Protein AF-0000000083106692 (afdb_homodimer)

Sequence (700 aa):
MTLKDKIYKALENVDDPEIKKNLVELDMIGDVTIDGKNVIVNVTLTTKGCPLKNTISGDVEKELLKIDEIEKVEVVFGEMTDEQKQNLAKKLRGEQDTKEPFKNTRVIAIGSGKGGVGKSTVTSNLAVELSEMGYSVGLIDADILGHSIPQILGIKGQKPMAMSDGTIIPINANGVKVISMGNLIEKDEALIWRGPVLGGILTQFFNDVYWGELDYMLIDLPPGTGDVPLSLMQQLPKAEILIVTTPQITAADVAKRLGFMASKTNSKVIGIIENMSYFICDNCDEKHYIFGKREGEKLSKELNVPLLGEIPLSTLVREDSDKGVPSVLDERLNMKDKYNLIATKLLETEMTLKDKIYKALENVDDPEIKKNLVELDMIGDVTIDGKNVIVNVTLTTKGCPLKNTISGDVEKELLKIDEIEKVEVVFGEMTDEQKQNLAKKLRGEQDTKEPFKNTRVIAIGSGKGGVGKSTVTSNLAVELSEMGYSVGLIDADILGHSIPQILGIKGQKPMAMSDGTIIPINANGVKVISMGNLIEKDEALIWRGPVLGGILTQFFNDVYWGELDYMLIDLPPGTGDVPLSLMQQLPKAEILIVTTPQITAADVAKRLGFMASKTNSKVIGIIENMSYFICDNCDEKHYIFGKREGEKLSKELNVPLLGEIPLSTLVREDSDKGVPSVLDERLNMKDKYNLIATKLLETE

pLDDT: mean 84.83, std 11.33, range [43.25, 98.44]

Radius of gyration: 30.91 Å; Cα contacts (8 Å, |Δi|>4): 1483; chains: 2; bounding box: 48×117×66 Å

Solvent-accessible surface area (backbone atoms only — not comparable to full-atom values): 36203 Å² total; per-residue (Å²): 130,53,72,66,52,52,49,53,58,37,38,48,72,28,52,34,85,85,77,69,42,24,32,54,81,53,64,22,60,57,63,71,46,74,56,86,39,36,34,39,38,29,36,36,32,86,51,84,79,49,82,53,51,60,59,48,43,49,47,49,40,58,47,46,53,70,37,88,72,36,78,42,70,44,73,44,81,43,61,48,51,64,67,54,36,20,54,36,36,50,64,58,45,74,71,53,79,79,82,55,76,59,77,80,27,53,38,37,36,39,36,23,10,44,22,63,45,46,54,57,61,52,50,52,33,45,45,37,49,45,22,75,73,68,43,41,29,36,38,39,46,58,18,58,78,54,59,49,54,42,43,29,52,49,43,63,84,44,62,57,45,72,20,67,78,58,34,27,40,52,38,75,50,78,66,22,36,34,46,43,50,60,32,73,47,64,100,76,64,54,69,82,53,46,54,69,57,52,44,50,51,53,49,42,59,58,69,31,37,62,72,77,85,33,52,31,33,40,32,34,43,40,55,32,48,40,46,57,55,52,46,46,42,67,76,38,48,80,33,29,33,34,37,35,26,26,19,31,66,67,29,39,53,28,34,47,37,43,53,45,44,28,55,75,58,64,29,48,66,65,28,33,33,22,26,45,40,30,34,61,40,88,86,78,61,47,77,38,54,54,41,33,72,66,36,47,56,52,50,20,61,74,69,70,32,50,66,48,42,71,37,63,41,51,49,64,50,46,51,24,33,74,69,16,38,48,42,50,74,36,80,94,42,78,40,38,61,48,46,48,49,28,52,53,49,53,72,66,54,129,130,53,72,66,52,53,49,53,58,39,38,48,72,30,52,35,85,84,77,69,42,23,31,56,81,52,64,23,59,58,62,72,46,76,56,85,39,35,35,39,38,30,35,35,32,86,53,86,80,49,82,53,52,60,59,48,44,50,46,49,39,56,46,46,55,69,37,86,70,36,79,43,69,44,72,42,80,44,61,48,50,68,67,53,37,19,53,35,38,51,63,59,45,75,70,53,79,80,82,56,76,58,75,79,28,52,39,36,36,40,36,25,10,42,23,62,45,45,54,56,60,52,50,52,32,46,46,37,50,45,22,74,74,68,44,41,29,35,37,38,46,59,18,60,77,56,58,49,54,42,43,28,53,49,43,62,83,45,62,57,44,71,21,67,80,57,34,28,40,53,39,76,46,78,69,23,38,33,46,43,51,63,31,72,49,65,90,83,63,50,68,83,53,46,55,69,58,52,45,51,51,53,50,42,58,58,70,32,38,64,73,77,85,34,52,31,33,40,31,33,45,42,55,32,48,40,47,57,53,50,46,46,42,67,76,38,48,81,33,29,32,35,38,36,25,26,21,32,65,67,29,40,52,26,35,47,37,43,53,47,46,27,56,76,56,62,29,47,68,66,29,32,35,24,25,45,38,29,33,63,40,90,87,76,63,47,77,37,55,53,40,34,71,66,35,46,56,51,48,20,60,76,68,70,32,51,65,49,43,70,37,63,42,49,48,63,50,47,51,24,31,73,71,16,38,48,44,50,76,36,79,92,43,79,40,38,62,49,47,49,49,28,51,53,49,53,72,66,54,130

Foldseek 3Di:
DDLVVVLLVLQQVQADPQVRGGQVLLVQWDDWDDDFQEIEIEGADQDPPDPCVVVRQVSSQVSSVVDVRHDHYHYHYHHDDLQSLQVSLVSLCVVPPLPDQQPQAAEEEEAWQDPPQCRLLLLLLLQLLVVVVPFQEEEEELQQQDGQNCLQLVNQQAAWGAHPVRATEADDGNRYGYDYNRRVDDPDDNDPDDLVVSLVVVVCCRRRYNSDHGHYYYYYHDHADDNSLLSCCQSPVAYAYEYEAEQAPSRLVSSLVVLVSCVVSVHHHAEYEYEQQWDQDPVPRDIGRPRHHCSRVVSCVVSVHYHQFYYHDDPVSVVSSNNNHNVLPPPVDPVVVGSNSSSVVSVVGD/DDLVVVLLVLQQPQADPQLRGGQVLLVQWDDWDDDFQEIETEGADQDPPDPCVVVRQVSSQVSSCVDVRHDHYHYHYHHDDLQSLQVSLVSLCVVDPLPDQQPQAAEEEEAWQDPPQCRLLLLLLLQLLVVVVPFQEEEEELQQQDGQNCLQLVNQQAAWGAHPVRATEADDGNRYGYDYNRRVDDDPPNDPDDLVVSLVVVVCCRRRYNSDHGHYYYYYHDHADDNSLLSCCQSCVAYAYEYEAEQAPSRLVSSLVSLVSCVVSVHHHAEYEYEQQWDQDPVPRDIGRPRHHCSRVVSCVVSVHYHQFYYHDDPVSVVSSNNNHNCLPPPVDPVVVGSNSSSVVSVVGD

Nearest PDB structures (foldseek):
  8zkc-assembly1_A-2  TM=6.889E-01  e=7.589E-29  Escherichia coli
  2ph1-assembly1_A  TM=8.804E-01  e=6.137E-22  Archaeoglobus fulgidus DSM 4304
  5aun-assembly1_B  TM=9.192E-01  e=2.390E-19  Thermococcus kodakarensis KOD1
  6oby-assembly1_A  TM=8.938E-01  e=1.054E-19  Archaeoglobus fulgidus
  5aup-assembly1_I  TM=8.710E-01  e=3.816E-19  Thermococcus kodakarensis KOD1

Structure (mmCIF, N/CA/C/O backbone):
data_AF-0000000083106692-model_v1
#
loop_
_entity.id
_entity.type
_entity.pdbx_description
1 polymer 'Iron-sulfur cluster carrier protein'
#
loop_
_atom_site.group_PDB
_atom_site.id
_atom_site.type_symbol
_atom_site.label_atom_id
_atom_site.label_alt_id
_atom_site.label_comp_id
_atom_site.label_asym_id
_atom_site.label_entity_id
_atom_site.label_seq_id
_atom_site.pdbx_PDB_ins_code
_atom_site.Cartn_x
_atom_site.Cartn_y
_atom_site.Cartn_z
_atom_site.occupancy
_atom_site.B_iso_or_equiv
_atom_site.auth_seq_id
_atom_site.auth_comp_id
_atom_site.auth_asym_id
_atom_site.auth_atom_id
_atom_site.pdbx_PDB_model_num
ATOM 1 N N . MET A 1 1 ? -4.25 -62.062 -15.953 1 67.81 1 MET A N 1
ATOM 2 C CA . MET A 1 1 ? -4.68 -60.719 -15.523 1 67.81 1 MET A CA 1
ATOM 3 C C . MET A 1 1 ? -6.051 -60.375 -16.094 1 67.81 1 MET A C 1
ATOM 5 O O . MET A 1 1 ? -6.301 -60.594 -17.281 1 67.81 1 MET A O 1
ATOM 9 N N . THR A 1 2 ? -7.066 -60.094 -15.297 1 82.31 2 THR A N 1
ATOM 10 C CA . THR A 1 2 ? -8.406 -59.75 -15.742 1 82.31 2 THR A CA 1
ATOM 11 C C . THR A 1 2 ? -8.406 -58.438 -16.5 1 82.31 2 THR A C 1
ATOM 13 O O . THR A 1 2 ? -7.434 -57.688 -16.438 1 82.31 2 THR A O 1
ATOM 16 N N . LEU A 1 3 ? -9.352 -58.375 -17.422 1 87 3 LEU A N 1
ATOM 17 C CA . LEU A 1 3 ? -9.477 -57.094 -18.141 1 87 3 LEU A CA 1
ATOM 18 C C . LEU A 1 3 ? -9.469 -55.938 -17.188 1 87 3 LEU A C 1
ATOM 20 O O . LEU A 1 3 ? -8.883 -54.875 -17.484 1 87 3 LEU A O 1
ATOM 24 N N . LYS A 1 4 ? -10.07 -56.125 -16.078 1 87.38 4 LYS A N 1
ATOM 25 C CA . LYS A 1 4 ? -10.086 -55.062 -15.062 1 87.38 4 LYS A CA 1
ATOM 26 C C . LYS A 1 4 ? -8.672 -54.75 -14.578 1 87.38 4 LYS A C 1
ATOM 28 O O . LYS A 1 4 ? -8.328 -53.562 -14.406 1 87.38 4 LYS A O 1
ATOM 33 N N . ASP A 1 5 ? -7.891 -55.719 -14.367 1 87.69 5 ASP A N 1
ATOM 34 C CA . ASP A 1 5 ? -6.508 -55.531 -13.945 1 87.69 5 ASP A CA 1
ATOM 35 C C . ASP A 1 5 ? -5.711 -54.75 -15.008 1 87.69 5 ASP A C 1
ATOM 37 O O . ASP A 1 5 ? -4.906 -53.875 -14.68 1 87.69 5 ASP A O 1
ATOM 41 N N . LYS A 1 6 ? -5.934 -55.156 -16.203 1 88.69 6 LYS A N 1
ATOM 42 C CA . LYS A 1 6 ? -5.262 -54.5 -17.312 1 88.69 6 LYS A CA 1
ATOM 43 C C . LYS A 1 6 ? -5.633 -53 -17.375 1 88.69 6 LYS A C 1
ATOM 45 O O . LYS A 1 6 ? -4.781 -52.156 -17.641 1 88.69 6 LYS A O 1
ATOM 50 N N . ILE A 1 7 ? -6.895 -52.719 -17.141 1 90.44 7 ILE A N 1
ATOM 51 C CA . ILE A 1 7 ? -7.395 -51.344 -17.156 1 90.44 7 ILE A CA 1
ATOM 52 C C . ILE A 1 7 ? -6.723 -50.531 -16.062 1 90.44 7 ILE A C 1
ATOM 54 O O . ILE A 1 7 ? -6.219 -49.438 -16.312 1 90.44 7 ILE A O 1
ATOM 58 N N . TYR A 1 8 ? -6.637 -51.062 -14.891 1 89.12 8 TYR A N 1
ATOM 59 C CA . TYR A 1 8 ? -6.012 -50.344 -13.781 1 89.12 8 TYR A CA 1
ATOM 60 C C . TYR A 1 8 ? -4.531 -50.125 -14.047 1 89.12 8 TYR A C 1
ATOM 62 O O . TYR A 1 8 ? -4 -49.062 -13.742 1 89.12 8 TYR A O 1
ATOM 70 N N . LYS A 1 9 ? -3.91 -51.062 -14.547 1 88.75 9 LYS A N 1
ATOM 71 C CA . LYS A 1 9 ? -2.502 -50.938 -14.906 1 88.75 9 LYS A CA 1
ATOM 72 C C . LYS A 1 9 ? -2.311 -49.844 -15.953 1 88.75 9 LYS A C 1
ATOM 74 O O . LYS A 1 9 ? -1.378 -49.031 -15.852 1 88.75 9 LYS A O 1
ATOM 79 N N . ALA A 1 10 ? -3.156 -49.812 -16.922 1 91.12 10 ALA A N 1
ATOM 80 C CA . ALA A 1 10 ? -3.092 -48.781 -17.953 1 91.12 10 ALA A CA 1
ATOM 81 C C . ALA A 1 10 ? -3.305 -47.406 -17.359 1 91.12 10 ALA A C 1
ATOM 83 O O . ALA A 1 10 ? -2.643 -46.438 -17.75 1 91.12 10 ALA A O 1
ATOM 84 N N . LEU A 1 11 ? -4.172 -47.312 -16.422 1 91 11 LEU A N 1
ATOM 85 C CA . LEU A 1 11 ? -4.531 -46.031 -15.828 1 91 11 LEU A CA 1
ATOM 86 C C . LEU A 1 11 ? -3.416 -45.531 -14.93 1 91 11 LEU A C 1
ATOM 88 O O . LEU A 1 11 ? -3.383 -44.344 -14.586 1 91 11 LEU A O 1
ATOM 92 N N . GLU A 1 12 ? -2.516 -46.344 -14.586 1 88.25 12 GLU A N 1
ATOM 93 C CA . GLU A 1 12 ? -1.312 -45.906 -13.883 1 88.25 12 GLU A CA 1
ATOM 94 C C . GLU A 1 12 ? -0.449 -45.031 -14.773 1 88.25 12 GLU A C 1
ATOM 96 O O . GLU A 1 12 ? 0.409 -44.281 -14.273 1 88.25 12 GLU A O 1
ATOM 101 N N . ASN A 1 13 ? -0.747 -45.125 -15.961 1 89.19 13 ASN A N 1
ATOM 102 C CA . ASN A 1 13 ? 0.012 -44.312 -16.906 1 89.19 13 ASN A CA 1
ATOM 103 C C . ASN A 1 13 ? -0.65 -42.938 -17.156 1 89.19 13 ASN A C 1
ATOM 105 O O . ASN A 1 13 ? -0.203 -42.188 -18 1 89.19 13 ASN A O 1
ATOM 109 N N . VAL A 1 14 ? -1.722 -42.719 -16.547 1 89.56 14 VAL A N 1
ATOM 110 C CA . VAL A 1 14 ? -2.416 -41.438 -16.672 1 89.56 14 VAL A CA 1
ATOM 111 C C . VAL A 1 14 ? -2.201 -40.594 -15.422 1 89.56 14 VAL A C 1
ATOM 113 O O . VAL A 1 14 ? -2.643 -41 -14.328 1 89.56 14 VAL A O 1
ATOM 116 N N . ASP A 1 15 ? -1.545 -39.531 -15.57 1 84.88 15 ASP A N 1
ATOM 117 C CA . ASP A 1 15 ? -1.237 -38.656 -14.445 1 84.88 15 ASP A CA 1
ATOM 118 C C . ASP A 1 15 ? -2.256 -37.531 -14.336 1 84.88 15 ASP A C 1
ATOM 120 O O . ASP A 1 15 ? -2.799 -37.062 -15.352 1 84.88 15 ASP A O 1
ATOM 124 N N . ASP A 1 16 ? -2.543 -37.188 -13.055 1 78.31 16 ASP A N 1
ATOM 125 C CA . ASP A 1 16 ? -3.229 -35.938 -12.852 1 78.31 16 ASP A CA 1
ATOM 126 C C . ASP A 1 16 ? -2.336 -34.75 -13.242 1 78.31 16 ASP A C 1
ATOM 128 O O . ASP A 1 16 ? -1.201 -34.656 -12.773 1 78.31 16 ASP A O 1
ATOM 132 N N . PRO A 1 17 ? -2.906 -34.062 -14.133 1 71.62 17 PRO A N 1
ATOM 133 C CA . PRO A 1 17 ? -2.047 -32.969 -14.641 1 71.62 17 PRO A CA 1
ATOM 134 C C . PRO A 1 17 ? -1.642 -31.984 -13.547 1 71.62 17 PRO A C 1
ATOM 136 O O . PRO A 1 17 ? -0.595 -31.344 -13.656 1 71.62 17 PRO A O 1
ATOM 139 N N . GLU A 1 18 ? -2.434 -31.938 -12.594 1 63.88 18 GLU A N 1
ATOM 140 C CA . GLU A 1 18 ? -2.166 -30.969 -11.539 1 63.88 18 GLU A CA 1
ATOM 141 C C . GLU A 1 18 ? -1.269 -31.562 -10.453 1 63.88 18 GLU A C 1
ATOM 143 O O . GLU A 1 18 ? -0.33 -30.906 -9.992 1 63.88 18 GLU A O 1
ATOM 148 N N . ILE A 1 19 ? -1.501 -32.812 -10.047 1 65.06 19 ILE A N 1
ATOM 149 C CA . ILE A 1 19 ? -0.837 -33.469 -8.914 1 65.06 19 ILE A CA 1
ATOM 150 C C . ILE A 1 19 ? 0.381 -34.25 -9.414 1 65.06 19 ILE A C 1
ATOM 152 O O . ILE A 1 19 ? 1.316 -34.5 -8.648 1 65.06 19 ILE A O 1
ATOM 156 N N . LYS A 1 20 ? 0.468 -34.469 -10.688 1 66.31 20 LYS A N 1
ATOM 157 C CA . LYS A 1 20 ? 1.557 -35.156 -11.359 1 66.31 20 LYS A CA 1
ATOM 158 C C . LYS A 1 20 ? 1.78 -36.531 -10.75 1 66.31 20 LYS A C 1
ATOM 160 O O . LYS A 1 20 ? 2.924 -36.969 -10.57 1 66.31 20 LYS A O 1
ATOM 165 N N . LYS A 1 21 ? 0.83 -37.156 -10.266 1 74.75 21 LYS A N 1
ATOM 166 C CA . LYS A 1 21 ? 0.791 -38.562 -9.859 1 74.75 21 LYS A CA 1
ATOM 167 C C . LYS A 1 21 ? -0.303 -39.312 -10.609 1 74.75 21 LYS A C 1
ATOM 169 O O . LYS A 1 21 ? -1.271 -38.719 -11.078 1 74.75 21 LYS A O 1
ATOM 174 N N . ASN A 1 22 ? -0.027 -40.531 -10.836 1 83.94 22 ASN A N 1
ATOM 175 C CA . ASN A 1 22 ? -0.991 -41.281 -11.648 1 83.94 22 ASN A CA 1
ATOM 176 C C . ASN A 1 22 ? -2.332 -41.406 -10.938 1 83.94 22 ASN A C 1
ATOM 178 O O . ASN A 1 22 ? -2.389 -41.406 -9.703 1 83.94 22 ASN A O 1
ATOM 182 N N . LEU A 1 23 ? -3.363 -41.5 -11.688 1 85.25 23 LEU A N 1
ATOM 183 C CA . LEU A 1 23 ? -4.742 -41.469 -11.211 1 85.25 23 LEU A CA 1
ATOM 184 C C . LEU A 1 23 ? -5 -42.594 -10.227 1 85.25 23 LEU A C 1
ATOM 186 O O . LEU A 1 23 ? -5.801 -42.469 -9.297 1 85.25 23 LEU A O 1
ATOM 190 N N . VAL A 1 24 ? -4.285 -43.75 -10.422 1 84.38 24 VAL A N 1
ATOM 191 C CA . VAL A 1 24 ? -4.473 -44.906 -9.57 1 84.38 24 VAL A CA 1
ATOM 192 C C . VAL A 1 24 ? -3.842 -44.688 -8.203 1 84.38 24 VAL A C 1
ATOM 194 O O . VAL A 1 24 ? -4.469 -44.906 -7.168 1 84.38 24 VAL A O 1
ATOM 197 N N . GLU A 1 25 ? -2.666 -44.062 -8.242 1 79.31 25 GLU A N 1
ATOM 198 C CA . GLU A 1 25 ? -1.969 -43.719 -7.012 1 79.31 25 GLU A CA 1
ATOM 199 C C . GLU A 1 25 ? -2.754 -42.688 -6.203 1 79.31 25 GLU A C 1
ATOM 201 O O . GLU A 1 25 ? -2.746 -42.719 -4.973 1 79.31 25 GLU A O 1
ATOM 206 N N . LEU A 1 26 ? -3.387 -41.844 -6.879 1 75.88 26 LEU A N 1
ATOM 207 C CA . LEU A 1 26 ? -4.125 -40.75 -6.258 1 75.88 26 LEU A CA 1
ATOM 208 C C . LEU A 1 26 ? -5.516 -41.219 -5.832 1 75.88 26 LEU A C 1
ATOM 210 O O . LEU A 1 26 ? -6.309 -40.406 -5.332 1 75.88 26 LEU A O 1
ATOM 214 N N . ASP A 1 27 ? -5.836 -42.406 -6.082 1 78 27 ASP A N 1
ATOM 215 C CA . ASP A 1 27 ? -7.137 -43 -5.766 1 78 27 ASP A CA 1
ATOM 216 C C . ASP A 1 27 ? -8.266 -42.219 -6.438 1 78 27 ASP A C 1
ATOM 218 O O . ASP A 1 27 ? -9.328 -42.031 -5.84 1 78 27 ASP A O 1
ATOM 222 N N . MET A 1 28 ? -8.023 -41.781 -7.641 1 83.81 28 MET A N 1
ATOM 223 C CA . MET A 1 28 ? -9.008 -41 -8.367 1 83.81 28 MET A CA 1
ATOM 224 C C . MET A 1 28 ? -9.859 -41.875 -9.273 1 83.81 28 MET A C 1
ATOM 226 O O . MET A 1 28 ? -10.781 -41.406 -9.938 1 83.81 28 MET A O 1
ATOM 230 N N . ILE A 1 29 ? -9.57 -43.188 -9.352 1 86.62 29 ILE A N 1
ATOM 231 C CA . ILE A 1 29 ? -10.336 -44.125 -10.18 1 86.62 29 ILE A CA 1
ATOM 232 C C . ILE A 1 29 ? -11.43 -44.781 -9.352 1 86.62 29 ILE A C 1
ATOM 234 O O . ILE A 1 29 ? -11.148 -45.469 -8.375 1 86.62 29 ILE A O 1
ATOM 238 N N . GLY A 1 30 ? -12.609 -44.375 -9.625 1 80.88 30 GLY A N 1
ATOM 239 C CA . GLY A 1 30 ? -13.742 -45.031 -8.992 1 80.88 30 GLY A CA 1
ATOM 240 C C . GLY A 1 30 ? -14.094 -46.344 -9.609 1 80.88 30 GLY A C 1
ATOM 241 O O . GLY A 1 30 ? -13.211 -47.188 -9.883 1 80.88 30 GLY A O 1
ATOM 242 N N . ASP A 1 31 ? -15.461 -46.5 -9.859 1 81.5 31 ASP A N 1
ATOM 243 C CA . ASP A 1 31 ? -15.953 -47.75 -10.422 1 81.5 31 ASP A CA 1
ATOM 244 C C . ASP A 1 31 ? -15.594 -47.844 -11.906 1 81.5 31 ASP A C 1
ATOM 246 O O . ASP A 1 31 ? -15.672 -46.875 -12.641 1 81.5 31 ASP A O 1
ATOM 250 N N . VAL A 1 32 ? -15.086 -49 -12.258 1 88.44 32 VAL A N 1
ATOM 251 C CA . VAL A 1 32 ? -14.852 -49.344 -13.656 1 88.44 32 VAL A CA 1
ATOM 252 C C . VAL A 1 32 ? -15.844 -50.406 -14.102 1 88.44 32 VAL A C 1
ATOM 254 O O . VAL A 1 32 ? -15.883 -51.5 -13.531 1 88.44 32 VAL A O 1
ATOM 257 N N . THR A 1 33 ? -16.734 -49.969 -15.008 1 86.75 33 THR A N 1
ATOM 258 C CA . THR A 1 33 ? -17.719 -50.906 -15.539 1 86.75 33 THR A CA 1
ATOM 259 C C . THR A 1 33 ? -17.344 -51.375 -16.953 1 86.75 33 THR A C 1
ATOM 261 O O . THR A 1 33 ? -17 -50.531 -17.797 1 86.75 33 THR A O 1
ATOM 264 N N . ILE A 1 34 ? -17.344 -52.656 -17.125 1 87.88 34 ILE A N 1
ATOM 265 C CA . ILE A 1 34 ? -17 -53.25 -18.406 1 87.88 34 ILE A CA 1
ATOM 266 C C . ILE A 1 34 ? -18.234 -53.906 -19.031 1 87.88 34 ILE A C 1
ATOM 268 O O . ILE A 1 34 ? -18.828 -54.781 -18.438 1 87.88 34 ILE A O 1
ATOM 272 N N . ASP A 1 35 ? -18.656 -53.375 -20.016 1 87.44 35 ASP A N 1
ATOM 273 C CA . ASP A 1 35 ? -19.766 -53.969 -20.797 1 87.44 35 ASP A CA 1
ATOM 274 C C . ASP A 1 35 ? -19.297 -54.344 -22.188 1 87.44 35 ASP A C 1
ATOM 276 O O . ASP A 1 35 ? -19.375 -53.562 -23.125 1 87.44 35 ASP A O 1
ATOM 280 N N . GLY A 1 36 ? -18.938 -55.656 -22.344 1 87.06 36 GLY A N 1
ATOM 281 C CA . GLY A 1 36 ? -18.359 -56.094 -23.609 1 87.06 36 GLY A CA 1
ATOM 282 C C . GLY A 1 36 ? -17.062 -55.375 -23.938 1 87.06 36 GLY A C 1
ATOM 283 O O . GLY A 1 36 ? -16.078 -55.5 -23.203 1 87.06 36 GLY A O 1
ATOM 284 N N . LYS A 1 37 ? -17.094 -54.625 -25.062 1 89.38 37 LYS A N 1
ATOM 285 C CA . LYS A 1 37 ? -15.906 -53.875 -25.484 1 89.38 37 LYS A CA 1
ATOM 286 C C . LYS A 1 37 ? -15.992 -52.406 -25.078 1 89.38 37 LYS A C 1
ATOM 288 O O . LYS A 1 37 ? -15.117 -51.625 -25.422 1 89.38 37 LYS A O 1
ATOM 293 N N . ASN A 1 38 ? -17.062 -52.125 -24.391 1 90.38 38 ASN A N 1
ATOM 294 C CA . ASN A 1 38 ? -17.266 -50.781 -23.859 1 90.38 38 ASN A CA 1
ATOM 295 C C . ASN A 1 38 ? -16.875 -50.688 -22.391 1 90.38 38 ASN A C 1
ATOM 297 O O . ASN A 1 38 ? -17.297 -51.531 -21.578 1 90.38 38 ASN A O 1
ATOM 301 N N . VAL A 1 39 ? -16.016 -49.719 -22.047 1 91.38 39 VAL A N 1
ATOM 302 C CA . VAL A 1 39 ? -15.57 -49.531 -20.672 1 91.38 39 VAL A CA 1
ATOM 303 C C . VAL A 1 39 ? -15.992 -48.156 -20.172 1 91.38 39 VAL A C 1
ATOM 305 O O . VAL A 1 39 ? -15.82 -47.156 -20.875 1 91.38 39 VAL A O 1
ATOM 308 N N . ILE A 1 40 ? -16.641 -48.125 -19.062 1 90.69 40 ILE A N 1
ATOM 309 C CA . ILE A 1 40 ? -16.969 -46.875 -18.375 1 90.69 40 ILE A CA 1
ATOM 310 C C . ILE A 1 40 ? -16.078 -46.719 -17.141 1 90.69 40 ILE A C 1
ATOM 312 O O . ILE A 1 40 ? -16.047 -47.594 -16.281 1 90.69 40 ILE A O 1
ATOM 316 N N . VAL A 1 41 ? -15.273 -45.656 -17.141 1 91.06 41 VAL A N 1
ATOM 317 C CA . VAL A 1 41 ? -14.406 -45.375 -16.016 1 91.06 41 VAL A CA 1
ATOM 318 C C . VAL A 1 41 ? -14.938 -44.156 -15.258 1 91.06 41 VAL A C 1
ATOM 320 O O . VAL A 1 41 ? -15.141 -43.094 -15.844 1 91.06 41 VAL A O 1
ATOM 323 N N . ASN A 1 42 ? -15.195 -44.312 -13.969 1 88.25 42 ASN A N 1
ATOM 324 C CA . ASN A 1 42 ? -15.539 -43.219 -13.102 1 88.25 42 ASN A CA 1
ATOM 325 C C . ASN A 1 42 ? -14.289 -42.562 -12.5 1 88.25 42 ASN A C 1
ATOM 327 O O . ASN A 1 42 ? -13.508 -43.25 -11.828 1 88.25 42 ASN A O 1
ATOM 331 N N . VAL A 1 43 ? -14.039 -41.375 -12.883 1 86.62 43 VAL A N 1
ATOM 332 C CA . VAL A 1 43 ? -12.914 -40.594 -12.352 1 86.62 43 VAL A CA 1
ATOM 333 C C . VAL A 1 43 ? -13.422 -39.562 -11.375 1 86.62 43 VAL A C 1
ATOM 335 O O . VAL A 1 43 ? -14.297 -38.75 -11.711 1 86.62 43 VAL A O 1
ATOM 338 N N . THR A 1 44 ? -12.867 -39.594 -10.148 1 81.69 44 THR A N 1
ATOM 339 C CA . THR A 1 44 ? -13.25 -38.625 -9.133 1 81.69 44 THR A CA 1
ATOM 340 C C . THR A 1 44 ? -12.195 -37.531 -9.008 1 81.69 44 THR A C 1
ATOM 342 O O . THR A 1 44 ? -11.016 -37.812 -8.828 1 81.69 44 THR A O 1
ATOM 345 N N . LEU A 1 45 ? -12.672 -36.344 -9.227 1 75.5 45 LEU A N 1
ATOM 346 C CA . LEU A 1 45 ? -11.766 -35.188 -9.164 1 75.5 45 LEU A CA 1
ATOM 347 C C . LEU A 1 45 ? -11.938 -34.438 -7.859 1 75.5 45 LEU A C 1
ATOM 349 O O . LEU A 1 45 ? -12.945 -34.594 -7.164 1 75.5 45 LEU A O 1
ATOM 353 N N . THR A 1 46 ? -10.852 -33.719 -7.531 1 62.91 46 THR A N 1
ATOM 354 C CA . THR A 1 46 ? -10.867 -32.969 -6.285 1 62.91 46 THR A CA 1
ATOM 355 C C . THR A 1 46 ? -11.844 -31.781 -6.375 1 62.91 46 THR A C 1
ATOM 357 O O . THR A 1 46 ? -12.398 -31.359 -5.363 1 62.91 46 THR A O 1
ATOM 360 N N . THR A 1 47 ? -11.945 -31.125 -7.531 1 56.47 47 THR A N 1
ATOM 361 C CA . THR A 1 47 ? -12.836 -29.984 -7.695 1 56.47 47 THR A CA 1
ATOM 362 C C . THR A 1 47 ? -13.789 -30.203 -8.867 1 56.47 47 THR A C 1
ATOM 364 O O . THR A 1 47 ? -13.422 -30.844 -9.859 1 56.47 47 THR A O 1
ATOM 367 N N . LYS A 1 48 ? -15.086 -29.969 -8.688 1 53.75 48 LYS A N 1
ATOM 368 C CA . LYS A 1 48 ? -16.109 -30.172 -9.703 1 53.75 48 LYS A CA 1
ATOM 369 C C . LYS A 1 48 ? -15.766 -29.438 -10.992 1 53.75 48 LYS A C 1
ATOM 371 O O . LYS A 1 48 ? -16.031 -29.938 -12.094 1 53.75 48 LYS A O 1
ATOM 376 N N . GLY A 1 49 ? -15.266 -28.344 -10.898 1 53.69 49 GLY A N 1
ATOM 377 C CA . GLY A 1 49 ? -15.062 -27.484 -12.062 1 53.69 49 GLY A CA 1
ATOM 378 C C . GLY A 1 49 ? -13.641 -27.531 -12.586 1 53.69 49 GLY A C 1
ATOM 379 O O . GLY A 1 49 ? -13.18 -26.562 -13.203 1 53.69 49 GLY A O 1
ATOM 380 N N . CYS A 1 50 ? -13.102 -28.562 -12.523 1 56.81 50 CYS A N 1
ATOM 381 C CA . CYS A 1 50 ? -11.703 -28.656 -12.938 1 56.81 50 CYS A CA 1
ATOM 382 C C . CYS A 1 50 ? -11.586 -28.625 -14.461 1 56.81 50 CYS A C 1
ATOM 384 O O . CYS A 1 50 ? -12.195 -29.438 -15.156 1 56.81 50 CYS A O 1
ATOM 386 N N . PRO A 1 51 ? -10.992 -27.609 -15.031 1 59.09 51 PRO A N 1
ATOM 387 C CA . PRO A 1 51 ? -10.805 -27.5 -16.484 1 59.09 51 PRO A CA 1
ATOM 388 C C . PRO A 1 51 ? -9.992 -28.656 -17.062 1 59.09 51 PRO A C 1
ATOM 390 O O . PRO A 1 51 ? -10.023 -28.875 -18.266 1 59.09 51 PRO A O 1
ATOM 393 N N . LEU A 1 52 ? -9.492 -29.422 -16.234 1 65.75 52 LEU A N 1
ATOM 394 C CA . LEU A 1 52 ? -8.586 -30.453 -16.719 1 65.75 52 LEU A CA 1
ATOM 395 C C . LEU A 1 52 ? -9.336 -31.75 -17 1 65.75 52 LEU A C 1
ATOM 397 O O . LEU A 1 52 ? -8.727 -32.781 -17.312 1 65.75 52 LEU A O 1
ATOM 401 N N . LYS A 1 53 ? -10.633 -31.703 -16.953 1 77.12 53 LYS A N 1
ATOM 402 C CA . LYS A 1 53 ? -11.469 -32.875 -17.188 1 77.12 53 LYS A CA 1
ATOM 403 C C . LYS A 1 53 ? -11.234 -33.469 -18.578 1 77.12 53 LYS A C 1
ATOM 405 O O . LYS A 1 53 ? -11.102 -34.656 -18.734 1 77.12 53 LYS A O 1
ATOM 410 N N . ASN A 1 54 ? -11.102 -32.5 -19.438 1 78.62 54 ASN A N 1
ATOM 411 C CA . ASN A 1 54 ? -10.945 -32.938 -20.812 1 78.62 54 ASN A CA 1
ATOM 412 C C . ASN A 1 54 ? -9.594 -33.594 -21.031 1 78.62 54 ASN A C 1
ATOM 414 O O . ASN A 1 54 ? -9.508 -34.625 -21.734 1 78.62 54 ASN A O 1
ATOM 418 N N . THR A 1 55 ? -8.617 -33 -20.438 1 80.75 55 THR A N 1
ATOM 419 C CA . THR A 1 55 ? -7.285 -33.594 -20.562 1 80.75 55 THR A CA 1
ATOM 420 C C . THR A 1 55 ? -7.246 -35 -19.938 1 80.75 55 THR A C 1
ATOM 422 O O . THR A 1 55 ? -6.715 -35.938 -20.547 1 80.75 55 THR A O 1
ATOM 425 N N . ILE A 1 56 ? -7.844 -35.062 -18.828 1 86.31 56 ILE A N 1
ATOM 426 C CA . ILE A 1 56 ? -7.848 -36.344 -18.125 1 86.31 56 ILE A CA 1
ATOM 427 C C . ILE A 1 56 ? -8.648 -37.375 -18.922 1 86.31 56 ILE A C 1
ATOM 429 O O . ILE A 1 56 ? -8.219 -38.531 -19.094 1 86.31 56 ILE A O 1
ATOM 433 N N . SER A 1 57 ? -9.797 -36.969 -19.453 1 87.81 57 SER A N 1
ATOM 434 C CA . SER A 1 57 ? -10.633 -37.844 -20.266 1 87.81 57 SER A CA 1
ATOM 435 C C . SER A 1 57 ? -9.883 -38.375 -21.484 1 87.81 57 SER A C 1
ATOM 437 O O . SER A 1 57 ? -9.914 -39.562 -21.797 1 87.81 57 SER A O 1
ATOM 439 N N . GLY A 1 58 ? -9.258 -37.438 -22.109 1 88.38 58 GLY A N 1
ATOM 440 C CA . GLY A 1 58 ? -8.484 -37.812 -23.281 1 88.38 58 GLY A CA 1
ATOM 441 C C . GLY A 1 58 ? -7.371 -38.812 -22.969 1 88.38 58 GLY A C 1
ATOM 442 O O . GLY A 1 58 ? -7.191 -39.781 -23.703 1 88.38 58 GLY A O 1
ATOM 443 N N . ASP A 1 59 ? -6.648 -38.5 -21.938 1 90.38 59 ASP A N 1
ATOM 444 C CA . ASP A 1 59 ? -5.531 -39.344 -21.562 1 90.38 59 ASP A CA 1
ATOM 445 C C . ASP A 1 59 ? -6.023 -40.75 -21.156 1 90.38 59 ASP A C 1
ATOM 447 O O . ASP A 1 59 ? -5.406 -41.75 -21.516 1 90.38 59 ASP A O 1
ATOM 451 N N . VAL A 1 60 ? -7.133 -40.812 -20.484 1 92 60 VAL A N 1
ATOM 452 C CA . VAL A 1 60 ? -7.715 -42.062 -20.047 1 92 60 VAL A CA 1
ATOM 453 C C . VAL A 1 60 ? -8.148 -42.875 -21.266 1 92 60 VAL A C 1
ATOM 455 O O . VAL A 1 60 ? -7.832 -44.062 -21.375 1 92 60 VAL A O 1
ATOM 458 N N . GLU A 1 61 ? -8.781 -42.25 -22.141 1 91.75 61 GLU A N 1
ATOM 459 C CA . GLU A 1 61 ? -9.25 -42.906 -23.344 1 91.75 61 GLU A CA 1
ATOM 460 C C . GLU A 1 61 ? -8.086 -43.438 -24.156 1 91.75 61 GLU A C 1
ATOM 462 O O . GLU A 1 61 ? -8.117 -44.594 -24.609 1 91.75 61 GLU A O 1
ATOM 467 N N . LYS A 1 62 ? -7.145 -42.594 -24.328 1 92.5 62 LYS A N 1
ATOM 468 C CA . LYS A 1 62 ? -5.977 -42.969 -25.125 1 92.5 62 LYS A CA 1
ATOM 469 C C . LYS A 1 62 ? -5.293 -44.188 -24.547 1 92.5 62 LYS A C 1
ATOM 471 O O . LYS A 1 62 ? -4.934 -45.125 -25.281 1 92.5 62 LYS A O 1
ATOM 476 N N . GLU A 1 63 ? -5.082 -44.188 -23.281 1 93.38 63 GLU A N 1
ATOM 477 C CA . GLU A 1 63 ? -4.379 -45.281 -22.625 1 93.38 63 GLU A CA 1
ATOM 478 C C . GLU A 1 63 ? -5.215 -46.562 -22.641 1 93.38 63 GLU A C 1
ATOM 480 O O . GLU A 1 63 ? -4.684 -47.656 -22.812 1 93.38 63 GLU A O 1
ATOM 485 N N . LEU A 1 64 ? -6.496 -46.438 -22.562 1 92.5 64 LEU A N 1
ATOM 486 C CA . LEU A 1 64 ? -7.352 -47.625 -22.469 1 92.5 64 LEU A CA 1
ATOM 487 C C . LEU A 1 64 ? -7.605 -48.219 -23.859 1 92.5 64 LEU A C 1
ATOM 489 O O . LEU A 1 64 ? -7.773 -49.406 -24 1 92.5 64 LEU A O 1
ATOM 493 N N . LEU A 1 65 ? -7.551 -47.344 -24.812 1 91.88 65 LEU A N 1
ATOM 494 C CA . LEU A 1 65 ? -7.793 -47.844 -26.172 1 91.88 65 LEU A CA 1
ATOM 495 C C . LEU A 1 65 ? -6.594 -48.625 -26.688 1 91.88 65 LEU A C 1
ATOM 497 O O . LEU A 1 65 ? -6.684 -49.281 -27.734 1 91.88 65 LEU A O 1
ATOM 501 N N . LYS A 1 66 ? -5.531 -48.562 -26 1 90.44 66 LYS A N 1
ATOM 502 C CA . LYS A 1 66 ? -4.375 -49.375 -26.344 1 90.44 66 LYS A CA 1
ATOM 503 C C . LYS A 1 66 ? -4.621 -50.844 -26 1 90.44 66 LYS A C 1
ATOM 505 O O . LYS A 1 66 ? -3.908 -51.719 -26.484 1 90.44 66 LYS A O 1
ATOM 510 N N . ILE A 1 67 ? -5.551 -51.125 -25.219 1 90.81 67 ILE A N 1
ATOM 511 C CA . ILE A 1 67 ? -5.91 -52.469 -24.844 1 90.81 67 ILE A CA 1
ATOM 512 C C . ILE A 1 67 ? -6.82 -53.094 -25.922 1 90.81 67 ILE A C 1
ATOM 514 O O . ILE A 1 67 ? -7.906 -52.562 -26.188 1 90.81 67 ILE A O 1
ATOM 518 N N . ASP A 1 68 ? -6.422 -54.125 -26.5 1 89.56 68 ASP A N 1
ATOM 519 C CA . ASP A 1 68 ? -7.07 -54.719 -27.672 1 89.56 68 ASP A CA 1
ATOM 520 C C . ASP A 1 68 ? -8.531 -55.062 -27.375 1 89.56 68 ASP A C 1
ATOM 522 O O . ASP A 1 68 ? -9.383 -55 -28.266 1 89.56 68 ASP A O 1
ATOM 526 N N . GLU A 1 69 ? -8.836 -55.312 -26.109 1 90.62 69 GLU A N 1
ATOM 527 C CA . GLU A 1 69 ? -10.156 -55.812 -25.719 1 90.62 69 GLU A CA 1
ATOM 528 C C . GLU A 1 69 ? -11.141 -54.656 -25.578 1 90.62 69 GLU A C 1
ATOM 530 O O . GLU A 1 69 ? -12.336 -54.875 -25.375 1 90.62 69 GLU A O 1
ATOM 535 N N . ILE A 1 70 ? -10.617 -53.375 -25.719 1 91.62 70 ILE A N 1
ATOM 536 C CA . ILE A 1 70 ? -11.453 -52.219 -25.453 1 91.62 70 ILE A CA 1
ATOM 537 C C . ILE A 1 70 ? -11.664 -51.438 -26.75 1 91.62 70 ILE A C 1
ATOM 539 O O . ILE A 1 70 ? -10.703 -51.125 -27.469 1 91.62 70 ILE A O 1
ATOM 543 N N . GLU A 1 71 ? -12.922 -51.156 -27.125 1 91.19 71 GLU A N 1
ATOM 544 C CA . GLU A 1 71 ? -13.242 -50.406 -28.344 1 91.19 71 GLU A CA 1
ATOM 545 C C . GLU A 1 71 ? -13.789 -49.031 -28.016 1 91.19 71 GLU A C 1
ATOM 547 O O . GLU A 1 71 ? -13.594 -48.094 -28.797 1 91.19 71 GLU A O 1
ATOM 552 N N . LYS A 1 72 ? -14.508 -48.906 -26.969 1 91.75 72 LYS A N 1
ATOM 553 C CA . LYS A 1 72 ? -15.094 -47.625 -26.562 1 91.75 72 LYS A CA 1
ATOM 554 C C . LYS A 1 72 ? -14.844 -47.344 -25.078 1 91.75 72 LYS A C 1
ATOM 556 O O . LYS A 1 72 ? -14.938 -48.25 -24.25 1 91.75 72 LYS A O 1
ATOM 561 N N . VAL A 1 73 ? -14.414 -46.156 -24.781 1 92.75 73 VAL A N 1
ATOM 562 C CA . VAL A 1 73 ? -14.164 -45.75 -23.422 1 92.75 73 VAL A CA 1
ATOM 563 C C . VAL A 1 73 ? -15.023 -44.531 -23.094 1 92.75 73 VAL A C 1
ATOM 565 O O . VAL A 1 73 ? -15.102 -43.562 -23.875 1 92.75 73 VAL A O 1
ATOM 568 N N . GLU A 1 74 ? -15.789 -44.562 -22.062 1 89.62 74 GLU A N 1
ATOM 569 C CA . GLU A 1 74 ? -16.516 -43.406 -21.516 1 89.62 74 GLU A CA 1
ATOM 570 C C . GLU A 1 74 ? -16 -43.031 -20.125 1 89.62 74 GLU A C 1
ATOM 572 O O . GLU A 1 74 ? -15.875 -43.906 -19.25 1 89.62 74 GLU A O 1
ATOM 577 N N . VAL A 1 75 ? -15.578 -41.812 -20.031 1 90.44 75 VAL A N 1
ATOM 578 C CA . VAL A 1 75 ? -15.094 -41.344 -18.75 1 90.44 75 VAL A CA 1
ATOM 579 C C . VAL A 1 75 ? -16.172 -40.5 -18.078 1 90.44 75 VAL A C 1
ATOM 581 O O . VAL A 1 75 ? -16.672 -39.531 -18.672 1 90.44 75 VAL A O 1
ATOM 584 N N . VAL A 1 76 ? -16.625 -40.906 -16.891 1 85.38 76 VAL A N 1
ATOM 585 C CA . VAL A 1 76 ? -17.578 -40.156 -16.094 1 85.38 76 VAL A CA 1
ATOM 586 C C . VAL A 1 76 ? -16.859 -39.5 -14.914 1 85.38 76 VAL A C 1
ATOM 588 O O . VAL A 1 76 ? -16.094 -40.125 -14.195 1 85.38 76 VAL A O 1
ATOM 591 N N . PHE A 1 77 ? -17.078 -38.219 -14.875 1 84.06 77 PHE A N 1
ATOM 592 C CA . PHE A 1 77 ? -16.375 -37.469 -13.82 1 84.06 77 PHE A CA 1
ATOM 593 C C . PHE A 1 77 ? -17.281 -37.312 -12.609 1 84.06 77 PHE A C 1
ATOM 595 O O . PHE A 1 77 ? -18.484 -37.062 -12.75 1 84.06 77 PHE A O 1
ATOM 602 N N . GLY A 1 78 ? -16.703 -37.625 -11.453 1 77.56 78 GLY A N 1
ATOM 603 C CA . GLY A 1 78 ? -17.328 -37.344 -10.18 1 77.56 78 GLY A CA 1
ATOM 604 C C . GLY A 1 78 ? -16.469 -36.5 -9.258 1 77.56 78 GLY A C 1
ATOM 605 O O . GLY A 1 78 ? -15.367 -36.094 -9.625 1 77.56 78 GLY A O 1
ATOM 606 N N . GLU A 1 79 ? -17.047 -36.094 -8.141 1 74.44 79 GLU A N 1
ATOM 607 C CA . GLU A 1 79 ? -16.328 -35.375 -7.121 1 74.44 79 GLU A CA 1
ATOM 608 C C . GLU A 1 79 ? -15.891 -36.281 -5.977 1 74.44 79 GLU A C 1
ATOM 610 O O . GLU A 1 79 ? -16.641 -37.156 -5.562 1 74.44 79 GLU A O 1
ATOM 615 N N . MET A 1 80 ? -14.602 -36.125 -5.645 1 71 80 MET A N 1
ATOM 616 C CA . MET A 1 80 ? -14.117 -36.875 -4.496 1 71 80 MET A CA 1
ATOM 617 C C . MET A 1 80 ? -14.922 -36.531 -3.244 1 71 80 MET A C 1
ATOM 619 O O . MET A 1 80 ? -15.297 -35.375 -3.037 1 71 80 MET A O 1
ATOM 623 N N . THR A 1 81 ? -15.305 -37.75 -2.605 1 67 81 THR A N 1
ATOM 624 C CA . THR A 1 81 ? -15.898 -37.562 -1.29 1 67 81 THR A CA 1
ATOM 625 C C . THR A 1 81 ? -14.875 -36.969 -0.314 1 67 81 THR A C 1
ATOM 627 O O . THR A 1 81 ? -13.68 -36.969 -0.598 1 67 81 THR A O 1
ATOM 630 N N . ASP A 1 82 ? -15.273 -36.438 0.758 1 61.28 82 ASP A N 1
ATOM 631 C CA . ASP A 1 82 ? -14.391 -35.906 1.782 1 61.28 82 ASP A CA 1
ATOM 632 C C . ASP A 1 82 ? -13.406 -36.969 2.281 1 61.28 82 ASP A C 1
ATOM 634 O O . ASP A 1 82 ? -12.234 -36.656 2.518 1 61.28 82 ASP A O 1
ATOM 638 N N . GLU A 1 83 ? -13.953 -38.156 2.322 1 62.66 83 GLU A N 1
ATOM 639 C CA . GLU A 1 83 ? -13.117 -39.281 2.791 1 62.66 83 GLU A CA 1
ATOM 640 C C . GLU A 1 83 ? -12 -39.562 1.798 1 62.66 83 GLU A C 1
ATOM 642 O O . GLU A 1 83 ? -10.859 -39.812 2.195 1 62.66 83 GLU A O 1
ATOM 647 N N . GLN A 1 84 ? -12.258 -39.562 0.556 1 66.25 84 GLN A N 1
ATOM 648 C CA . GLN A 1 84 ? -11.273 -39.844 -0.483 1 66.25 84 GLN A CA 1
ATOM 649 C C . GLN A 1 84 ? -10.211 -38.719 -0.523 1 66.25 84 GLN A C 1
ATOM 651 O O . GLN A 1 84 ? -9.023 -39 -0.712 1 66.25 84 GLN A O 1
ATOM 656 N N . LYS A 1 85 ? -10.641 -37.562 -0.312 1 64.19 85 LYS A N 1
ATOM 657 C CA . LYS A 1 85 ? -9.719 -36.438 -0.302 1 64.19 85 LYS A CA 1
ATOM 658 C C . LYS A 1 85 ? -8.734 -36.562 0.862 1 64.19 85 LYS A C 1
ATOM 660 O O . LYS A 1 85 ? -7.543 -36.281 0.702 1 64.19 85 LYS A O 1
ATOM 665 N N . GLN A 1 86 ? -9.234 -37 1.917 1 58.66 86 GLN A N 1
ATOM 666 C CA . GLN A 1 86 ? -8.398 -37.188 3.098 1 58.66 86 GLN A CA 1
ATOM 667 C C . GLN A 1 86 ? -7.363 -38.281 2.865 1 58.66 86 GLN A C 1
ATOM 669 O O . GLN A 1 86 ? -6.199 -38.156 3.248 1 58.66 86 GLN A O 1
ATOM 674 N N . ASN A 1 87 ? -7.832 -39.375 2.338 1 62.59 87 ASN A N 1
ATOM 675 C CA . ASN A 1 87 ? -6.914 -40.5 2.057 1 62.59 87 ASN A CA 1
ATOM 676 C C . ASN A 1 87 ? -5.828 -40.062 1.068 1 62.59 87 ASN A C 1
ATOM 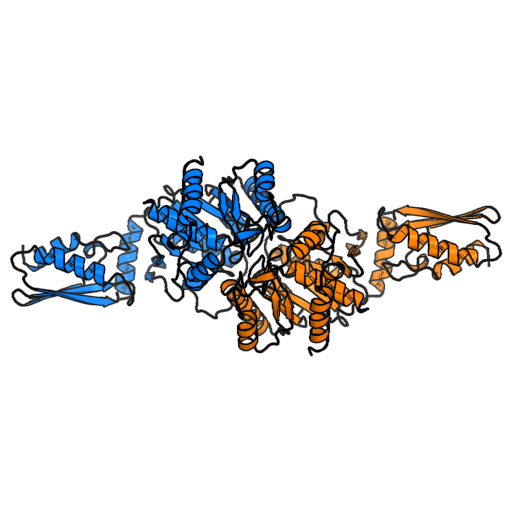678 O O . ASN A 1 87 ? -4.668 -40.469 1.22 1 62.59 87 ASN A O 1
ATOM 682 N N . LEU A 1 88 ? -6.207 -39.312 0.144 1 62.72 88 LEU A N 1
ATOM 683 C CA . LEU A 1 88 ? -5.242 -38.781 -0.819 1 62.72 88 LEU A CA 1
ATOM 684 C C . LEU A 1 88 ? -4.223 -37.875 -0.133 1 62.72 88 LEU A C 1
ATOM 686 O O . LEU A 1 88 ? -3.021 -37.969 -0.399 1 62.72 88 LEU A O 1
ATOM 690 N N . ALA A 1 89 ? -4.68 -37.125 0.688 1 59.16 89 ALA A N 1
ATOM 691 C CA . ALA A 1 89 ? -3.805 -36.188 1.426 1 59.16 89 ALA A CA 1
ATOM 692 C C . ALA A 1 89 ? -2.789 -36.969 2.26 1 59.16 89 ALA A C 1
ATOM 694 O O . ALA A 1 89 ? -1.604 -36.625 2.279 1 59.16 89 ALA A O 1
ATOM 695 N N . LYS A 1 90 ? -3.225 -37.906 2.939 1 58.38 90 LYS A N 1
ATOM 696 C CA . LYS A 1 90 ? -2.357 -38.781 3.75 1 58.38 90 LYS A CA 1
ATOM 697 C C . LYS A 1 90 ? -1.299 -39.438 2.889 1 58.38 90 LYS A C 1
ATOM 699 O O . LYS A 1 90 ? -0.137 -39.562 3.287 1 58.38 90 LYS A O 1
ATOM 704 N N . LYS A 1 91 ? -1.715 -39.969 1.863 1 59.91 91 LYS A N 1
ATOM 705 C CA . LYS A 1 91 ? -0.786 -40.625 0.951 1 59.91 91 LYS A CA 1
ATOM 706 C C . LYS A 1 91 ? 0.266 -39.656 0.435 1 59.91 91 LYS A C 1
ATOM 708 O O . LYS A 1 91 ? 1.439 -40 0.301 1 59.91 91 LYS A O 1
ATOM 713 N N . LEU A 1 92 ? -0.248 -38.469 0.21 1 57.72 92 LEU A N 1
ATOM 714 C CA . LEU A 1 92 ? 0.652 -37.469 -0.335 1 57.72 92 LEU A CA 1
ATOM 715 C C . LEU A 1 92 ? 1.596 -36.938 0.742 1 57.72 92 LEU A C 1
ATOM 717 O O . LEU A 1 92 ? 2.773 -36.688 0.473 1 57.72 92 LEU A O 1
ATOM 721 N N . ARG A 1 93 ? 1.208 -36.656 1.88 1 54.94 93 ARG A N 1
ATOM 722 C CA . ARG A 1 93 ? 1.997 -36.188 3.01 1 54.94 93 ARG A CA 1
ATOM 723 C C . ARG A 1 93 ? 2.996 -37.25 3.465 1 54.94 93 ARG A C 1
ATOM 725 O O . ARG A 1 93 ? 4.094 -36.906 3.92 1 54.94 93 ARG A O 1
ATOM 732 N N . GLY A 1 94 ? 2.605 -38.5 3.789 1 51.19 94 GLY A N 1
ATOM 733 C CA . GLY A 1 94 ? 3.508 -39.531 4.273 1 51.19 94 GLY A CA 1
ATOM 734 C C . GLY A 1 94 ? 4.863 -39.5 3.592 1 51.19 94 GLY A C 1
ATOM 735 O O . GLY A 1 94 ? 5.859 -39.938 4.164 1 51.19 94 GLY A O 1
ATOM 736 N N . GLU A 1 95 ? 4.949 -39.156 2.469 1 48.5 95 GLU A N 1
ATOM 737 C CA . GLU A 1 95 ? 6.258 -39.094 1.821 1 48.5 95 GLU A CA 1
ATOM 738 C C . GLU A 1 95 ? 6.977 -37.781 2.133 1 48.5 95 GLU A C 1
ATOM 740 O O . GLU A 1 95 ? 8.172 -37.656 1.88 1 48.5 95 GLU A O 1
ATOM 745 N N . GLN A 1 96 ? 6.41 -36.75 2.455 1 46.84 96 GLN A N 1
ATOM 746 C CA . GLN A 1 96 ? 7.082 -35.469 2.648 1 46.84 96 GLN A CA 1
ATOM 747 C C . GLN A 1 96 ? 7.539 -35.312 4.094 1 46.84 96 GLN A C 1
ATOM 749 O O . GLN A 1 96 ? 6.73 -35.406 5.02 1 46.84 96 GLN A O 1
ATOM 754 N N . ASP A 1 97 ? 8.648 -35.781 4.523 1 44.03 97 ASP A N 1
ATOM 755 C CA . ASP A 1 97 ? 9.305 -35.438 5.777 1 44.03 97 ASP A CA 1
ATOM 756 C C . ASP A 1 97 ? 9.133 -33.969 6.098 1 44.03 97 ASP A C 1
ATOM 758 O O . ASP A 1 97 ? 9.555 -33.094 5.324 1 44.03 97 ASP A O 1
ATOM 762 N N . THR A 1 98 ? 8.172 -33.469 6.828 1 49.03 98 THR A N 1
ATOM 763 C CA . THR A 1 98 ? 7.574 -32.188 7.195 1 49.03 98 THR A CA 1
ATOM 764 C C . THR A 1 98 ? 8.633 -31.25 7.746 1 49.03 98 THR A C 1
ATOM 766 O O . THR A 1 98 ? 8.312 -30.141 8.18 1 49.03 98 THR A O 1
ATOM 769 N N . LYS A 1 99 ? 9.93 -31.641 7.949 1 54.97 99 LYS A N 1
ATOM 770 C CA . LYS A 1 99 ? 10.75 -30.875 8.898 1 54.97 99 LYS A CA 1
ATOM 771 C C . LYS A 1 99 ? 11.148 -29.531 8.32 1 54.97 99 LYS A C 1
ATOM 773 O O . LYS A 1 99 ? 11.227 -28.531 9.055 1 54.97 99 LYS A O 1
ATOM 778 N N . GLU A 1 100 ? 11.547 -29.391 7.059 1 64.12 100 GLU A N 1
ATOM 779 C CA . GLU A 1 100 ? 11.977 -28.078 6.562 1 64.12 100 GLU A CA 1
ATOM 780 C C . GLU A 1 100 ? 11.219 -27.703 5.293 1 64.12 100 GLU A C 1
ATOM 782 O O . GLU A 1 100 ? 11.531 -28.188 4.207 1 64.12 100 GLU A O 1
ATOM 787 N N . PRO A 1 101 ? 10.18 -26.781 5.637 1 72.56 101 PRO A N 1
ATOM 788 C CA . PRO A 1 101 ? 9.469 -26.359 4.422 1 72.56 101 PRO A CA 1
ATOM 789 C C . PRO A 1 101 ? 10.406 -25.812 3.348 1 72.56 101 PRO A C 1
ATOM 791 O O . PRO A 1 101 ? 11.383 -25.141 3.668 1 72.56 101 PRO A O 1
ATOM 794 N N . PHE A 1 102 ? 10.414 -26.312 2.16 1 83 102 PHE A N 1
ATOM 795 C CA . PHE A 1 102 ? 11.047 -25.797 0.956 1 83 102 PHE A CA 1
ATOM 796 C C . PHE A 1 102 ? 12.539 -26.109 0.951 1 83 102 PHE A C 1
ATOM 798 O O . PHE A 1 102 ? 13.352 -25.281 0.55 1 83 102 PHE A O 1
ATOM 805 N N . LYS A 1 103 ? 13.031 -27.188 1.529 1 78.94 103 LYS A N 1
ATOM 806 C CA . LYS A 1 103 ? 14.438 -27.562 1.652 1 78.94 103 LYS A CA 1
ATOM 807 C C . LYS A 1 103 ? 15.156 -27.469 0.306 1 78.94 103 LYS A C 1
ATOM 809 O O . LYS A 1 103 ? 16.266 -26.938 0.222 1 78.94 103 LYS A O 1
ATOM 814 N N . ASN A 1 104 ? 14.633 -27.938 -0.808 1 84.62 104 ASN A N 1
ATOM 815 C CA . ASN A 1 104 ? 15.266 -27.891 -2.121 1 84.62 104 ASN A CA 1
ATOM 816 C C . ASN A 1 104 ? 14.602 -26.875 -3.035 1 84.62 104 ASN A C 1
ATOM 818 O O . ASN A 1 104 ? 14.664 -26.984 -4.262 1 84.62 104 ASN A O 1
ATOM 822 N N . THR A 1 105 ? 14.016 -25.859 -2.451 1 92.94 105 THR A N 1
ATOM 823 C CA . THR A 1 105 ? 13.289 -24.828 -3.174 1 92.94 105 THR A CA 1
ATOM 824 C C . THR A 1 105 ? 13.914 -23.453 -2.922 1 92.94 105 THR A C 1
ATOM 826 O O . THR A 1 105 ? 14.242 -23.125 -1.784 1 92.94 105 THR A O 1
ATOM 829 N N . ARG A 1 106 ? 14.273 -22.766 -3.979 1 95.19 106 ARG A N 1
ATOM 830 C CA . ARG A 1 106 ? 14.695 -21.375 -3.789 1 95.19 106 ARG A CA 1
ATOM 831 C C . ARG A 1 106 ? 13.508 -20.484 -3.441 1 95.19 106 ARG A C 1
ATOM 833 O O . ARG A 1 106 ? 12.602 -20.312 -4.258 1 95.19 106 ARG A O 1
ATOM 840 N N . VAL A 1 107 ? 13.523 -19.969 -2.221 1 95.62 107 VAL A N 1
ATOM 841 C CA . VAL A 1 107 ? 12.414 -19.156 -1.731 1 95.62 107 VAL A CA 1
ATOM 842 C C . VAL A 1 107 ? 12.75 -17.672 -1.89 1 95.62 107 VAL A C 1
ATOM 844 O O . VAL A 1 107 ? 13.766 -17.203 -1.384 1 95.62 107 VAL A O 1
ATOM 847 N N . ILE A 1 108 ? 11.883 -16.953 -2.617 1 97.12 108 ILE A N 1
ATOM 848 C CA . ILE A 1 108 ? 12.07 -15.516 -2.855 1 97.12 108 ILE A CA 1
ATOM 849 C C . ILE A 1 108 ? 10.844 -14.75 -2.369 1 97.12 108 ILE A C 1
ATOM 851 O O . ILE A 1 108 ? 9.75 -14.906 -2.916 1 97.12 108 ILE A O 1
ATOM 855 N N . ALA A 1 109 ? 11.047 -13.953 -1.369 1 96.81 109 ALA A N 1
ATOM 856 C CA . ALA A 1 109 ? 10 -13.047 -0.895 1 96.81 109 ALA A CA 1
ATOM 857 C C . ALA A 1 109 ? 10.055 -11.719 -1.642 1 96.81 109 ALA A C 1
ATOM 859 O O . ALA A 1 109 ? 11.102 -11.07 -1.706 1 96.81 109 ALA A O 1
ATOM 860 N N . ILE A 1 110 ? 8.922 -11.391 -2.225 1 97.31 110 ILE A N 1
ATOM 861 C CA . ILE A 1 110 ? 8.844 -10.141 -2.977 1 97.31 110 ILE A CA 1
ATOM 862 C C . ILE A 1 110 ? 8.203 -9.062 -2.109 1 97.31 110 ILE A C 1
ATOM 864 O O . ILE A 1 110 ? 7.035 -9.164 -1.73 1 97.31 110 ILE A O 1
ATOM 868 N N . GLY A 1 111 ? 9.031 -8.055 -1.824 1 94.31 111 GLY A N 1
ATOM 869 C CA . GLY A 1 111 ? 8.578 -6.988 -0.948 1 94.31 111 GLY A CA 1
ATOM 870 C C . GLY A 1 111 ? 8.539 -5.633 -1.631 1 94.31 111 GLY A C 1
ATOM 871 O O . GLY A 1 111 ? 9.125 -5.457 -2.703 1 94.31 111 GLY A O 1
ATOM 872 N N . SER A 1 112 ? 7.766 -4.738 -1.01 1 90.31 112 SER A N 1
ATOM 873 C CA . SER A 1 112 ? 7.703 -3.35 -1.451 1 90.31 112 SER A CA 1
ATOM 874 C C . SER A 1 112 ? 7.562 -2.398 -0.267 1 90.31 112 SER A C 1
ATOM 876 O O . SER A 1 112 ? 7.16 -2.812 0.823 1 90.31 112 SER A O 1
ATOM 878 N N . GLY A 1 113 ? 8.031 -1.227 -0.495 1 77.62 113 GLY A N 1
ATOM 879 C CA . GLY A 1 113 ? 7.879 -0.221 0.545 1 77.62 113 GLY A CA 1
ATOM 880 C C . GLY A 1 113 ? 6.441 0.205 0.761 1 77.62 113 GLY A C 1
ATOM 881 O O . GLY A 1 113 ? 5.949 0.197 1.891 1 77.62 113 GLY A O 1
ATOM 882 N N . LYS A 1 114 ? 5.836 0.673 -0.276 1 73.81 114 LYS A N 1
ATOM 883 C CA . LYS A 1 114 ? 4.457 1.161 -0.235 1 73.81 114 LYS A CA 1
ATOM 884 C C . LYS A 1 114 ? 3.529 0.255 -1.037 1 73.81 114 LYS A C 1
ATOM 886 O O . LYS A 1 114 ? 3.986 -0.528 -1.873 1 73.81 114 LYS A O 1
ATOM 891 N N . GLY A 1 115 ? 2.312 0.336 -0.617 1 71.94 115 GLY A N 1
ATOM 892 C CA . GLY A 1 115 ? 1.311 -0.318 -1.443 1 71.94 115 GLY A CA 1
ATOM 893 C C . GLY A 1 115 ? 1.114 0.356 -2.789 1 71.94 115 GLY A C 1
ATOM 894 O O . GLY A 1 115 ? 1.507 1.51 -2.975 1 71.94 115 GLY A O 1
ATOM 895 N N . GLY A 1 116 ? 0.657 -0.396 -3.791 1 77 116 GLY A N 1
ATOM 896 C CA . GLY A 1 116 ? 0.263 0.182 -5.066 1 77 116 GLY A CA 1
ATOM 897 C C . GLY A 1 116 ? 1.413 0.304 -6.047 1 77 116 GLY A C 1
ATOM 898 O O . GLY A 1 116 ? 1.235 0.797 -7.164 1 77 116 GLY A O 1
ATOM 899 N N . VAL A 1 117 ? 2.52 -0.222 -5.695 1 84.06 117 VAL A N 1
ATOM 900 C CA . VAL A 1 117 ? 3.674 -0.117 -6.578 1 84.06 117 VAL A CA 1
ATOM 901 C C . VAL A 1 117 ? 3.621 -1.22 -7.633 1 84.06 117 VAL A C 1
ATOM 903 O O . VAL A 1 117 ? 4.473 -1.279 -8.523 1 84.06 117 VAL A O 1
ATOM 906 N N . GLY A 1 118 ? 2.725 -2.096 -7.551 1 89.19 118 GLY A N 1
ATOM 907 C CA . GLY A 1 118 ? 2.568 -3.168 -8.523 1 89.19 118 GLY A CA 1
ATOM 908 C C . GLY A 1 118 ? 3.293 -4.441 -8.125 1 89.19 118 GLY A C 1
ATOM 909 O O . GLY A 1 118 ? 3.668 -5.242 -8.984 1 89.19 118 GLY A O 1
ATOM 910 N N . LYS A 1 119 ? 3.494 -4.582 -6.879 1 93.12 119 LYS A N 1
ATOM 911 C CA . LYS A 1 119 ? 4.227 -5.734 -6.359 1 93.12 119 LYS A CA 1
ATOM 912 C C . LYS A 1 119 ? 3.549 -7.043 -6.766 1 93.12 119 LYS A C 1
ATOM 914 O O . LYS A 1 119 ? 4.203 -7.957 -7.27 1 93.12 119 LYS A O 1
ATOM 919 N N . SER A 1 120 ? 2.254 -7.172 -6.555 1 94.94 120 SER A N 1
ATOM 920 C CA . SER A 1 120 ? 1.54 -8.406 -6.852 1 94.94 120 SER A CA 1
ATOM 921 C C . SER A 1 120 ? 1.517 -8.688 -8.352 1 94.94 120 SER A C 1
ATOM 923 O O . SER A 1 120 ? 1.604 -9.844 -8.773 1 94.94 120 SER A O 1
ATOM 925 N N . THR A 1 121 ? 1.354 -7.652 -9.109 1 94.06 121 THR A N 1
ATOM 926 C CA . THR A 1 121 ? 1.39 -7.805 -10.562 1 94.06 121 THR A CA 1
ATOM 927 C C . THR A 1 121 ? 2.746 -8.336 -11.016 1 94.06 121 THR A C 1
ATOM 929 O O . THR A 1 121 ? 2.816 -9.273 -11.812 1 94.06 121 THR A O 1
ATOM 932 N N . VAL A 1 122 ? 3.781 -7.723 -10.461 1 96.69 122 VAL A N 1
ATOM 933 C CA . VAL A 1 122 ? 5.137 -8.141 -10.812 1 96.69 122 VAL A CA 1
ATOM 934 C C . VAL A 1 122 ? 5.367 -9.578 -10.344 1 96.69 122 VAL A C 1
ATOM 936 O O . VAL A 1 122 ? 5.91 -10.398 -11.086 1 96.69 122 VAL A O 1
ATOM 939 N N . THR A 1 123 ? 4.949 -9.891 -9.141 1 98 123 THR A N 1
ATOM 940 C CA . THR A 1 123 ? 5.121 -11.227 -8.57 1 98 123 THR A CA 1
ATOM 941 C C . THR A 1 123 ? 4.43 -12.273 -9.43 1 98 123 THR A C 1
ATOM 943 O O . THR A 1 123 ? 5.02 -13.312 -9.75 1 98 123 THR A O 1
ATOM 946 N N . SER A 1 124 ? 3.186 -12.008 -9.82 1 97.69 124 SER A N 1
ATOM 947 C CA . SER A 1 124 ? 2.391 -12.961 -10.594 1 97.69 124 SER A CA 1
ATOM 948 C C . SER A 1 124 ? 3.004 -13.195 -11.969 1 97.69 124 SER A C 1
ATOM 950 O O . SER A 1 124 ? 3.127 -14.344 -12.406 1 97.69 124 SER A O 1
ATOM 952 N N . ASN A 1 125 ? 3.365 -12.141 -12.609 1 97.75 125 ASN A N 1
ATOM 953 C CA . ASN A 1 125 ? 3.932 -12.273 -13.945 1 97.75 125 ASN A CA 1
ATOM 954 C C . ASN A 1 125 ? 5.293 -12.961 -13.914 1 97.75 125 ASN A C 1
ATOM 956 O O . ASN A 1 125 ? 5.621 -13.75 -14.805 1 97.75 125 ASN A O 1
ATOM 960 N N . LEU A 1 126 ? 6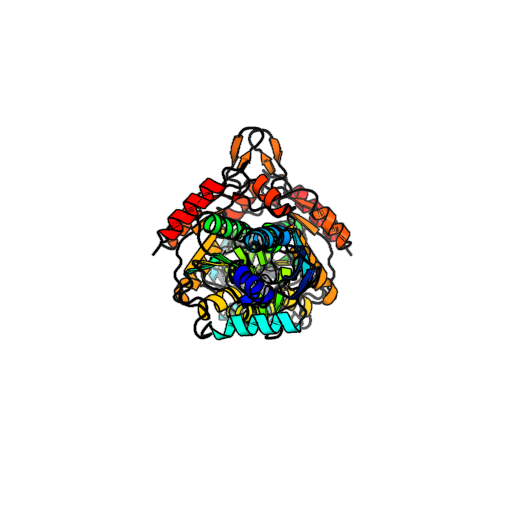.074 -12.656 -12.883 1 97.94 126 LEU A N 1
ATOM 961 C CA . LEU A 1 126 ? 7.363 -13.32 -12.719 1 97.94 126 LEU A CA 1
ATOM 962 C C . LEU A 1 126 ? 7.18 -14.82 -12.492 1 97.94 126 LEU A C 1
ATOM 964 O O . LEU A 1 126 ? 7.898 -15.633 -13.07 1 97.94 126 LEU A O 1
ATOM 968 N N . ALA A 1 127 ? 6.242 -15.203 -11.664 1 98.44 127 ALA A N 1
ATOM 969 C CA . ALA A 1 127 ? 5.941 -16.609 -11.398 1 98.44 127 ALA A CA 1
ATOM 970 C C . ALA A 1 127 ? 5.559 -17.344 -12.68 1 98.44 127 ALA A C 1
ATOM 972 O O . ALA A 1 127 ? 6.066 -18.422 -12.969 1 98.44 127 ALA A O 1
ATOM 973 N N . VAL A 1 128 ? 4.668 -16.75 -13.453 1 97.44 128 VAL A N 1
ATOM 974 C CA . VAL A 1 128 ? 4.195 -17.359 -14.695 1 97.44 128 VAL A CA 1
ATOM 975 C C . VAL A 1 128 ? 5.344 -17.453 -15.695 1 97.44 128 VAL A C 1
ATOM 977 O O . VAL A 1 128 ? 5.484 -18.453 -16.391 1 97.44 128 VAL A O 1
ATOM 980 N N . GLU A 1 129 ? 6.172 -16.406 -15.742 1 96.69 129 GLU A N 1
ATOM 981 C CA . GLU A 1 129 ? 7.32 -16.438 -16.641 1 96.69 129 GLU A CA 1
ATOM 982 C C . GLU A 1 129 ? 8.281 -17.578 -16.281 1 96.69 129 GLU A C 1
ATOM 984 O O . GLU A 1 129 ? 8.758 -18.297 -17.156 1 96.69 129 GLU A O 1
ATOM 989 N N . LEU A 1 130 ? 8.586 -17.734 -15.008 1 96.31 130 LEU A N 1
ATOM 990 C CA . LEU A 1 130 ? 9.445 -18.828 -14.555 1 96.31 130 LEU A CA 1
ATOM 991 C C . LEU A 1 130 ? 8.852 -20.188 -14.93 1 96.31 130 LEU A C 1
ATOM 993 O O . LEU A 1 130 ? 9.57 -21.078 -15.359 1 96.31 130 LEU A O 1
ATOM 997 N N . SER A 1 131 ? 7.547 -20.281 -14.742 1 95.44 131 SER A N 1
ATOM 998 C CA . SER A 1 131 ? 6.863 -21.516 -15.141 1 95.44 131 SER A CA 1
ATOM 999 C C . SER A 1 131 ? 6.996 -21.766 -16.641 1 95.44 131 SER A C 1
ATOM 1001 O O . SER A 1 131 ? 7.258 -22.891 -17.078 1 95.44 131 SER A O 1
ATOM 1003 N N . GLU A 1 132 ? 6.805 -20.719 -17.453 1 93 132 GLU A N 1
ATOM 1004 C CA . GLU A 1 132 ? 6.934 -20.812 -18.906 1 93 132 GLU A CA 1
ATOM 1005 C C . GLU A 1 132 ? 8.344 -21.234 -19.297 1 93 132 GLU A C 1
ATOM 1007 O O . GLU A 1 132 ? 8.531 -21.891 -20.328 1 93 132 GLU A O 1
ATOM 1012 N N . MET A 1 133 ? 9.281 -20.906 -18.453 1 93.38 133 MET A N 1
ATOM 1013 C CA . MET A 1 133 ? 10.672 -21.266 -18.703 1 93.38 133 MET A CA 1
ATOM 1014 C C . MET A 1 133 ? 10.938 -22.719 -18.328 1 93.38 133 MET A C 1
ATOM 1016 O O . MET A 1 133 ? 12.023 -23.25 -18.594 1 93.38 133 MET A O 1
ATOM 1020 N N . GLY A 1 134 ? 9.969 -23.391 -17.641 1 92.06 134 GLY A N 1
ATOM 1021 C CA . GLY A 1 134 ? 10.062 -24.812 -17.375 1 92.06 134 GLY A CA 1
ATOM 1022 C C . GLY A 1 134 ? 10.289 -25.141 -15.922 1 92.06 134 GLY A C 1
ATOM 1023 O O . GLY A 1 134 ? 10.422 -26.312 -15.547 1 92.06 134 GLY A O 1
ATOM 1024 N N . TYR A 1 135 ? 10.266 -24.172 -15.07 1 93.5 135 TYR A N 1
ATOM 1025 C CA . TYR A 1 135 ? 10.508 -24.406 -13.656 1 93.5 135 TYR A CA 1
ATOM 1026 C C . TYR A 1 135 ? 9.203 -24.734 -12.93 1 93.5 135 TYR A C 1
ATOM 1028 O O . TYR A 1 135 ? 8.141 -24.25 -13.312 1 93.5 135 TYR A O 1
ATOM 1036 N N . SER A 1 136 ? 9.328 -25.609 -11.93 1 92.81 136 SER A N 1
ATOM 1037 C CA . SER A 1 136 ? 8.211 -25.797 -11.008 1 92.81 136 SER A CA 1
ATOM 1038 C C . SER A 1 136 ? 8.125 -24.656 -10 1 92.81 136 SER A C 1
ATOM 1040 O O . SER A 1 136 ? 9.078 -24.406 -9.25 1 92.81 136 SER A O 1
ATOM 1042 N N . VAL A 1 137 ? 6.938 -23.953 -10.031 1 96.31 137 VAL A N 1
ATOM 1043 C CA . VAL A 1 137 ? 6.871 -22.688 -9.289 1 96.31 137 VAL A CA 1
ATOM 1044 C C . VAL A 1 137 ? 5.66 -22.703 -8.359 1 96.31 137 VAL A C 1
ATOM 1046 O O . VAL A 1 137 ? 4.574 -23.156 -8.742 1 96.31 137 VAL A O 1
ATOM 1049 N N . GLY A 1 138 ? 5.891 -22.328 -7.09 1 97.62 138 GLY A N 1
ATOM 1050 C CA . GLY A 1 138 ? 4.828 -22 -6.148 1 97.62 138 GLY A CA 1
ATOM 1051 C C . GLY A 1 138 ? 4.703 -20.516 -5.887 1 97.62 138 GLY A C 1
ATOM 1052 O O . GLY A 1 138 ? 5.68 -19.781 -6.008 1 97.62 138 GLY A O 1
ATOM 1053 N N . LEU A 1 139 ? 3.486 -20.062 -5.559 1 98.38 139 LEU A N 1
ATOM 1054 C CA . LEU A 1 139 ? 3.217 -18.672 -5.25 1 98.38 139 LEU A CA 1
ATOM 1055 C C . LEU A 1 139 ? 2.301 -18.547 -4.035 1 98.38 139 LEU A C 1
ATOM 1057 O O . LEU A 1 139 ? 1.192 -19.078 -4.031 1 98.38 139 LEU A O 1
ATOM 1061 N N . ILE A 1 140 ? 2.807 -17.875 -3.023 1 97.5 140 ILE A N 1
ATOM 1062 C CA . ILE A 1 140 ? 2.02 -17.594 -1.829 1 97.5 140 ILE A CA 1
ATOM 1063 C C . ILE A 1 140 ? 1.633 -16.109 -1.806 1 97.5 140 ILE A C 1
ATOM 1065 O O . ILE A 1 140 ? 2.498 -15.234 -1.881 1 97.5 140 ILE A O 1
ATOM 1069 N N . ASP A 1 141 ? 0.365 -15.875 -1.745 1 96.5 141 ASP A N 1
ATOM 1070 C CA . ASP A 1 141 ? -0.14 -14.531 -1.484 1 96.5 141 ASP A CA 1
ATOM 1071 C C . ASP A 1 141 ? -0.122 -14.219 0.009 1 96.5 141 ASP A C 1
ATOM 1073 O O . ASP A 1 141 ? -1.082 -14.516 0.724 1 96.5 141 ASP A O 1
ATOM 1077 N N . ALA A 1 142 ? 0.928 -13.547 0.452 1 94.38 142 ALA A N 1
ATOM 1078 C CA . ALA A 1 142 ? 1.081 -13.25 1.874 1 94.38 142 ALA A CA 1
ATOM 1079 C C . ALA A 1 142 ? 0.453 -11.906 2.227 1 94.38 142 ALA A C 1
ATOM 1081 O O . ALA A 1 142 ? 0.435 -11.508 3.395 1 94.38 142 ALA A O 1
ATOM 1082 N N . ASP A 1 143 ? 0.013 -11.18 1.288 1 90.31 143 ASP A N 1
ATOM 1083 C CA . ASP A 1 143 ? -0.811 -10.008 1.547 1 90.31 143 ASP A CA 1
ATOM 1084 C C . ASP A 1 143 ? -2.258 -10.398 1.835 1 90.31 143 ASP A C 1
ATOM 1086 O O . ASP A 1 143 ? -3.154 -10.125 1.036 1 90.31 143 ASP A O 1
ATOM 1090 N N . ILE A 1 144 ? -2.453 -10.883 2.928 1 86.94 144 ILE A N 1
ATOM 1091 C CA . ILE A 1 144 ? -3.682 -11.555 3.338 1 86.94 144 ILE A CA 1
ATOM 1092 C C . ILE A 1 144 ? -4.844 -10.562 3.312 1 86.94 144 ILE A C 1
ATOM 1094 O O . ILE A 1 144 ? -5.922 -10.875 2.803 1 86.94 144 ILE A O 1
ATOM 1098 N N . LEU A 1 145 ? -4.648 -9.367 3.777 1 78.75 145 LEU A N 1
ATOM 1099 C CA . LEU A 1 145 ? -5.723 -8.383 3.916 1 78.75 145 LEU A CA 1
ATOM 1100 C C . LEU A 1 145 ? -5.914 -7.602 2.623 1 78.75 145 LEU A C 1
ATOM 1102 O O . LEU A 1 145 ? -6.969 -7 2.406 1 78.75 145 LEU A O 1
ATOM 1106 N N . GLY A 1 146 ? -4.914 -7.613 1.807 1 82.75 146 GLY A N 1
ATOM 1107 C CA . GLY A 1 146 ? -4.953 -6.891 0.544 1 82.75 146 GLY A CA 1
ATOM 1108 C C . GLY A 1 146 ? -4.672 -7.773 -0.656 1 82.75 146 GLY A C 1
ATOM 1109 O O . GLY A 1 146 ? -3.965 -7.367 -1.581 1 82.75 146 GLY A O 1
ATOM 1110 N N . HIS A 1 147 ? -5.223 -8.984 -0.654 1 87.5 147 HIS A N 1
ATOM 1111 C CA . HIS A 1 147 ? -4.895 -9.961 -1.681 1 87.5 147 HIS A CA 1
ATOM 1112 C C . HIS A 1 147 ? -5.367 -9.508 -3.055 1 87.5 147 HIS A C 1
ATOM 1114 O O . HIS A 1 147 ? -6.461 -8.953 -3.184 1 87.5 147 HIS A O 1
ATOM 1120 N N . SER A 1 148 ? -4.5 -9.633 -4.062 1 88.62 148 SER A N 1
ATOM 1121 C CA . SER A 1 148 ? -4.84 -9.258 -5.434 1 88.62 148 SER A CA 1
ATOM 1122 C C . SER A 1 148 ? -4.461 -10.352 -6.418 1 88.62 148 SER A C 1
ATOM 1124 O O . SER A 1 148 ? -4.852 -10.305 -7.586 1 88.62 148 SER A O 1
ATOM 1126 N N . ILE A 1 149 ? -3.795 -11.336 -5.918 1 94.5 149 ILE A N 1
ATOM 1127 C CA . ILE A 1 149 ? -3.227 -12.359 -6.785 1 94.5 149 ILE A CA 1
ATOM 1128 C C . ILE A 1 149 ? -4.348 -13.133 -7.48 1 94.5 149 ILE A C 1
ATOM 1130 O O . ILE A 1 149 ? -4.285 -13.383 -8.688 1 94.5 149 ILE A O 1
ATOM 1134 N N . PRO A 1 150 ? -5.453 -13.5 -6.766 1 93 150 PRO A N 1
ATOM 1135 C CA . PRO A 1 150 ? -6.512 -14.258 -7.434 1 93 150 PRO A CA 1
ATOM 1136 C C . PRO A 1 150 ? -7.094 -13.523 -8.641 1 93 150 PRO A C 1
ATOM 1138 O O . PRO A 1 150 ? -7.379 -14.141 -9.664 1 93 150 PRO A O 1
ATOM 1141 N N . GLN A 1 151 ? -7.195 -12.234 -8.523 1 89.94 151 GLN A N 1
ATOM 1142 C CA . GLN A 1 151 ? -7.684 -11.43 -9.633 1 89.94 151 GLN A CA 1
ATOM 1143 C C . GLN A 1 151 ? -6.68 -11.398 -10.781 1 89.94 151 GLN A C 1
ATOM 1145 O O . GLN A 1 151 ? -7.055 -11.562 -11.945 1 89.94 151 GLN A O 1
ATOM 1150 N N . ILE A 1 152 ? -5.477 -11.219 -10.461 1 93.06 152 ILE A N 1
ATOM 1151 C CA . ILE A 1 152 ? -4.426 -11.031 -11.453 1 93.06 152 ILE A CA 1
ATOM 1152 C C . ILE A 1 152 ? -4.227 -12.32 -12.242 1 93.06 152 ILE A C 1
ATOM 1154 O O . ILE A 1 152 ? -3.965 -12.289 -13.445 1 93.06 152 ILE A O 1
ATOM 1158 N N . LEU A 1 153 ? -4.402 -13.438 -11.57 1 96 153 LEU A N 1
ATOM 1159 C CA . LEU A 1 153 ? -4.145 -14.719 -12.211 1 96 153 LEU A CA 1
ATOM 1160 C C . LEU A 1 153 ? -5.438 -15.352 -12.719 1 96 153 LEU A C 1
ATOM 1162 O O . LEU A 1 153 ? -5.422 -16.453 -13.273 1 96 153 LEU A O 1
ATOM 1166 N N . GLY A 1 154 ? -6.516 -14.727 -12.516 1 93.06 154 GLY A N 1
ATOM 1167 C CA . GLY A 1 154 ? -7.785 -15.188 -13.055 1 93.06 154 GLY A CA 1
ATOM 1168 C C . GLY A 1 154 ? -8.352 -16.375 -12.297 1 93.06 154 GLY A C 1
ATOM 1169 O O . GLY A 1 154 ? -8.984 -17.25 -12.898 1 93.06 154 GLY A O 1
ATOM 1170 N N . ILE A 1 155 ? -8.133 -16.453 -11.023 1 91.88 155 ILE A N 1
ATOM 1171 C CA . ILE A 1 155 ? -8.617 -17.609 -10.266 1 91.88 155 ILE A CA 1
ATOM 1172 C C . ILE A 1 155 ? -9.547 -17.125 -9.148 1 91.88 155 ILE A C 1
ATOM 1174 O O . ILE A 1 155 ? -9.703 -17.812 -8.133 1 91.88 155 ILE A O 1
ATOM 1178 N N . LYS A 1 156 ? -10.023 -15.93 -9.336 1 87.94 156 LYS A N 1
ATOM 1179 C CA . LYS A 1 156 ? -11.016 -15.438 -8.383 1 87.94 156 LYS A CA 1
ATOM 1180 C C . LYS A 1 156 ? -12.203 -16.391 -8.281 1 87.94 156 LYS A C 1
ATOM 1182 O O . LYS A 1 156 ? -12.703 -16.875 -9.297 1 87.94 156 LYS A O 1
ATOM 1187 N N . GLY A 1 157 ? -12.602 -16.656 -7.062 1 84 157 GLY A N 1
ATOM 1188 C CA . GLY A 1 157 ? -13.766 -17.5 -6.848 1 84 157 GLY A CA 1
ATOM 1189 C C . GLY A 1 157 ? -13.43 -18.984 -6.805 1 84 157 GLY A C 1
ATOM 1190 O O . GLY A 1 157 ? -14.25 -19.797 -6.359 1 84 157 GLY A O 1
ATOM 1191 N N . GLN A 1 158 ? -12.242 -19.312 -7.293 1 84.31 158 GLN A N 1
ATOM 1192 C CA . GLN A 1 158 ? -11.812 -20.703 -7.199 1 84.31 158 GLN A CA 1
ATOM 1193 C C . GLN A 1 158 ? -11.383 -21.062 -5.781 1 84.31 158 GLN A C 1
ATOM 1195 O O . GLN A 1 158 ? -10.711 -20.266 -5.117 1 84.31 158 GLN A O 1
ATOM 1200 N N . LYS A 1 159 ? -11.82 -22.141 -5.27 1 82 159 LYS A N 1
ATOM 1201 C CA . LYS A 1 159 ? -11.461 -22.578 -3.918 1 82 159 LYS A CA 1
ATOM 1202 C C . LYS A 1 159 ? -10.445 -23.703 -3.947 1 82 159 LYS A C 1
ATOM 1204 O O . LYS A 1 159 ? -10.562 -24.641 -4.746 1 82 159 LYS A O 1
ATOM 1209 N N . PRO A 1 160 ? -9.438 -23.484 -3.09 1 81.62 160 PRO A N 1
ATOM 1210 C CA . PRO A 1 160 ? -8.523 -24.609 -2.951 1 81.62 160 PRO A CA 1
ATOM 1211 C C . PRO A 1 160 ? -9.195 -25.844 -2.332 1 81.62 160 PRO A C 1
ATOM 1213 O O . PRO A 1 160 ? -10.219 -25.703 -1.653 1 81.62 160 PRO A O 1
ATOM 1216 N N . MET A 1 161 ? -8.586 -26.906 -2.633 1 70.19 161 MET A N 1
ATOM 1217 C CA . MET A 1 161 ? -9.125 -28.141 -2.072 1 70.19 161 MET A CA 1
ATOM 1218 C C . MET A 1 161 ? -8.484 -28.453 -0.726 1 70.19 161 MET A C 1
ATOM 1220 O O . MET A 1 161 ? -7.262 -28.406 -0.591 1 70.19 161 MET A O 1
ATOM 1224 N N . ALA A 1 162 ? -9.414 -28.438 0.245 1 70.31 162 ALA A N 1
ATOM 1225 C CA . ALA A 1 162 ? -8.938 -28.844 1.565 1 70.31 162 ALA A CA 1
ATOM 1226 C C . ALA A 1 162 ? -9.188 -30.328 1.802 1 70.31 162 ALA A C 1
ATOM 1228 O O . ALA A 1 162 ? -10.297 -30.828 1.601 1 70.31 162 ALA A O 1
ATOM 1229 N N . MET A 1 163 ? -8.078 -30.938 2.217 1 61.28 163 MET A N 1
ATOM 1230 C CA . MET A 1 163 ? -8.172 -32.375 2.496 1 61.28 163 MET A CA 1
ATOM 1231 C C . MET A 1 163 ? -8.57 -32.625 3.947 1 61.28 163 MET A C 1
ATOM 1233 O O . MET A 1 163 ? -8.516 -31.703 4.773 1 61.28 163 MET A O 1
ATOM 1237 N N . SER A 1 164 ? -9.031 -33.719 4.246 1 57.97 164 SER A N 1
ATOM 1238 C CA . SER A 1 164 ? -9.555 -34.062 5.566 1 57.97 164 SER A CA 1
ATOM 1239 C C . SER A 1 164 ? -8.469 -33.938 6.633 1 57.97 164 SER A C 1
ATOM 1241 O O . SER A 1 164 ? -8.766 -33.656 7.801 1 57.97 164 SER A O 1
ATOM 1243 N N . ASP A 1 165 ? -7.262 -34.188 6.234 1 62 165 ASP A N 1
ATOM 1244 C CA . ASP A 1 165 ? -6.188 -34.125 7.223 1 62 165 ASP A CA 1
ATOM 1245 C C . ASP A 1 165 ? -5.707 -32.688 7.438 1 62 165 ASP A C 1
ATOM 1247 O O . ASP A 1 165 ? -4.781 -32.438 8.211 1 62 165 ASP A O 1
ATOM 1251 N N . GLY A 1 166 ? -6.273 -31.891 6.691 1 72.12 166 GLY A N 1
ATOM 1252 C CA . GLY A 1 166 ? -5.902 -30.484 6.859 1 72.12 166 GLY A CA 1
ATOM 1253 C C . GLY A 1 166 ? -5.012 -29.969 5.746 1 72.12 166 GLY A C 1
ATOM 1254 O O . GLY A 1 166 ? -4.742 -28.766 5.668 1 72.12 166 GLY A O 1
ATOM 1255 N N . THR A 1 167 ? -4.637 -31.062 4.91 1 80.25 167 THR A N 1
ATOM 1256 C CA . THR A 1 167 ? -3.781 -30.656 3.801 1 80.25 167 THR A CA 1
ATOM 1257 C C . THR A 1 167 ? -4.574 -29.859 2.762 1 80.25 167 THR A C 1
ATOM 1259 O O . THR A 1 167 ? -5.707 -30.219 2.436 1 80.25 167 THR A O 1
ATOM 1262 N N . ILE A 1 168 ? -3.965 -28.766 2.27 1 85.25 168 ILE A N 1
ATOM 1263 C CA . ILE A 1 168 ? -4.598 -27.922 1.263 1 85.25 168 ILE A CA 1
ATOM 1264 C C . ILE A 1 168 ? -3.908 -28.109 -0.085 1 85.25 168 ILE A C 1
ATOM 1266 O O . ILE A 1 168 ? -2.682 -28.047 -0.176 1 85.25 168 ILE A O 1
ATOM 1270 N N . ILE A 1 169 ? -4.676 -28.469 -1.1 1 82.5 169 ILE A N 1
ATOM 1271 C CA . ILE A 1 169 ? -4.141 -28.547 -2.455 1 82.5 169 ILE A CA 1
ATOM 1272 C C . ILE A 1 169 ? -4.219 -27.172 -3.117 1 82.5 169 ILE A C 1
ATOM 1274 O O . ILE A 1 169 ? -5.309 -26.609 -3.285 1 82.5 169 ILE A O 1
ATOM 1278 N N . PRO A 1 170 ? -3.115 -26.625 -3.533 1 90.38 170 PRO A N 1
ATOM 1279 C CA . PRO A 1 170 ? -3.137 -25.281 -4.105 1 90.38 170 PRO A CA 1
ATOM 1280 C C . PRO A 1 170 ? -3.807 -25.234 -5.477 1 90.38 170 PRO A C 1
ATOM 1282 O O . PRO A 1 170 ? -4.051 -26.281 -6.086 1 90.38 170 PRO A O 1
ATOM 1285 N N . ILE A 1 171 ? -4.18 -24.062 -5.887 1 90.25 171 ILE A N 1
ATOM 1286 C CA . ILE A 1 171 ? -4.812 -23.844 -7.184 1 90.25 171 ILE A CA 1
ATOM 1287 C C . ILE A 1 171 ? -3.746 -23.719 -8.266 1 90.25 171 ILE A C 1
ATOM 1289 O O . ILE A 1 171 ? -2.723 -23.047 -8.062 1 90.25 171 ILE A O 1
ATOM 1293 N N . ASN A 1 172 ? -3.963 -24.391 -9.352 1 88.88 172 ASN A N 1
ATOM 1294 C CA . ASN A 1 172 ? -3.062 -24.219 -10.484 1 88.88 172 ASN A CA 1
ATOM 1295 C C . ASN A 1 172 ? -3.496 -23.062 -11.383 1 88.88 172 ASN A C 1
ATOM 1297 O O . ASN A 1 172 ? -4.602 -23.078 -11.93 1 88.88 172 ASN A O 1
ATOM 1301 N N . ALA A 1 173 ? -2.691 -22.094 -11.484 1 93.06 173 ALA A N 1
ATOM 1302 C CA . ALA A 1 173 ? -2.932 -20.953 -12.367 1 93.06 173 ALA A CA 1
ATOM 1303 C C . ALA A 1 173 ? -1.78 -20.766 -13.352 1 93.06 173 ALA A C 1
ATOM 1305 O O . ALA A 1 173 ? -0.736 -20.219 -13 1 93.06 173 ALA A O 1
ATOM 1306 N N . ASN A 1 174 ? -1.989 -21.188 -14.602 1 91.62 174 ASN A N 1
ATOM 1307 C CA . ASN A 1 174 ? -0.984 -21.031 -15.648 1 91.62 174 ASN A CA 1
ATOM 1308 C C . ASN A 1 174 ? 0.32 -21.734 -15.281 1 91.62 174 ASN A C 1
ATOM 1310 O O . ASN A 1 174 ? 1.401 -21.172 -15.43 1 91.62 174 ASN A O 1
ATOM 1314 N N . GLY A 1 175 ? 0.198 -22.859 -14.656 1 90 175 GLY A N 1
ATOM 1315 C CA . GLY A 1 175 ? 1.367 -23.672 -14.352 1 90 175 GLY A CA 1
ATOM 1316 C C . GLY A 1 175 ? 1.988 -23.359 -13.008 1 90 175 GLY A C 1
ATOM 1317 O O . GLY A 1 175 ? 2.977 -23.969 -12.609 1 90 175 GLY A O 1
ATOM 1318 N N . VAL A 1 176 ? 1.42 -22.422 -12.289 1 95.94 176 VAL A N 1
ATOM 1319 C CA . VAL A 1 176 ? 1.922 -22.016 -10.977 1 95.94 176 VAL A CA 1
ATOM 1320 C C . VAL A 1 176 ? 0.986 -22.516 -9.883 1 95.94 176 VAL A C 1
ATOM 1322 O O . VAL A 1 176 ? -0.235 -22.375 -9.992 1 95.94 176 VAL A O 1
ATOM 1325 N N . LYS A 1 177 ? 1.542 -23.172 -8.867 1 94.44 177 LYS A N 1
ATOM 1326 C CA . LYS A 1 177 ? 0.749 -23.547 -7.699 1 94.44 177 LYS A CA 1
ATOM 1327 C C . LYS A 1 177 ? 0.53 -22.344 -6.785 1 94.44 177 LYS A C 1
ATOM 1329 O O . LYS A 1 177 ? 1.489 -21.766 -6.273 1 94.44 177 LYS A O 1
ATOM 1334 N N . VAL A 1 178 ? -0.785 -22.016 -6.562 1 96.81 178 VAL A N 1
ATOM 1335 C CA . VAL A 1 178 ? -1.065 -20.75 -5.914 1 96.81 178 VAL A CA 1
ATOM 1336 C C . VAL A 1 178 ? -1.955 -20.969 -4.691 1 96.81 178 VAL A C 1
ATOM 1338 O O . VAL A 1 178 ? -2.895 -21.766 -4.738 1 96.81 178 VAL A O 1
ATOM 1341 N N . ILE A 1 179 ? -1.591 -20.281 -3.623 1 96.06 179 ILE A N 1
ATOM 1342 C CA . ILE A 1 179 ? -2.484 -20.219 -2.471 1 96.06 179 ILE A CA 1
ATOM 1343 C C . ILE A 1 179 ? -2.684 -18.75 -2.061 1 96.06 179 ILE A C 1
ATOM 1345 O O . ILE A 1 179 ? -1.743 -17.953 -2.104 1 96.06 179 ILE A O 1
ATOM 1349 N N . SER A 1 180 ? -3.846 -18.359 -1.838 1 94.19 180 SER A N 1
ATOM 1350 C CA . SER A 1 180 ? -4.219 -17.031 -1.4 1 94.19 180 SER A CA 1
ATOM 1351 C C . SER A 1 180 ? -5.445 -17.062 -0.497 1 94.19 180 SER A C 1
ATOM 1353 O O . SER A 1 180 ? -6.367 -17.844 -0.721 1 94.19 180 SER A O 1
ATOM 1355 N N . MET A 1 181 ? -5.434 -16.203 0.503 1 87.56 181 MET A N 1
ATOM 1356 C CA . MET A 1 181 ? -6.621 -16.078 1.344 1 87.56 181 MET A CA 1
ATOM 1357 C C . MET A 1 181 ? -7.832 -15.656 0.515 1 87.56 181 MET A C 1
ATOM 1359 O O . MET A 1 181 ? -8.969 -16 0.852 1 87.56 181 MET A O 1
ATOM 1363 N N . GLY A 1 182 ? -7.527 -14.977 -0.504 1 86.5 182 GLY A N 1
ATOM 1364 C CA . GLY A 1 182 ? -8.609 -14.555 -1.38 1 86.5 182 GLY A CA 1
ATOM 1365 C C . GLY A 1 182 ? -9.398 -15.719 -1.954 1 86.5 182 GLY A C 1
ATOM 1366 O O . GLY A 1 182 ? -10.555 -15.547 -2.357 1 86.5 182 GLY A O 1
ATOM 1367 N N . ASN A 1 183 ? -8.789 -16.844 -1.977 1 88.44 183 ASN A N 1
ATOM 1368 C CA . ASN A 1 183 ? -9.461 -18.031 -2.486 1 88.44 183 ASN A CA 1
ATOM 1369 C C . ASN A 1 183 ? -10.086 -18.844 -1.359 1 88.44 183 ASN A C 1
ATOM 1371 O O . ASN A 1 183 ? -10.852 -19.781 -1.613 1 88.44 183 ASN A O 1
ATOM 1375 N N . LEU A 1 184 ? -9.719 -18.5 -0.19 1 84.75 184 LEU A N 1
ATOM 1376 C CA . LEU A 1 184 ? -10.172 -19.281 0.951 1 84.75 184 LEU A CA 1
ATOM 1377 C C . LEU A 1 184 ? -11.375 -18.625 1.621 1 84.75 184 LEU A C 1
ATOM 1379 O O . LEU A 1 184 ? -12.148 -19.297 2.309 1 84.75 184 LEU A O 1
ATOM 1383 N N . ILE A 1 185 ? -11.422 -17.312 1.376 1 79.19 185 ILE A N 1
ATOM 1384 C CA . ILE A 1 185 ? -12.5 -16.609 2.047 1 79.19 185 ILE A CA 1
ATOM 1385 C C . ILE A 1 185 ? -13.586 -16.25 1.036 1 79.19 185 ILE A C 1
ATOM 1387 O O . ILE A 1 185 ? -13.344 -16.234 -0.173 1 79.19 185 ILE A O 1
ATOM 1391 N N . GLU A 1 186 ? -14.695 -15.938 1.655 1 69.75 186 GLU A N 1
ATOM 1392 C CA . GLU A 1 186 ? -15.797 -15.469 0.82 1 69.75 186 GLU A CA 1
ATOM 1393 C C . GLU A 1 186 ? -15.672 -13.977 0.528 1 69.75 186 GLU A C 1
ATOM 1395 O O . GLU A 1 186 ? -15.125 -13.227 1.334 1 69.75 186 GLU A O 1
ATOM 1400 N N . LYS A 1 187 ? -16 -13.461 -0.788 1 60.12 187 LYS A N 1
ATOM 1401 C CA . LYS A 1 187 ? -15.805 -12.172 -1.449 1 60.12 187 LYS A CA 1
ATOM 1402 C C . LYS A 1 187 ? -16.125 -11.016 -0.507 1 60.12 187 LYS A C 1
ATOM 1404 O O . LYS A 1 187 ? -15.469 -9.977 -0.545 1 60.12 187 LYS A O 1
ATOM 1409 N N . ASP A 1 188 ? -16.734 -11.195 0.634 1 58.03 188 ASP A N 1
ATOM 1410 C CA . ASP A 1 188 ? -17.219 -10.023 1.356 1 58.03 188 ASP A CA 1
ATOM 1411 C C . ASP A 1 188 ? -16.906 -10.141 2.85 1 58.03 188 ASP A C 1
ATOM 1413 O O . ASP A 1 188 ? -17.438 -9.359 3.652 1 58.03 188 ASP A O 1
ATOM 1417 N N . GLU A 1 189 ? -16.078 -10.977 3.055 1 61.31 189 GLU A N 1
ATOM 1418 C CA . GLU A 1 189 ? -15.805 -11.062 4.488 1 61.31 189 GLU A CA 1
ATOM 1419 C C . GLU A 1 189 ? -14.688 -10.109 4.895 1 61.31 189 GLU A C 1
ATOM 1421 O O . GLU A 1 189 ? -13.609 -10.117 4.301 1 61.31 189 GLU A O 1
ATOM 1426 N N . ALA A 1 190 ? -15.117 -9.047 5.562 1 59.91 190 ALA A N 1
ATOM 1427 C CA . ALA A 1 190 ? -14.109 -8.156 6.125 1 59.91 190 ALA A CA 1
ATOM 1428 C C . ALA A 1 190 ? -13.25 -8.883 7.16 1 59.91 190 ALA A C 1
ATOM 1430 O O . ALA A 1 190 ? -13.758 -9.359 8.172 1 59.91 190 ALA A O 1
ATOM 1431 N N . LEU A 1 191 ? -12.047 -9.164 6.762 1 64.06 191 LEU A N 1
ATOM 1432 C CA . LEU A 1 191 ? -11.156 -9.836 7.703 1 64.06 191 LEU A CA 1
ATOM 1433 C C . LEU A 1 191 ? -10.555 -8.844 8.695 1 64.06 191 LEU A C 1
ATOM 1435 O O . LEU A 1 191 ? -9.945 -7.852 8.289 1 64.06 191 LEU A O 1
ATOM 1439 N N . ILE A 1 192 ? -11.117 -8.867 9.867 1 69.44 192 ILE A N 1
ATOM 1440 C CA . ILE A 1 192 ? -10.5 -8.062 10.922 1 69.44 192 ILE A CA 1
ATOM 1441 C C . ILE A 1 192 ? -9.531 -8.922 11.719 1 69.44 192 ILE A C 1
ATOM 1443 O O . ILE A 1 192 ? -9.922 -9.57 12.695 1 69.44 192 ILE A O 1
ATOM 1447 N N . TRP A 1 193 ? -8.273 -9.117 11.117 1 74.44 193 TRP A N 1
ATOM 1448 C CA . TRP A 1 193 ? -7.266 -9.961 11.75 1 74.44 193 TRP A CA 1
ATOM 1449 C C . TRP A 1 193 ? -6.047 -9.141 12.164 1 74.44 193 TRP A C 1
ATOM 1451 O O . TRP A 1 193 ? -5.621 -8.242 11.43 1 74.44 193 TRP A O 1
ATOM 1461 N N . ARG A 1 194 ? -5.625 -9.477 13.32 1 76.19 194 ARG A N 1
ATOM 1462 C CA . ARG A 1 194 ? -4.441 -8.797 13.844 1 76.19 194 ARG A CA 1
ATOM 1463 C C . ARG A 1 194 ? -3.166 -9.508 13.406 1 76.19 194 ARG A C 1
ATOM 1465 O O . ARG A 1 194 ? -3.215 -10.633 12.898 1 76.19 194 ARG A O 1
ATOM 1472 N N . GLY A 1 195 ? -2.053 -8.891 13.602 1 75 195 GLY A N 1
ATOM 1473 C CA . GLY A 1 195 ? -0.744 -9.312 13.133 1 75 195 GLY A CA 1
ATOM 1474 C C . GLY A 1 195 ? -0.421 -10.75 13.461 1 75 195 GLY A C 1
ATOM 1475 O O . GLY A 1 195 ? -0.086 -11.539 12.578 1 75 195 GLY A O 1
ATOM 1476 N N . PRO A 1 196 ? -0.599 -11.188 14.625 1 73.81 196 PRO A N 1
ATOM 1477 C CA . PRO A 1 196 ? -0.258 -12.562 14.992 1 73.81 196 PRO A CA 1
ATOM 1478 C C . PRO A 1 196 ? -1.11 -13.594 14.258 1 73.81 196 PRO A C 1
ATOM 1480 O O . PRO A 1 196 ? -0.608 -14.656 13.875 1 73.81 196 PRO A O 1
ATOM 1483 N N . VAL A 1 197 ? -2.326 -13.281 14.07 1 79.31 197 VAL A N 1
ATOM 1484 C CA . VAL A 1 197 ? -3.215 -14.164 13.328 1 79.31 197 VAL A CA 1
ATOM 1485 C C . VAL A 1 197 ? -2.717 -14.312 11.891 1 79.31 197 VAL A C 1
ATOM 1487 O O . VAL A 1 197 ? -2.688 -15.414 11.344 1 79.31 197 VAL A O 1
ATOM 1490 N N . LEU A 1 198 ? -2.246 -13.219 11.367 1 83.31 198 LEU A N 1
ATOM 1491 C CA . LEU A 1 198 ? -1.731 -13.227 10 1 83.31 198 LEU A CA 1
ATOM 1492 C C . LEU A 1 198 ? -0.483 -14.102 9.898 1 83.31 198 LEU A C 1
ATOM 1494 O O . LEU A 1 198 ? -0.3 -14.812 8.906 1 83.31 198 LEU A O 1
ATOM 1498 N N . GLY A 1 199 ? 0.328 -14.023 10.922 1 80.56 199 GLY A N 1
ATOM 1499 C CA . GLY A 1 199 ? 1.5 -14.891 10.969 1 80.56 199 GLY A CA 1
ATOM 1500 C C . GLY A 1 199 ? 1.153 -16.359 11.008 1 80.56 199 GLY A C 1
ATOM 1501 O O . GLY A 1 199 ? 1.822 -17.188 10.367 1 80.56 199 GLY A O 1
ATOM 1502 N N . GLY A 1 200 ? 0.11 -16.641 11.742 1 82.19 200 GLY A N 1
ATOM 1503 C CA . GLY A 1 200 ? -0.362 -18.016 11.805 1 82.19 200 GLY A CA 1
ATOM 1504 C C . GLY A 1 200 ? -0.847 -18.547 10.477 1 82.19 200 GLY A C 1
ATOM 1505 O O . GLY A 1 200 ? -0.571 -19.688 10.117 1 82.19 200 GLY A O 1
ATOM 1506 N N . ILE A 1 201 ? -1.509 -17.719 9.789 1 87.44 201 ILE A N 1
ATOM 1507 C CA . ILE A 1 201 ? -2.008 -18.109 8.469 1 87.44 201 ILE A CA 1
ATOM 1508 C C . ILE A 1 201 ? -0.835 -18.391 7.535 1 87.44 201 ILE A C 1
ATOM 1510 O O . ILE A 1 201 ? -0.861 -19.359 6.777 1 87.44 201 ILE A O 1
ATOM 1514 N N . LEU A 1 202 ? 0.133 -17.562 7.582 1 89.5 202 LEU A N 1
ATOM 1515 C CA . LEU A 1 202 ? 1.328 -17.766 6.77 1 89.5 202 LEU A CA 1
ATOM 1516 C C . LEU A 1 202 ? 1.983 -19.109 7.09 1 89.5 202 LEU A C 1
ATOM 1518 O O . LEU A 1 202 ? 2.412 -19.828 6.184 1 89.5 202 LEU A O 1
ATOM 1522 N N . THR A 1 203 ? 2.045 -19.422 8.352 1 86.75 203 THR A N 1
ATOM 1523 C CA . THR A 1 203 ? 2.609 -20.703 8.789 1 86.75 203 THR A CA 1
ATOM 1524 C C . THR A 1 203 ? 1.812 -21.875 8.219 1 86.75 203 THR A C 1
ATOM 1526 O O . THR A 1 203 ? 2.389 -22.875 7.801 1 86.75 203 THR A O 1
ATOM 1529 N N . GLN A 1 204 ? 0.57 -21.688 8.219 1 86.88 204 GLN A N 1
ATOM 1530 C CA . GLN A 1 204 ? -0.289 -22.703 7.637 1 86.88 204 GLN A CA 1
ATOM 1531 C C . GLN A 1 204 ? 0.001 -22.891 6.148 1 86.88 204 GLN A C 1
ATOM 1533 O O . GLN A 1 204 ? -0.009 -24.016 5.641 1 86.88 204 GLN A O 1
ATOM 1538 N N . PHE A 1 205 ? 0.187 -21.844 5.453 1 92.06 205 PHE A N 1
ATOM 1539 C CA . PHE A 1 205 ? 0.487 -21.906 4.031 1 92.06 205 PHE A CA 1
ATOM 1540 C C . PHE A 1 205 ? 1.796 -22.656 3.789 1 92.06 205 PHE A C 1
ATOM 1542 O O . PHE A 1 205 ? 1.949 -23.344 2.777 1 92.06 205 PHE A O 1
ATOM 1549 N N . PHE A 1 206 ? 2.73 -22.516 4.723 1 89.44 206 PHE A N 1
ATOM 1550 C CA . PHE A 1 206 ? 4.027 -23.156 4.598 1 89.44 206 PHE A CA 1
ATOM 1551 C C . PHE A 1 206 ? 3.91 -24.656 4.863 1 89.44 206 PHE A C 1
ATOM 1553 O O . PHE A 1 206 ? 4.523 -25.469 4.164 1 89.44 206 PHE A O 1
ATOM 1560 N N . ASN A 1 207 ? 3.066 -24.953 5.824 1 85.62 207 ASN A N 1
ATOM 1561 C CA . ASN A 1 207 ? 3.121 -26.297 6.367 1 85.62 207 ASN A CA 1
ATOM 1562 C C . ASN A 1 207 ? 1.975 -27.172 5.848 1 85.62 207 ASN A C 1
ATOM 1564 O O . ASN A 1 207 ? 2.115 -28.375 5.719 1 85.62 207 ASN A O 1
ATOM 1568 N N . ASP A 1 208 ? 0.879 -26.562 5.574 1 87.06 208 ASP A N 1
ATOM 1569 C CA . ASP A 1 208 ? -0.317 -27.359 5.336 1 87.06 208 ASP A CA 1
ATOM 1570 C C . ASP A 1 208 ? -0.648 -27.422 3.846 1 87.06 208 ASP A C 1
ATOM 1572 O O . ASP A 1 208 ? -1.52 -28.188 3.43 1 87.06 208 ASP A O 1
ATOM 1576 N N . VAL A 1 209 ? 0.003 -26.734 3.016 1 89.81 209 VAL A N 1
ATOM 1577 C CA . VAL A 1 209 ? -0.237 -26.766 1.576 1 89.81 209 VAL A CA 1
ATOM 1578 C C . VAL A 1 209 ? 0.672 -27.797 0.922 1 89.81 209 VAL A C 1
ATOM 1580 O O . VAL A 1 209 ? 1.853 -27.906 1.265 1 89.81 209 VAL A O 1
ATOM 1583 N N . TYR A 1 210 ? 0.119 -28.578 0.028 1 85.12 210 TYR A N 1
ATOM 1584 C CA . TYR A 1 210 ? 0.899 -29.562 -0.71 1 85.12 210 TYR A CA 1
ATOM 1585 C C . TYR A 1 210 ? 1.584 -28.922 -1.914 1 85.12 210 TYR A C 1
ATOM 1587 O O . TYR A 1 210 ? 1.055 -28.953 -3.027 1 85.12 210 TYR A O 1
ATOM 1595 N N . TRP A 1 211 ? 2.725 -28.5 -1.743 1 88.88 211 TRP A N 1
ATOM 1596 C CA . TRP A 1 211 ? 3.457 -27.797 -2.797 1 88.88 211 TRP A CA 1
ATOM 1597 C C . TRP A 1 211 ? 4.176 -28.797 -3.703 1 88.88 211 TRP A C 1
ATOM 1599 O O . TRP A 1 211 ? 4.477 -28.484 -4.859 1 88.88 211 TRP A O 1
ATOM 1609 N N . GLY A 1 212 ? 4.48 -30.047 -3.201 1 81.75 212 GLY A N 1
ATOM 1610 C CA . GLY A 1 212 ? 5.348 -30.953 -3.936 1 81.75 212 GLY A CA 1
ATOM 1611 C C . GLY A 1 212 ? 6.762 -30.422 -4.098 1 81.75 212 GLY A C 1
ATOM 1612 O O . GLY A 1 212 ? 7.254 -29.672 -3.246 1 81.75 212 GLY A O 1
ATOM 1613 N N . GLU A 1 213 ? 7.473 -30.953 -5.145 1 82.75 213 GLU A N 1
ATOM 1614 C CA . GLU A 1 213 ? 8.82 -30.469 -5.426 1 82.75 213 GLU A CA 1
ATOM 1615 C C . GLU A 1 213 ? 8.781 -29.188 -6.262 1 82.75 213 GLU A C 1
ATOM 1617 O O . GLU A 1 213 ? 8.172 -29.156 -7.332 1 82.75 213 GLU A O 1
ATOM 1622 N N . LEU A 1 214 ? 9.344 -28.172 -5.684 1 92.12 214 LEU A N 1
ATOM 1623 C CA . LEU A 1 214 ? 9.391 -26.891 -6.375 1 92.12 214 LEU A CA 1
ATOM 1624 C C . LEU A 1 214 ? 10.828 -26.453 -6.617 1 92.12 214 LEU A C 1
ATOM 1626 O O . LEU A 1 214 ? 11.703 -26.672 -5.777 1 92.12 214 LEU A O 1
ATOM 1630 N N . ASP A 1 215 ? 10.992 -25.844 -7.789 1 93.88 215 ASP A N 1
ATOM 1631 C CA . ASP A 1 215 ? 12.25 -25.125 -8.008 1 93.88 215 ASP A CA 1
ATOM 1632 C C . ASP A 1 215 ? 12.234 -23.766 -7.316 1 93.88 215 ASP A C 1
ATOM 1634 O O . ASP A 1 215 ? 13.219 -23.375 -6.695 1 93.88 215 ASP A O 1
ATOM 1638 N N . TYR A 1 216 ? 11.133 -23.078 -7.402 1 96.06 216 TYR A N 1
ATOM 1639 C CA . TYR A 1 216 ? 11.008 -21.734 -6.863 1 96.06 216 TYR A CA 1
ATOM 1640 C C . TYR A 1 216 ? 9.711 -21.594 -6.066 1 96.06 216 TYR A C 1
ATOM 1642 O O . TYR A 1 216 ? 8.672 -22.109 -6.465 1 96.06 216 TYR A O 1
ATOM 1650 N N . MET A 1 217 ? 9.781 -20.891 -4.945 1 97.44 217 MET A N 1
ATOM 1651 C CA . MET A 1 217 ? 8.641 -20.391 -4.191 1 97.44 217 MET A CA 1
ATOM 1652 C C . MET A 1 217 ? 8.672 -18.859 -4.105 1 97.44 217 MET A C 1
ATOM 1654 O O . MET A 1 217 ? 9.602 -18.297 -3.537 1 97.44 217 MET A O 1
ATOM 1658 N N . LEU A 1 218 ? 7.711 -18.219 -4.781 1 98.25 218 LEU A N 1
ATOM 1659 C CA . LEU A 1 218 ? 7.578 -16.781 -4.652 1 98.25 218 LEU A CA 1
ATOM 1660 C C . LEU A 1 218 ? 6.543 -16.422 -3.592 1 98.25 218 LEU A C 1
ATOM 1662 O O . LEU A 1 218 ? 5.469 -17.031 -3.535 1 98.25 218 LEU A O 1
ATOM 1666 N N . ILE A 1 219 ? 6.883 -15.492 -2.715 1 97.75 219 ILE A N 1
ATOM 1667 C CA . ILE A 1 219 ? 5.98 -15.047 -1.659 1 97.75 219 ILE A CA 1
ATOM 1668 C C . ILE A 1 219 ? 5.695 -13.555 -1.825 1 97.75 219 ILE A C 1
ATOM 1670 O O . ILE A 1 219 ? 6.598 -12.727 -1.704 1 97.75 219 ILE A O 1
ATOM 1674 N N . ASP A 1 220 ? 4.457 -13.188 -2.084 1 97.31 220 ASP A N 1
ATOM 1675 C CA . ASP A 1 220 ? 4.02 -11.805 -2.252 1 97.31 220 ASP A CA 1
ATOM 1676 C C . ASP A 1 220 ? 3.734 -11.148 -0.9 1 97.31 220 ASP A C 1
ATOM 1678 O O . ASP A 1 220 ? 2.623 -11.25 -0.376 1 97.31 220 ASP A O 1
ATOM 1682 N N . LEU A 1 221 ? 4.617 -10.359 -0.461 1 94.44 221 LEU A N 1
ATOM 1683 C CA . LEU A 1 221 ? 4.5 -9.766 0.867 1 94.44 221 LEU A CA 1
ATOM 1684 C C . LEU A 1 221 ? 3.531 -8.586 0.854 1 94.44 221 LEU A C 1
ATOM 1686 O O . LEU A 1 221 ? 3.34 -7.949 -0.182 1 94.44 221 LEU A O 1
ATOM 1690 N N . PRO A 1 222 ? 2.91 -8.32 1.989 1 89.81 222 PRO A N 1
ATOM 1691 C CA . PRO A 1 222 ? 2.182 -7.059 2.078 1 89.81 222 PRO A CA 1
ATOM 1692 C C . PRO A 1 222 ? 3.104 -5.84 2.025 1 89.81 222 PRO A C 1
ATOM 1694 O O . PRO A 1 222 ? 4.312 -5.973 2.219 1 89.81 222 PRO A O 1
ATOM 1697 N N . PRO A 1 223 ? 2.545 -4.707 1.697 1 86 223 PRO A N 1
ATOM 1698 C CA . PRO A 1 223 ? 3.389 -3.512 1.671 1 86 223 PRO A CA 1
ATOM 1699 C C . PRO A 1 223 ? 3.957 -3.16 3.045 1 86 223 PRO A C 1
ATOM 1701 O O . PRO A 1 223 ? 3.311 -3.41 4.066 1 86 223 PRO A O 1
ATOM 1704 N N . GLY A 1 224 ? 5.172 -2.617 3.047 1 79.75 224 GLY A N 1
ATOM 1705 C CA . GLY A 1 224 ? 5.754 -2.076 4.266 1 79.75 224 GLY A CA 1
ATOM 1706 C C . GLY A 1 224 ? 6.574 -3.092 5.035 1 79.75 224 GLY A C 1
ATOM 1707 O O . GLY A 1 224 ? 7 -4.105 4.48 1 79.75 224 GLY A O 1
ATOM 1708 N N . THR A 1 225 ? 6.926 -2.748 6.254 1 79.81 225 THR A N 1
ATOM 1709 C CA . THR A 1 225 ? 7.793 -3.541 7.117 1 79.81 225 THR A CA 1
ATOM 1710 C C . THR A 1 225 ? 7.051 -3.979 8.375 1 79.81 225 THR A C 1
ATOM 1712 O O . THR A 1 225 ? 7.617 -3.969 9.469 1 79.81 225 THR A O 1
ATOM 1715 N N . GLY A 1 226 ? 5.895 -4.406 8.203 1 78.12 226 GLY A N 1
ATOM 1716 C CA . GLY A 1 226 ? 5.059 -4.789 9.328 1 78.12 226 GLY A CA 1
ATOM 1717 C C . GLY A 1 226 ? 5.309 -6.207 9.805 1 78.12 226 GLY A C 1
ATOM 1718 O O . GLY A 1 226 ? 6.398 -6.75 9.609 1 78.12 226 GLY A O 1
ATOM 1719 N N . ASP A 1 227 ? 4.348 -6.785 10.383 1 75.75 227 ASP A N 1
ATOM 1720 C CA . ASP A 1 227 ? 4.457 -8.062 11.086 1 75.75 227 ASP A CA 1
ATOM 1721 C C . ASP A 1 227 ? 4.703 -9.211 10.109 1 75.75 227 ASP A C 1
ATOM 1723 O O . ASP A 1 227 ? 5.496 -10.109 10.383 1 75.75 227 ASP A O 1
ATOM 1727 N N . VAL A 1 228 ? 4.055 -9.109 8.992 1 84.94 228 VAL A N 1
ATOM 1728 C CA . VAL A 1 228 ? 4.082 -10.25 8.086 1 84.94 228 VAL A CA 1
ATOM 1729 C C . VAL A 1 228 ? 5.469 -10.383 7.461 1 84.94 228 VAL A C 1
ATOM 1731 O O . VAL A 1 228 ? 6.078 -11.453 7.516 1 84.94 228 VAL A O 1
ATOM 1734 N N . PRO A 1 229 ? 6.023 -9.281 6.934 1 87.56 229 PRO A N 1
ATOM 1735 C CA . PRO A 1 229 ? 7.391 -9.414 6.43 1 87.56 229 PRO A CA 1
ATOM 1736 C C . PRO A 1 229 ? 8.383 -9.836 7.512 1 87.56 229 PRO A C 1
ATOM 1738 O O . PRO A 1 229 ? 9.258 -10.672 7.262 1 87.56 229 PRO A O 1
ATOM 1741 N N . LEU A 1 230 ? 8.227 -9.344 8.648 1 82.25 230 LEU A N 1
ATOM 1742 C CA . LEU A 1 230 ? 9.117 -9.703 9.75 1 82.25 230 LEU A CA 1
ATOM 1743 C C . LEU A 1 230 ? 8.977 -11.18 10.102 1 82.25 230 LEU A C 1
ATOM 1745 O O . LEU A 1 230 ? 9.984 -11.867 10.289 1 82.25 230 LEU A O 1
ATOM 1749 N N . SER A 1 231 ? 7.773 -11.625 10.234 1 82.69 231 SER A N 1
ATOM 1750 C CA . SER A 1 231 ? 7.52 -13.023 10.555 1 82.69 231 SER A CA 1
ATOM 1751 C C . SER A 1 231 ? 8.102 -13.945 9.484 1 82.69 231 SER A C 1
ATOM 1753 O O . SER A 1 231 ? 8.672 -14.992 9.805 1 82.69 231 SER A O 1
ATOM 1755 N N . LEU A 1 232 ? 7.941 -13.562 8.266 1 88.5 232 LEU A N 1
ATOM 1756 C CA . LEU A 1 232 ? 8.477 -14.359 7.168 1 88.5 232 LEU A CA 1
ATOM 1757 C C . LEU A 1 232 ? 9.984 -14.508 7.281 1 88.5 232 LEU A C 1
ATOM 1759 O O . LEU A 1 232 ? 10.523 -15.609 7.148 1 88.5 232 LEU A O 1
ATOM 1763 N N . MET A 1 233 ? 10.664 -13.398 7.543 1 85 233 MET A N 1
ATOM 1764 C CA . MET A 1 233 ? 12.117 -13.398 7.609 1 85 233 MET A CA 1
ATOM 1765 C C . MET A 1 233 ? 12.609 -14.227 8.789 1 85 233 MET A C 1
ATOM 1767 O O . MET A 1 233 ? 13.664 -14.859 8.711 1 85 233 MET A O 1
ATOM 1771 N N . GLN A 1 234 ? 11.789 -14.258 9.766 1 81.19 234 GLN A N 1
ATOM 1772 C CA . GLN A 1 234 ? 12.141 -15.047 10.945 1 81.19 234 GLN A CA 1
ATOM 1773 C C . GLN A 1 234 ? 11.852 -16.531 10.727 1 81.19 234 GLN A C 1
ATOM 1775 O O . GLN A 1 234 ? 12.617 -17.391 11.156 1 81.19 234 GLN A O 1
ATOM 1780 N N . GLN A 1 235 ? 10.789 -16.859 10.078 1 83.06 235 GLN A N 1
ATOM 1781 C CA . GLN A 1 235 ? 10.352 -18.234 9.883 1 83.06 235 GLN A CA 1
ATOM 1782 C C . GLN A 1 235 ? 11.133 -18.906 8.758 1 83.06 235 GLN A C 1
ATOM 1784 O O . GLN A 1 235 ? 11.328 -20.125 8.766 1 83.06 235 GLN A O 1
ATOM 1789 N N . LEU A 1 236 ? 11.508 -18.109 7.801 1 88.62 236 LEU A N 1
ATOM 1790 C CA . LEU A 1 236 ? 12.273 -18.609 6.664 1 88.62 236 LEU A CA 1
ATOM 1791 C C . LEU A 1 236 ? 13.57 -17.812 6.492 1 88.62 236 LEU A C 1
ATOM 1793 O O . LEU A 1 236 ? 13.695 -17.016 5.555 1 88.62 236 LEU A O 1
ATOM 1797 N N . PRO A 1 237 ? 14.539 -18.109 7.234 1 82.19 237 PRO A N 1
ATOM 1798 C CA . PRO A 1 237 ? 15.758 -17.297 7.242 1 82.19 237 PRO A CA 1
ATOM 1799 C C . PRO A 1 237 ? 16.547 -17.406 5.934 1 82.19 237 PRO A C 1
ATOM 1801 O O . PRO A 1 237 ? 17.344 -16.516 5.609 1 82.19 237 PRO A O 1
ATOM 1804 N N . LYS A 1 238 ? 16.312 -18.484 5.203 1 86.75 238 LYS A N 1
ATOM 1805 C CA . LYS A 1 238 ? 17.047 -18.656 3.963 1 86.75 238 LYS A CA 1
ATOM 1806 C C . LYS A 1 238 ? 16.328 -18 2.789 1 86.75 238 LYS A C 1
ATOM 1808 O O . LYS A 1 238 ? 16.859 -17.969 1.675 1 86.75 238 LYS A O 1
ATOM 1813 N N . ALA A 1 239 ? 15.164 -17.469 3.051 1 92.06 239 ALA A N 1
ATOM 1814 C CA . ALA A 1 239 ? 14.43 -16.797 1.986 1 92.06 239 ALA A CA 1
ATOM 1815 C C . ALA A 1 239 ? 15.172 -15.539 1.525 1 92.06 239 ALA A C 1
ATOM 1817 O O . ALA A 1 239 ? 15.727 -14.805 2.344 1 92.06 239 ALA A O 1
ATOM 1818 N N . GLU A 1 240 ? 15.219 -15.422 0.242 1 95.62 240 GLU A N 1
ATOM 1819 C CA . GLU A 1 240 ? 15.805 -14.227 -0.359 1 95.62 240 GLU A CA 1
ATOM 1820 C C . GLU A 1 240 ? 14.75 -13.148 -0.583 1 95.62 240 GLU A C 1
ATOM 1822 O O . GLU A 1 240 ? 13.562 -13.453 -0.729 1 95.62 240 GLU A O 1
ATOM 1827 N N . ILE A 1 241 ? 15.227 -11.859 -0.576 1 95.62 241 ILE A N 1
ATOM 1828 C CA . ILE A 1 241 ? 14.289 -10.75 -0.71 1 95.62 241 ILE A CA 1
ATOM 1829 C C . ILE A 1 241 ? 14.492 -10.062 -2.057 1 95.62 241 ILE A C 1
ATOM 1831 O O . ILE A 1 241 ? 15.625 -9.742 -2.43 1 95.62 241 ILE A O 1
ATOM 1835 N N . LEU A 1 242 ? 13.445 -9.938 -2.812 1 97.06 242 LEU A N 1
ATOM 1836 C CA . LEU A 1 242 ? 13.383 -9.133 -4.023 1 97.06 242 LEU A CA 1
ATOM 1837 C C . LEU A 1 242 ? 12.492 -7.91 -3.818 1 97.06 242 LEU A C 1
ATOM 1839 O O . LEU A 1 242 ? 11.344 -8.039 -3.391 1 97.06 242 LEU A O 1
ATOM 1843 N N . ILE A 1 243 ? 13.031 -6.715 -4.113 1 95.94 243 ILE A N 1
ATOM 1844 C CA . ILE A 1 243 ? 12.297 -5.492 -3.816 1 95.94 243 ILE A CA 1
ATOM 1845 C C . ILE A 1 243 ? 11.695 -4.926 -5.102 1 95.94 243 ILE A C 1
ATOM 1847 O O . ILE A 1 243 ? 12.391 -4.797 -6.113 1 95.94 243 ILE A O 1
ATOM 1851 N N . VAL A 1 244 ? 10.406 -4.66 -5.047 1 95.62 244 VAL A N 1
ATOM 1852 C CA . VAL A 1 244 ? 9.727 -3.945 -6.121 1 95.62 244 VAL A CA 1
ATOM 1853 C C . VAL A 1 244 ? 9.469 -2.502 -5.695 1 95.62 244 VAL A C 1
ATOM 1855 O O . VAL A 1 244 ? 8.977 -2.252 -4.594 1 95.62 244 VAL A O 1
ATOM 1858 N N . THR A 1 245 ? 9.82 -1.552 -6.512 1 93.12 245 THR A N 1
ATOM 1859 C CA . THR A 1 245 ? 9.602 -0.138 -6.23 1 93.12 245 THR A CA 1
ATOM 1860 C C . THR A 1 245 ? 9.188 0.609 -7.492 1 93.12 245 THR A C 1
ATOM 1862 O O . THR A 1 245 ? 9 0 -8.547 1 93.12 245 THR A O 1
ATOM 1865 N N . THR A 1 246 ? 8.797 1.849 -7.324 1 90.75 246 THR A N 1
ATOM 1866 C CA . THR A 1 246 ? 8.562 2.785 -8.422 1 90.75 246 THR A CA 1
ATOM 1867 C C . THR A 1 246 ? 9.555 3.945 -8.359 1 90.75 246 THR A C 1
ATOM 1869 O O . THR A 1 246 ? 10.273 4.102 -7.371 1 90.75 246 THR A O 1
ATOM 1872 N N . PRO A 1 247 ? 9.633 4.746 -9.422 1 88.81 247 PRO A N 1
ATOM 1873 C CA . PRO A 1 247 ? 10.602 5.848 -9.414 1 88.81 247 PRO A CA 1
ATOM 1874 C C . PRO A 1 247 ? 10.195 6.977 -8.469 1 88.81 247 PRO A C 1
ATOM 1876 O O . PRO A 1 247 ? 10.883 7.996 -8.383 1 88.81 247 PRO A O 1
ATOM 1879 N N . GLN A 1 248 ? 9.195 6.777 -7.723 1 80.94 248 GLN A N 1
ATOM 1880 C CA . GLN A 1 248 ? 8.789 7.781 -6.746 1 80.94 248 GLN A CA 1
ATOM 1881 C C . GLN A 1 248 ? 9.664 7.727 -5.5 1 80.94 248 GLN A C 1
ATOM 1883 O O . GLN A 1 248 ? 9.938 6.645 -4.977 1 80.94 248 GLN A O 1
ATOM 1888 N N . ILE A 1 249 ? 10.008 8.875 -4.988 1 75.44 249 ILE A N 1
ATOM 1889 C CA . ILE A 1 249 ? 10.93 8.984 -3.863 1 75.44 249 ILE A CA 1
ATOM 1890 C C . ILE A 1 249 ? 10.32 8.305 -2.637 1 75.44 249 ILE A C 1
ATOM 1892 O O . ILE A 1 249 ? 11 7.543 -1.94 1 75.44 249 ILE A O 1
ATOM 1896 N N . THR A 1 250 ? 9.094 8.5 -2.395 1 75.56 250 THR A N 1
ATOM 1897 C CA . THR A 1 250 ? 8.445 7.949 -1.208 1 75.56 250 THR A CA 1
ATOM 1898 C C . THR A 1 250 ? 8.422 6.422 -1.27 1 75.56 250 THR A C 1
ATOM 1900 O O . THR A 1 250 ? 8.609 5.754 -0.252 1 75.56 250 THR A O 1
ATOM 1903 N N . ALA A 1 251 ? 8.195 5.887 -2.439 1 78.5 251 ALA A N 1
ATOM 1904 C CA . ALA A 1 251 ? 8.211 4.438 -2.611 1 78.5 251 ALA A CA 1
ATOM 1905 C C . ALA A 1 251 ? 9.609 3.871 -2.383 1 78.5 251 ALA A C 1
ATOM 1907 O O . ALA A 1 251 ? 9.773 2.842 -1.721 1 78.5 251 ALA A O 1
ATOM 1908 N N . ALA A 1 252 ? 10.586 4.582 -2.844 1 79.75 252 ALA A N 1
ATOM 1909 C CA . ALA A 1 252 ? 11.977 4.148 -2.693 1 79.75 252 ALA A CA 1
ATOM 1910 C C . ALA A 1 252 ? 12.422 4.227 -1.236 1 79.75 252 ALA A C 1
ATOM 1912 O O . ALA A 1 252 ? 13.18 3.373 -0.767 1 79.75 252 ALA A O 1
ATOM 1913 N N . ASP A 1 253 ? 11.898 5.152 -0.57 1 78.88 253 ASP A N 1
ATOM 1914 C CA . ASP A 1 253 ? 12.266 5.332 0.831 1 78.88 253 ASP A CA 1
ATOM 1915 C C . ASP A 1 253 ? 11.789 4.152 1.679 1 78.88 253 ASP A C 1
ATOM 1917 O O . ASP A 1 253 ? 12.539 3.637 2.512 1 78.88 253 ASP A O 1
ATOM 1921 N N . VAL A 1 254 ? 10.656 3.754 1.424 1 76 254 VAL A N 1
ATOM 1922 C CA . VAL A 1 254 ? 10.117 2.648 2.213 1 76 254 VAL A CA 1
ATOM 1923 C C . VAL A 1 254 ? 10.781 1.34 1.785 1 76 254 VAL A C 1
ATOM 1925 O O . VAL A 1 254 ? 11.031 0.465 2.615 1 76 254 VAL A O 1
ATOM 1928 N N . ALA A 1 255 ? 11.086 1.249 0.523 1 81.94 255 ALA A N 1
ATOM 1929 C CA . ALA A 1 255 ? 11.82 0.084 0.033 1 81.94 255 ALA A CA 1
ATOM 1930 C C . ALA A 1 255 ? 13.188 -0.024 0.701 1 81.94 255 ALA A C 1
ATOM 1932 O O . ALA A 1 255 ? 13.641 -1.125 1.02 1 81.94 255 ALA A O 1
ATOM 1933 N N . LYS A 1 256 ? 13.688 1.11 0.965 1 84.38 256 LYS A N 1
ATOM 1934 C CA . LYS A 1 256 ? 14.969 1.155 1.674 1 84.38 256 LYS A CA 1
ATOM 1935 C C . LYS A 1 256 ? 14.828 0.601 3.09 1 84.38 256 LYS A C 1
ATOM 1937 O O . LYS A 1 256 ? 15.711 -0.116 3.568 1 84.38 256 LYS A O 1
ATOM 1942 N N . ARG A 1 257 ? 13.812 0.876 3.668 1 82.81 257 ARG A N 1
ATOM 1943 C CA . ARG A 1 257 ? 13.562 0.375 5.016 1 82.81 257 ARG A CA 1
ATOM 1944 C C . ARG A 1 257 ? 13.414 -1.143 5.016 1 82.81 257 ARG A C 1
ATOM 1946 O O . ARG A 1 257 ? 13.82 -1.811 5.969 1 82.81 257 ARG A O 1
ATOM 1953 N N . LEU A 1 258 ? 12.828 -1.63 4.012 1 85.31 258 LEU A N 1
ATOM 1954 C CA . LEU A 1 258 ? 12.742 -3.078 3.863 1 85.31 258 LEU A CA 1
ATOM 1955 C C . LEU A 1 258 ? 14.125 -3.693 3.709 1 85.31 258 LEU A C 1
ATOM 1957 O O . LEU A 1 258 ? 14.398 -4.77 4.25 1 85.31 258 LEU A O 1
ATOM 1961 N N . GLY A 1 259 ? 14.969 -3.021 2.965 1 85.31 259 GLY A N 1
ATOM 1962 C CA . GLY A 1 259 ? 16.344 -3.465 2.854 1 85.31 259 GLY A CA 1
ATOM 1963 C C . GLY A 1 259 ? 17.078 -3.502 4.188 1 85.31 259 GLY A C 1
ATOM 1964 O O . GLY A 1 259 ? 17.797 -4.457 4.48 1 85.31 259 GLY A O 1
ATOM 1965 N N . PHE A 1 260 ? 16.797 -2.561 4.996 1 83.56 260 PHE A N 1
ATOM 1966 C CA . PHE A 1 260 ? 17.406 -2.49 6.316 1 83.56 260 PHE A CA 1
ATOM 1967 C C . PHE A 1 260 ? 16.859 -3.59 7.223 1 83.56 260 PHE A C 1
ATOM 1969 O O . PHE A 1 260 ? 17.609 -4.188 7.996 1 83.56 260 PHE A O 1
ATOM 1976 N N . MET A 1 261 ? 15.625 -3.771 7.098 1 83.75 261 MET A N 1
ATOM 1977 C CA . MET A 1 261 ? 15.023 -4.855 7.867 1 83.75 261 MET A CA 1
ATOM 1978 C C . MET A 1 261 ? 15.641 -6.199 7.492 1 83.75 261 MET A C 1
ATOM 1980 O O . MET A 1 261 ? 15.914 -7.027 8.359 1 83.75 261 MET A O 1
ATOM 1984 N N . ALA A 1 262 ? 15.82 -6.383 6.238 1 87.31 262 ALA A N 1
ATOM 1985 C CA . ALA A 1 262 ? 16.438 -7.617 5.758 1 87.31 262 ALA A CA 1
ATOM 1986 C C . ALA A 1 262 ? 17.844 -7.789 6.34 1 87.31 262 ALA A C 1
ATOM 1988 O O . ALA A 1 262 ? 18.219 -8.891 6.746 1 87.31 262 ALA A O 1
ATOM 1989 N N . SER A 1 263 ? 18.516 -6.707 6.395 1 84.81 263 SER A N 1
ATOM 1990 C CA . SER A 1 263 ? 19.859 -6.738 6.953 1 84.81 263 SER A CA 1
ATOM 1991 C C . SER A 1 263 ? 19.844 -7.113 8.43 1 84.81 263 SER A C 1
ATOM 1993 O O . SER A 1 263 ? 20.656 -7.914 8.891 1 84.81 263 SER A O 1
ATOM 1995 N N . LYS A 1 264 ? 18.938 -6.668 9.125 1 82.62 264 LYS A N 1
ATOM 1996 C CA . LYS A 1 264 ? 18.844 -6.906 10.562 1 82.62 264 LYS A CA 1
ATOM 1997 C C . LYS A 1 264 ? 18.422 -8.344 10.844 1 82.62 264 LYS A C 1
ATOM 1999 O O . LYS A 1 264 ? 18.75 -8.898 11.898 1 82.62 264 LYS A O 1
ATOM 2004 N N . THR A 1 265 ? 17.719 -8.922 9.961 1 82.12 265 THR A N 1
ATOM 2005 C CA . THR A 1 265 ? 17.234 -10.289 10.141 1 82.12 265 THR A CA 1
ATOM 2006 C C . THR A 1 265 ? 18.125 -11.281 9.406 1 82.12 265 THR A C 1
ATOM 2008 O O . THR A 1 265 ? 17.797 -12.461 9.312 1 82.12 265 THR A O 1
ATOM 2011 N N . ASN A 1 266 ? 19.156 -10.812 8.797 1 85.31 266 ASN A N 1
ATOM 2012 C CA . ASN A 1 266 ? 20.125 -11.617 8.062 1 85.31 266 ASN A CA 1
ATOM 2013 C C . ASN A 1 266 ? 19.5 -12.266 6.836 1 85.31 266 ASN A C 1
ATOM 2015 O O . ASN A 1 266 ? 19.797 -13.422 6.516 1 85.31 266 ASN A O 1
ATOM 2019 N N . SER A 1 267 ? 18.594 -11.562 6.316 1 88.88 267 SER A N 1
ATOM 2020 C CA . SER A 1 267 ? 18.031 -11.977 5.035 1 88.88 267 SER A CA 1
ATOM 2021 C C . SER A 1 267 ? 18.75 -11.297 3.873 1 88.88 267 SER A C 1
ATOM 2023 O O . SER A 1 267 ? 19.172 -10.141 3.982 1 88.88 267 SER A O 1
ATOM 2025 N N . LYS A 1 268 ? 18.891 -11.977 2.826 1 92.94 268 LYS A N 1
ATOM 2026 C CA . LYS A 1 268 ? 19.641 -11.461 1.689 1 92.94 268 LYS A CA 1
ATOM 2027 C C . LYS A 1 268 ? 18.719 -10.789 0.676 1 92.94 268 LYS A C 1
ATOM 2029 O O . LYS A 1 268 ? 17.781 -11.414 0.163 1 92.94 268 LYS A O 1
ATOM 2034 N N . VAL A 1 269 ? 18.969 -9.5 0.429 1 94.75 269 VAL A N 1
ATOM 2035 C CA . VAL A 1 269 ? 18.312 -8.828 -0.683 1 94.75 269 VAL A CA 1
ATOM 2036 C C . VAL A 1 269 ? 19.031 -9.148 -1.987 1 94.75 269 VAL A C 1
ATOM 2038 O O . VAL A 1 269 ? 20.234 -8.953 -2.098 1 94.75 269 VAL A O 1
ATOM 2041 N N . ILE A 1 270 ? 18.281 -9.641 -2.98 1 96.25 270 ILE A N 1
ATOM 2042 C CA . ILE A 1 270 ? 18.984 -10.188 -4.145 1 96.25 270 ILE A CA 1
ATOM 2043 C C . ILE A 1 270 ? 18.844 -9.227 -5.324 1 96.25 270 ILE A C 1
ATOM 2045 O O . ILE A 1 270 ? 19.516 -9.383 -6.34 1 96.25 270 ILE A O 1
ATOM 2049 N N . GLY A 1 271 ? 17.922 -8.273 -5.238 1 96.31 271 GLY A N 1
ATOM 2050 C CA . GLY A 1 271 ? 17.781 -7.332 -6.344 1 96.31 271 GLY A CA 1
ATOM 2051 C C . GLY A 1 271 ? 16.578 -6.426 -6.191 1 96.31 271 GLY A C 1
ATOM 2052 O O . GLY A 1 271 ? 15.828 -6.531 -5.219 1 96.31 271 GLY A O 1
ATOM 2053 N N . ILE A 1 272 ? 16.469 -5.477 -7.203 1 96.19 272 ILE A N 1
ATOM 2054 C CA . ILE A 1 272 ? 15.383 -4.496 -7.25 1 96.19 272 ILE A CA 1
ATOM 2055 C C . ILE A 1 272 ? 14.734 -4.516 -8.633 1 96.19 272 ILE A C 1
ATOM 2057 O O . ILE A 1 272 ? 15.414 -4.645 -9.648 1 96.19 272 ILE A O 1
ATOM 2061 N N . ILE A 1 273 ? 13.469 -4.504 -8.656 1 96.75 273 ILE A N 1
ATOM 2062 C CA . ILE A 1 273 ? 12.711 -4.277 -9.883 1 96.75 273 ILE A CA 1
ATOM 2063 C C . ILE A 1 273 ? 12.008 -2.922 -9.812 1 96.75 273 ILE A C 1
ATOM 2065 O O . ILE A 1 273 ? 11.305 -2.629 -8.844 1 96.75 273 ILE A O 1
ATOM 2069 N N . GLU A 1 274 ? 12.227 -2.043 -10.773 1 95.94 274 GLU A N 1
ATOM 2070 C CA . GLU A 1 274 ? 11.508 -0.773 -10.859 1 95.94 274 GLU A CA 1
ATOM 2071 C C . GLU A 1 274 ? 10.281 -0.886 -11.758 1 95.94 274 GLU A C 1
ATOM 2073 O O . GLU A 1 274 ? 10.414 -0.987 -12.977 1 95.94 274 GLU A O 1
ATOM 2078 N N . ASN A 1 275 ? 9.164 -0.883 -11.109 1 93.88 275 ASN A N 1
ATOM 2079 C CA . ASN A 1 275 ? 7.895 -0.935 -11.82 1 93.88 275 ASN A CA 1
ATOM 2080 C C . ASN A 1 275 ? 7.363 0.464 -12.125 1 93.88 275 ASN A C 1
ATOM 2082 O O . ASN A 1 275 ? 7.816 1.445 -11.531 1 93.88 275 ASN A O 1
ATOM 2086 N N . MET A 1 276 ? 6.52 0.577 -13.164 1 92.5 276 MET A N 1
ATOM 2087 C CA . MET A 1 276 ? 5.906 1.837 -13.57 1 92.5 276 MET A CA 1
ATOM 2088 C C . MET A 1 276 ? 6.965 2.9 -13.836 1 92.5 276 MET A C 1
ATOM 2090 O O . MET A 1 276 ? 6.812 4.051 -13.43 1 92.5 276 MET A O 1
ATOM 2094 N N . SER A 1 277 ? 7.988 2.516 -14.57 1 92.5 277 SER A N 1
ATOM 2095 C CA . SER A 1 277 ? 9.172 3.346 -14.781 1 92.5 277 SER A CA 1
ATOM 2096 C C . SER A 1 277 ? 8.875 4.496 -15.734 1 92.5 277 SER A C 1
ATOM 2098 O O . SER A 1 277 ? 9.43 5.586 -15.594 1 92.5 277 SER A O 1
ATOM 2100 N N . TYR A 1 278 ? 8.07 4.238 -16.688 1 91.94 278 TYR A N 1
ATOM 2101 C CA . TYR A 1 278 ? 7.66 5.238 -17.672 1 91.94 278 TYR A CA 1
ATOM 2102 C C . TYR A 1 278 ? 6.355 4.832 -18.344 1 91.94 278 TYR A C 1
ATOM 2104 O O . TYR A 1 278 ? 5.918 3.686 -18.219 1 91.94 278 TYR A O 1
ATOM 2112 N N . PHE A 1 279 ? 5.684 5.844 -18.922 1 91.12 279 PHE A N 1
ATOM 2113 C CA . PHE A 1 279 ? 4.465 5.656 -19.688 1 91.12 279 PHE A CA 1
ATOM 2114 C C . PHE A 1 279 ? 4.645 6.18 -21.109 1 91.12 279 PHE A C 1
ATOM 2116 O O . PHE A 1 279 ? 5.168 7.277 -21.312 1 91.12 279 PHE A O 1
ATOM 2123 N N . ILE A 1 280 ? 4.316 5.363 -22.062 1 90.69 280 ILE A N 1
ATOM 2124 C CA . ILE A 1 280 ? 4.348 5.797 -23.453 1 90.69 280 ILE A CA 1
ATOM 2125 C C . ILE A 1 280 ? 2.932 6.141 -23.922 1 90.69 280 ILE A C 1
ATOM 2127 O O . ILE A 1 280 ? 2.045 5.285 -23.906 1 90.69 280 ILE A O 1
ATOM 2131 N N . CYS A 1 281 ? 2.701 7.355 -24.328 1 91.31 281 CYS A N 1
ATOM 2132 C CA . CYS A 1 281 ? 1.4 7.805 -24.812 1 91.31 281 CYS A CA 1
ATOM 2133 C C . CYS A 1 281 ? 0.964 7.012 -26.047 1 91.31 281 CYS A C 1
ATOM 2135 O O . CYS A 1 281 ? 1.704 6.918 -27.016 1 91.31 281 CYS A O 1
ATOM 2137 N N . ASP A 1 282 ? -0.201 6.559 -25.953 1 86.19 282 ASP A N 1
ATOM 2138 C CA . ASP A 1 282 ? -0.701 5.707 -27.031 1 86.19 282 ASP A CA 1
ATOM 2139 C C . ASP A 1 282 ? -1.063 6.535 -28.266 1 86.19 282 ASP A C 1
ATOM 2141 O O . ASP A 1 282 ? -1.217 5.992 -29.359 1 86.19 282 ASP A O 1
ATOM 2145 N N . ASN A 1 283 ? -1.175 7.812 -28.078 1 89.38 283 ASN A N 1
ATOM 2146 C CA . ASN A 1 283 ? -1.574 8.695 -29.172 1 89.38 283 ASN A CA 1
ATOM 2147 C C . ASN A 1 283 ? -0.363 9.273 -29.891 1 89.38 283 ASN A C 1
ATOM 2149 O O . ASN A 1 283 ? -0.357 9.375 -31.125 1 89.38 283 ASN A O 1
ATOM 2153 N N . CYS A 1 284 ? 0.74 9.633 -29.203 1 93.94 284 CYS A N 1
ATOM 2154 C CA . CYS A 1 284 ? 1.852 10.32 -29.844 1 93.94 284 CYS A CA 1
ATOM 2155 C C . CYS A 1 284 ? 3.166 9.594 -29.594 1 93.94 284 CYS A C 1
ATOM 2157 O O . CYS A 1 284 ? 4.227 10.047 -30.031 1 93.94 284 CYS A O 1
ATOM 2159 N N . ASP A 1 285 ? 3.232 8.586 -28.797 1 90.62 285 ASP A N 1
ATOM 2160 C CA . ASP A 1 285 ? 4.367 7.715 -28.5 1 90.62 285 ASP A CA 1
ATOM 2161 C C . ASP A 1 285 ? 5.391 8.414 -27.609 1 90.62 285 ASP A C 1
ATOM 2163 O O . ASP A 1 285 ? 6.512 7.93 -27.453 1 90.62 285 ASP A O 1
ATOM 2167 N N . GLU A 1 286 ? 4.977 9.516 -27.141 1 92.75 286 GLU A N 1
ATOM 2168 C CA . GLU A 1 286 ? 5.875 10.211 -26.234 1 92.75 286 GLU A CA 1
ATOM 2169 C C . GLU A 1 286 ? 6.035 9.445 -24.922 1 92.75 286 GLU A C 1
ATOM 2171 O O . GLU A 1 286 ? 5.062 8.914 -24.391 1 92.75 286 GLU A O 1
ATOM 2176 N N . LYS A 1 287 ? 7.312 9.422 -24.547 1 92.19 287 LYS A N 1
ATOM 2177 C CA . LYS A 1 287 ? 7.637 8.781 -23.281 1 92.19 287 LYS A CA 1
ATOM 2178 C C . LYS A 1 287 ? 7.504 9.766 -22.109 1 92.19 287 LYS A C 1
ATOM 2180 O O . LYS A 1 287 ? 8.07 10.859 -22.156 1 92.19 287 LYS A O 1
ATOM 2185 N N . HIS A 1 288 ? 6.703 9.383 -21.109 1 91.31 288 HIS A N 1
ATOM 2186 C CA . HIS A 1 288 ? 6.484 10.211 -19.922 1 91.31 288 HIS A CA 1
ATOM 2187 C C . HIS A 1 288 ? 6.984 9.516 -18.672 1 91.31 288 HIS A C 1
ATOM 2189 O O . HIS A 1 288 ? 6.648 8.352 -18.422 1 91.31 288 HIS A O 1
ATOM 2195 N N . TYR A 1 289 ? 7.77 10.234 -17.859 1 90.38 289 TYR A N 1
ATOM 2196 C CA . TYR A 1 289 ? 8.234 9.734 -16.578 1 90.38 289 TYR A CA 1
ATOM 2197 C C . TYR A 1 289 ? 7.344 10.234 -15.445 1 90.38 289 TYR A C 1
ATOM 2199 O O . TYR A 1 289 ? 7.773 11.055 -14.625 1 90.38 289 TYR A O 1
ATOM 2207 N N . ILE A 1 290 ? 6.191 9.641 -15.398 1 86.94 290 ILE A N 1
ATOM 2208 C CA . ILE A 1 290 ? 5.102 10.117 -14.555 1 86.94 290 ILE A CA 1
ATOM 2209 C C . ILE A 1 290 ? 5.512 10.039 -13.086 1 86.94 290 ILE A C 1
ATOM 2211 O O . ILE A 1 290 ? 5.211 10.938 -12.297 1 86.94 290 ILE A O 1
ATOM 2215 N N . PHE A 1 291 ? 6.184 8.953 -12.656 1 87.5 291 PHE A N 1
ATOM 2216 C CA . PHE A 1 291 ? 6.504 8.727 -11.25 1 87.5 291 PHE A CA 1
ATOM 2217 C C . PHE A 1 291 ? 7.965 9.062 -10.969 1 87.5 291 PHE A C 1
ATOM 2219 O O . PHE A 1 291 ? 8.484 8.734 -9.906 1 87.5 291 PHE A O 1
ATOM 2226 N N . GLY A 1 292 ? 8.633 9.688 -11.891 1 85.88 292 GLY A N 1
ATOM 2227 C CA . GLY A 1 292 ? 10.016 10.07 -11.688 1 85.88 292 GLY A CA 1
ATOM 2228 C C . GLY A 1 292 ? 10.992 9.203 -12.453 1 85.88 292 GLY A C 1
ATOM 2229 O O . GLY A 1 292 ? 10.586 8.367 -13.266 1 85.88 292 GLY A O 1
ATOM 2230 N N . LYS A 1 293 ? 12.297 9.617 -12.164 1 84 293 LYS A N 1
ATOM 2231 C CA . LYS A 1 293 ? 13.344 8.898 -12.883 1 84 293 LYS A CA 1
ATOM 2232 C C . LYS A 1 293 ? 14.453 8.461 -11.93 1 84 293 LYS A C 1
ATOM 2234 O O . LYS A 1 293 ? 14.758 9.148 -10.953 1 84 293 LYS A O 1
ATOM 2239 N N . ARG A 1 294 ? 14.984 7.289 -12.164 1 78.94 294 ARG A N 1
ATOM 2240 C CA . ARG A 1 294 ? 16.281 6.816 -11.703 1 78.94 294 ARG A CA 1
ATOM 2241 C C . ARG A 1 294 ? 16.25 6.504 -10.211 1 78.94 294 ARG A C 1
ATOM 2243 O O . ARG A 1 294 ? 17.312 6.336 -9.594 1 78.94 294 ARG A O 1
ATOM 2250 N N . GLU A 1 295 ? 15.102 6.465 -9.641 1 85 295 GLU A N 1
ATOM 2251 C CA . GLU A 1 295 ? 15.07 6.164 -8.211 1 85 295 GLU A CA 1
ATOM 2252 C C . GLU A 1 295 ? 15.422 4.703 -7.945 1 85 295 GLU A C 1
ATOM 2254 O O . GLU A 1 295 ? 16 4.375 -6.91 1 85 295 GLU A O 1
ATOM 2259 N N . GLY A 1 296 ? 15.062 3.865 -8.867 1 89.44 296 GLY A N 1
ATOM 2260 C CA . GLY A 1 296 ? 15.445 2.469 -8.742 1 89.44 296 GLY A CA 1
ATOM 2261 C C . GLY A 1 296 ? 16.938 2.256 -8.758 1 89.44 296 GLY A C 1
ATOM 2262 O O . GLY A 1 296 ? 17.469 1.458 -7.977 1 89.44 296 GLY A O 1
ATOM 2263 N N . GLU A 1 297 ? 17.578 2.992 -9.578 1 92 297 GLU A N 1
ATOM 2264 C CA . GLU A 1 297 ? 19.031 2.924 -9.664 1 92 297 GLU A CA 1
ATOM 2265 C C . GLU A 1 297 ? 19.688 3.441 -8.383 1 92 297 GLU A C 1
ATOM 2267 O O . GLU A 1 297 ? 20.656 2.867 -7.902 1 92 297 GLU A O 1
ATOM 2272 N N . LYS A 1 298 ? 19.203 4.516 -7.922 1 91.88 298 LYS A N 1
ATOM 2273 C CA . LYS A 1 298 ? 19.719 5.074 -6.672 1 91.88 298 LYS A CA 1
ATOM 2274 C C . LYS A 1 298 ? 19.578 4.078 -5.523 1 91.88 298 LYS A C 1
ATOM 2276 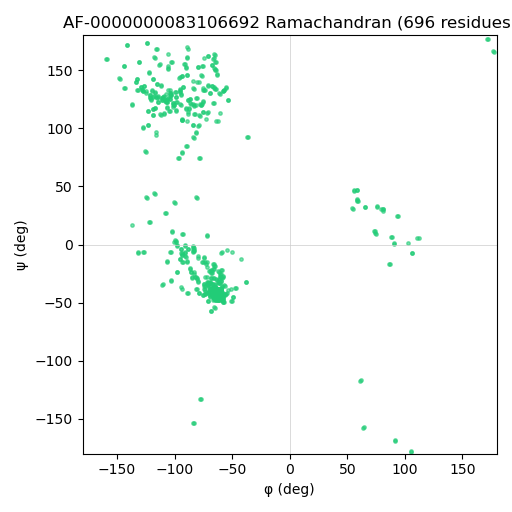O O . LYS A 1 298 ? 20.5 3.896 -4.734 1 91.88 298 LYS A O 1
ATOM 2281 N N . LEU A 1 299 ? 18.453 3.49 -5.473 1 91.38 299 LEU A N 1
ATOM 2282 C CA . LEU A 1 299 ? 18.188 2.506 -4.426 1 91.38 299 LEU A CA 1
ATOM 2283 C C . LEU A 1 299 ? 19.125 1.308 -4.566 1 91.38 299 LEU A C 1
ATOM 2285 O O . LEU A 1 299 ? 19.609 0.776 -3.564 1 91.38 299 LEU A O 1
ATOM 2289 N N . SER A 1 300 ? 19.297 0.881 -5.777 1 94.31 300 SER A N 1
ATOM 2290 C CA . SER A 1 300 ? 20.203 -0.22 -6.07 1 94.31 300 SER A CA 1
ATOM 2291 C C . SER A 1 300 ? 21.609 0.066 -5.531 1 94.31 300 SER A C 1
ATOM 2293 O O . SER A 1 300 ? 22.234 -0.803 -4.922 1 94.31 300 SER A O 1
ATOM 2295 N N . LYS A 1 301 ? 22.078 1.225 -5.688 1 93.62 301 LYS A N 1
ATOM 2296 C CA . LYS A 1 301 ? 23.391 1.628 -5.203 1 93.62 301 LYS A CA 1
ATOM 2297 C C . LYS A 1 301 ? 23.422 1.685 -3.678 1 93.62 301 LYS A C 1
ATOM 2299 O O . LYS A 1 301 ? 24.391 1.228 -3.055 1 93.62 301 LYS A O 1
ATOM 2304 N N . GLU A 1 302 ? 22.438 2.211 -3.156 1 90.12 302 GLU A N 1
ATOM 2305 C CA . GLU A 1 302 ? 22.375 2.381 -1.708 1 90.12 302 GLU A CA 1
ATOM 2306 C C . GLU A 1 302 ? 22.359 1.031 -0.995 1 90.12 302 GLU A C 1
ATOM 2308 O O . GLU A 1 302 ? 22.969 0.881 0.068 1 90.12 302 GLU A O 1
ATOM 2313 N N . LEU A 1 303 ? 21.688 0.072 -1.554 1 90.94 303 LEU A N 1
ATOM 2314 C CA . LEU A 1 303 ? 21.562 -1.239 -0.927 1 90.94 303 LEU A CA 1
ATOM 2315 C C . LEU A 1 303 ? 22.625 -2.197 -1.451 1 90.94 303 LEU A C 1
ATOM 2317 O O . LEU A 1 303 ? 22.734 -3.33 -0.978 1 90.94 303 LEU A O 1
ATOM 2321 N N . ASN A 1 304 ? 23.344 -1.79 -2.43 1 93.25 304 ASN A N 1
ATOM 2322 C CA . ASN A 1 304 ? 24.391 -2.584 -3.062 1 93.25 304 ASN A CA 1
ATOM 2323 C C . ASN A 1 304 ? 23.844 -3.893 -3.621 1 93.25 304 ASN A C 1
ATOM 2325 O O . ASN A 1 304 ? 24.359 -4.969 -3.32 1 93.25 304 ASN A O 1
ATOM 2329 N N . VAL A 1 305 ? 22.766 -3.811 -4.309 1 95 305 VAL A N 1
ATOM 2330 C CA . VAL A 1 305 ? 22.141 -4.938 -5.004 1 95 305 VAL A CA 1
ATOM 2331 C C . VAL A 1 305 ? 21.812 -4.539 -6.441 1 95 305 VAL A C 1
ATOM 2333 O O . VAL A 1 305 ? 21.656 -3.354 -6.742 1 95 305 VAL A O 1
ATOM 2336 N N . PRO A 1 306 ? 21.688 -5.48 -7.348 1 95.88 306 PRO A N 1
ATOM 2337 C CA . PRO A 1 306 ? 21.469 -5.125 -8.75 1 95.88 306 PRO A CA 1
ATOM 2338 C C . PRO A 1 306 ? 20.031 -4.703 -9.039 1 95.88 306 PRO A C 1
ATOM 2340 O O . PRO A 1 306 ? 19.094 -5.211 -8.406 1 95.88 306 PRO A O 1
ATOM 2343 N N . LEU A 1 307 ? 19.938 -3.777 -9.953 1 96.31 307 LEU A N 1
ATOM 2344 C CA . LEU A 1 307 ? 18.656 -3.525 -10.594 1 96.31 307 LEU A CA 1
ATOM 2345 C C . LEU A 1 307 ? 18.375 -4.574 -11.664 1 96.31 307 LEU A C 1
ATOM 2347 O O . LEU A 1 307 ? 19.016 -4.59 -12.711 1 96.31 307 LEU A O 1
ATOM 2351 N N . LEU A 1 308 ? 17.422 -5.418 -11.445 1 96.81 308 LEU A N 1
ATOM 2352 C CA . LEU A 1 308 ? 17.188 -6.574 -12.305 1 96.81 308 LEU A CA 1
ATOM 2353 C C . LEU A 1 308 ? 16.406 -6.168 -13.555 1 96.81 308 LEU A C 1
ATOM 2355 O O . LEU A 1 308 ? 16.5 -6.832 -14.594 1 96.81 308 LEU A O 1
ATOM 2359 N N . GLY A 1 309 ? 15.578 -5.098 -13.367 1 95.12 309 GLY A N 1
ATOM 2360 C CA . GLY A 1 309 ? 14.844 -4.664 -14.547 1 95.12 309 GLY A CA 1
ATOM 2361 C C . GLY A 1 309 ? 13.883 -3.521 -14.258 1 95.12 309 GLY A C 1
ATOM 2362 O O . GLY A 1 309 ? 13.672 -3.16 -13.102 1 95.12 309 GLY A O 1
ATOM 2363 N N . GLU A 1 310 ? 13.445 -2.945 -15.391 1 94.69 310 GLU A N 1
ATOM 2364 C CA . GLU A 1 310 ? 12.438 -1.89 -15.383 1 94.69 310 GLU A CA 1
ATOM 2365 C C . GLU A 1 310 ? 11.195 -2.303 -16.172 1 94.69 310 GLU A C 1
ATOM 2367 O O . GLU A 1 310 ? 11.305 -2.877 -17.25 1 94.69 310 GLU A O 1
ATOM 2372 N N . ILE A 1 311 ? 10.062 -2.068 -15.555 1 95 311 ILE A N 1
ATOM 2373 C CA . ILE A 1 311 ? 8.797 -2.379 -16.219 1 95 311 ILE A CA 1
ATOM 2374 C C . ILE A 1 311 ? 8.016 -1.092 -16.453 1 95 311 ILE A C 1
ATOM 2376 O O . ILE A 1 311 ? 7.793 -0.311 -15.523 1 95 311 ILE A O 1
ATOM 2380 N N . PRO A 1 312 ? 7.586 -0.816 -17.641 1 92.75 312 PRO A N 1
ATOM 2381 C CA . PRO A 1 312 ? 6.832 0.406 -17.922 1 92.75 312 PRO A CA 1
ATOM 2382 C C . PRO A 1 312 ? 5.387 0.334 -17.438 1 92.75 312 PRO A C 1
ATOM 2384 O O . PRO A 1 312 ? 4.855 -0.76 -17.234 1 92.75 312 PRO A O 1
ATOM 2387 N N . LEU A 1 313 ? 4.891 1.495 -17.172 1 91 313 LEU A N 1
ATOM 2388 C CA . LEU A 1 313 ? 3.451 1.606 -16.953 1 91 313 LEU A CA 1
ATOM 2389 C C . LEU A 1 313 ? 2.688 1.379 -18.25 1 91 313 LEU A C 1
ATOM 2391 O O . LEU A 1 313 ? 3.088 1.875 -19.312 1 91 313 LEU A O 1
ATOM 2395 N N . SER A 1 314 ? 1.695 0.517 -18.219 1 88.38 314 SER A N 1
ATOM 2396 C CA . SER A 1 314 ? 0.917 0.213 -19.406 1 88.38 314 SER A CA 1
ATOM 2397 C C . SER A 1 314 ? -0.552 -0.012 -19.078 1 88.38 314 SER A C 1
ATOM 2399 O O . SER A 1 314 ? -0.874 -0.721 -18.125 1 88.38 314 SER A O 1
ATOM 2401 N N . THR A 1 315 ? -1.375 0.596 -19.891 1 84.81 315 THR A N 1
ATOM 2402 C CA . THR A 1 315 ? -2.811 0.396 -19.719 1 84.81 315 THR A CA 1
ATOM 2403 C C . THR A 1 315 ? -3.186 -1.062 -19.969 1 84.81 315 THR A C 1
ATOM 2405 O O . THR A 1 315 ? -4.109 -1.586 -19.344 1 84.81 315 THR A O 1
ATOM 2408 N N . LEU A 1 316 ? -2.428 -1.641 -20.797 1 85.75 316 LEU A N 1
ATOM 2409 C CA . LEU A 1 316 ? -2.721 -3.025 -21.141 1 85.75 316 LEU A CA 1
ATOM 2410 C C . LEU A 1 316 ? -2.414 -3.959 -19.969 1 85.75 316 LEU A C 1
ATOM 2412 O O . LEU A 1 316 ? -3.102 -4.965 -19.781 1 85.75 316 LEU A O 1
ATOM 2416 N N . VAL A 1 317 ? -1.404 -3.643 -19.234 1 88.81 317 VAL A N 1
ATOM 2417 C CA . VAL A 1 317 ? -1.082 -4.438 -18.062 1 88.81 317 VAL A CA 1
ATOM 2418 C C . VAL A 1 317 ? -2.234 -4.367 -17.062 1 88.81 317 VAL A C 1
ATOM 2420 O O . VAL A 1 317 ? -2.625 -5.383 -16.484 1 88.81 317 VAL A O 1
ATOM 2423 N N . ARG A 1 318 ? -2.73 -3.227 -16.891 1 84.25 318 ARG A N 1
ATOM 2424 C CA . ARG A 1 318 ? -3.871 -3.035 -16 1 84.25 318 ARG A CA 1
ATOM 2425 C C . ARG A 1 318 ? -5.09 -3.809 -16.5 1 84.25 318 ARG A C 1
ATOM 2427 O O . ARG A 1 318 ? -5.777 -4.461 -15.719 1 84.25 318 ARG A O 1
ATOM 2434 N N . GLU A 1 319 ? -5.367 -3.668 -17.766 1 87.38 319 GLU A N 1
ATOM 2435 C CA . GLU A 1 319 ? -6.496 -4.379 -18.359 1 87.38 319 GLU A CA 1
ATOM 2436 C C . GLU A 1 319 ? -6.355 -5.887 -18.172 1 87.38 319 GLU A C 1
ATOM 2438 O O . GLU A 1 319 ? -7.328 -6.57 -17.859 1 87.38 319 GLU A O 1
ATOM 2443 N N . ASP A 1 320 ? -5.176 -6.34 -18.422 1 90.81 320 ASP A N 1
ATOM 2444 C CA . ASP A 1 320 ? -4.891 -7.762 -18.234 1 90.81 320 ASP A CA 1
ATOM 2445 C C . ASP A 1 320 ? -5.164 -8.203 -16.797 1 90.81 320 ASP A C 1
ATOM 2447 O O . ASP A 1 320 ? -5.789 -9.234 -16.578 1 90.81 320 ASP A O 1
ATOM 2451 N N . SER A 1 321 ? -4.691 -7.406 -15.859 1 88.31 321 SER A N 1
ATOM 2452 C CA . SER A 1 321 ? -4.906 -7.711 -14.453 1 88.31 321 SER A CA 1
ATOM 2453 C C . SER A 1 321 ? -6.395 -7.742 -14.109 1 88.31 321 SER A C 1
ATOM 2455 O O . SER A 1 321 ? -6.852 -8.625 -13.383 1 88.31 321 SER A O 1
ATOM 2457 N N . ASP A 1 322 ? -7.121 -6.816 -14.695 1 84.94 322 ASP A N 1
ATOM 2458 C CA . ASP A 1 322 ? -8.555 -6.738 -14.445 1 84.94 322 ASP A CA 1
ATOM 2459 C C . ASP A 1 322 ? -9.281 -7.945 -15.039 1 84.94 322 ASP A C 1
ATOM 2461 O O . ASP A 1 322 ? -10.289 -8.398 -14.492 1 84.94 322 ASP A O 1
ATOM 2465 N N . LYS A 1 323 ? -8.719 -8.477 -16.094 1 89.19 323 LYS A N 1
ATOM 2466 C CA . LYS A 1 323 ? -9.344 -9.602 -16.781 1 89.19 323 LYS A CA 1
ATOM 2467 C C . LYS A 1 323 ? -8.852 -10.93 -16.219 1 89.19 323 LYS A C 1
ATOM 2469 O O . LYS A 1 323 ? -9.383 -11.992 -16.562 1 89.19 323 LYS A O 1
ATOM 2474 N N . GLY A 1 324 ? -7.832 -10.852 -15.391 1 92.19 324 GLY A N 1
ATOM 2475 C CA . GLY A 1 324 ? -7.281 -12.07 -14.82 1 92.19 324 GLY A CA 1
ATOM 2476 C C . GLY A 1 324 ? -6.336 -12.789 -15.766 1 92.19 324 GLY A C 1
ATOM 2477 O O . GLY A 1 324 ? -6.312 -14.023 -15.812 1 92.19 324 GLY A O 1
ATOM 2478 N N . VAL A 1 325 ? -5.656 -12.062 -16.609 1 93 325 VAL A N 1
ATOM 2479 C CA . VAL A 1 325 ? -4.695 -12.617 -17.547 1 93 325 VAL A CA 1
ATOM 2480 C C . VAL A 1 325 ? -3.299 -12.07 -17.25 1 93 325 VAL A C 1
ATOM 2482 O O . VAL A 1 325 ? -3.07 -10.859 -17.297 1 93 325 VAL A O 1
ATOM 2485 N N . PRO A 1 326 ? -2.391 -13.008 -16.891 1 94.62 326 PRO A N 1
ATOM 2486 C CA . PRO A 1 326 ? -1.021 -12.516 -16.719 1 94.62 326 PRO A CA 1
ATOM 2487 C C . PRO A 1 326 ? -0.479 -11.836 -17.969 1 94.62 326 PRO A C 1
ATOM 2489 O O . PRO A 1 326 ? -0.56 -12.398 -19.062 1 94.62 326 PRO A O 1
ATOM 2492 N N . SER A 1 327 ? 0.112 -10.688 -17.828 1 94.44 327 SER A N 1
ATOM 2493 C CA . SER A 1 327 ? 0.526 -9.852 -18.953 1 94.44 327 SER A CA 1
ATOM 2494 C C . SER A 1 327 ? 1.654 -10.508 -19.75 1 94.44 327 SER A C 1
ATOM 2496 O O . SER A 1 327 ? 1.829 -10.234 -20.938 1 94.44 327 SER A O 1
ATOM 2498 N N . VAL A 1 328 ? 2.391 -11.359 -19.141 1 95.12 328 VAL A N 1
ATOM 2499 C CA . VAL A 1 328 ? 3.496 -12.039 -19.812 1 95.12 328 VAL A CA 1
ATOM 2500 C C . VAL A 1 328 ? 2.951 -12.961 -20.891 1 95.12 328 VAL A C 1
ATOM 2502 O O . VAL A 1 328 ? 3.682 -13.359 -21.797 1 95.12 328 VAL A O 1
ATOM 2505 N N . LEU A 1 329 ? 1.716 -13.352 -20.812 1 93.38 329 LEU A N 1
ATOM 2506 C CA . LEU A 1 329 ? 1.107 -14.258 -21.781 1 93.38 329 LEU A CA 1
ATOM 2507 C C . LEU A 1 329 ? 0.402 -13.484 -22.891 1 93.38 329 LEU A C 1
ATOM 2509 O O . LEU A 1 329 ? -0.082 -14.07 -23.859 1 93.38 329 LEU A O 1
ATOM 2513 N N . ASP A 1 330 ? 0.307 -12.164 -22.656 1 91.12 330 ASP A N 1
ATOM 2514 C CA . ASP A 1 330 ? -0.352 -11.32 -23.656 1 91.12 330 ASP A CA 1
ATOM 2515 C C . ASP A 1 330 ? 0.607 -10.953 -24.781 1 91.12 330 ASP A C 1
ATOM 2517 O O . ASP A 1 330 ? 1.512 -10.133 -24.594 1 91.12 330 ASP A O 1
ATOM 2521 N N . GLU A 1 331 ? 0.393 -11.414 -25.891 1 83.38 331 GLU A N 1
ATOM 2522 C CA . GLU A 1 331 ? 1.283 -11.227 -27.031 1 83.38 331 GLU A CA 1
ATOM 2523 C C . GLU A 1 331 ? 1.258 -9.781 -27.516 1 83.38 331 GLU A C 1
ATOM 2525 O O . GLU A 1 331 ? 2.166 -9.344 -28.219 1 83.38 331 GLU A O 1
ATOM 2530 N N . ARG A 1 332 ? 0.235 -9.055 -27.25 1 76.88 332 ARG A N 1
ATOM 2531 C CA . ARG A 1 332 ? 0.114 -7.664 -27.656 1 76.88 332 ARG A CA 1
ATOM 2532 C C . ARG A 1 332 ? 1.163 -6.797 -26.969 1 76.88 332 ARG A C 1
ATOM 2534 O O . ARG A 1 332 ? 1.485 -5.707 -27.453 1 76.88 332 ARG A O 1
ATOM 2541 N N . LEU A 1 333 ? 1.637 -7.438 -25.891 1 72.31 333 LEU A N 1
ATOM 2542 C CA . LEU A 1 333 ? 2.531 -6.664 -25.031 1 72.31 333 LEU A CA 1
ATOM 2543 C C . LEU A 1 333 ? 3.951 -7.215 -25.094 1 72.31 333 LEU A C 1
ATOM 2545 O O . LEU A 1 333 ? 4.148 -8.406 -25.328 1 72.31 333 LEU A O 1
ATOM 2549 N N . ASN A 1 334 ? 4.941 -6.391 -25.172 1 81.5 334 ASN A N 1
ATOM 2550 C CA . ASN A 1 334 ? 6.324 -6.836 -25.062 1 81.5 334 ASN A CA 1
ATOM 2551 C C . ASN A 1 334 ? 6.746 -7.02 -23.609 1 81.5 334 ASN A C 1
ATOM 2553 O O . ASN A 1 334 ? 7.867 -6.668 -23.234 1 81.5 334 ASN A O 1
ATOM 2557 N N . MET A 1 335 ? 5.758 -7.602 -22.844 1 89.19 335 MET A N 1
ATOM 2558 C CA . MET A 1 335 ? 6.086 -7.746 -21.422 1 89.19 335 MET A CA 1
ATOM 2559 C C . MET A 1 335 ? 6.879 -9.023 -21.188 1 89.19 335 MET A C 1
ATOM 2561 O O . MET A 1 335 ? 7.703 -9.086 -20.266 1 89.19 335 MET A O 1
ATOM 2565 N N . LYS A 1 336 ? 6.648 -10.023 -22.047 1 90.62 336 LYS A N 1
ATOM 2566 C CA . LYS A 1 336 ? 7.363 -11.289 -21.906 1 90.62 336 LYS A CA 1
ATOM 2567 C C . LYS A 1 336 ? 8.875 -11.07 -21.922 1 90.62 336 LYS A C 1
ATOM 2569 O O . LYS A 1 336 ? 9.594 -11.641 -21.109 1 90.62 336 LYS A O 1
ATOM 2574 N N . ASP A 1 337 ? 9.289 -10.227 -22.828 1 93.06 337 ASP A N 1
ATOM 2575 C CA . ASP A 1 337 ? 10.719 -9.961 -22.953 1 93.06 337 ASP A CA 1
ATOM 2576 C C . ASP A 1 337 ? 11.266 -9.328 -21.672 1 93.06 337 ASP A C 1
ATOM 2578 O O . ASP A 1 337 ? 12.367 -9.672 -21.234 1 93.06 337 ASP A O 1
ATOM 2582 N N . LYS A 1 338 ? 10.531 -8.453 -21.172 1 93.94 338 LYS A N 1
ATOM 2583 C CA . LYS A 1 338 ? 10.961 -7.758 -19.953 1 93.94 338 LYS A CA 1
ATOM 2584 C C . LYS A 1 338 ? 11.062 -8.719 -18.781 1 93.94 338 LYS A C 1
ATOM 2586 O O . LYS A 1 338 ? 12.062 -8.719 -18.062 1 93.94 338 LYS A O 1
ATOM 2591 N N . TYR A 1 339 ? 10.078 -9.516 -18.578 1 96.31 339 TYR A N 1
ATOM 2592 C CA . TYR A 1 339 ? 10.07 -10.453 -17.469 1 96.31 339 TYR A CA 1
ATOM 2593 C C . TYR A 1 339 ? 11.078 -11.578 -17.688 1 96.31 339 TYR A C 1
ATOM 2595 O O . TYR A 1 339 ? 11.664 -12.094 -16.734 1 96.31 339 TYR A O 1
ATOM 2603 N N . ASN A 1 340 ? 11.234 -11.922 -18.938 1 94.69 340 ASN A N 1
ATOM 2604 C CA . ASN A 1 340 ? 12.258 -12.914 -19.25 1 94.69 340 ASN A CA 1
ATOM 2605 C C . ASN A 1 340 ? 13.648 -12.422 -18.859 1 94.69 340 ASN A C 1
ATOM 2607 O O . ASN A 1 340 ? 14.438 -13.188 -18.297 1 94.69 340 ASN A O 1
ATOM 2611 N N . LEU A 1 341 ? 13.906 -11.203 -19.172 1 94.88 341 LEU A N 1
ATOM 2612 C CA . LEU A 1 341 ? 15.188 -10.617 -18.797 1 94.88 341 LEU A CA 1
ATOM 2613 C C . LEU A 1 341 ? 15.352 -10.594 -17.281 1 94.88 341 LEU A C 1
ATOM 2615 O O . LEU A 1 341 ? 16.422 -10.938 -16.766 1 94.88 341 LEU A O 1
ATOM 2619 N N . ILE A 1 342 ? 14.344 -10.219 -16.594 1 96.81 342 ILE A N 1
ATOM 2620 C CA . ILE A 1 342 ? 14.367 -10.164 -15.133 1 96.81 342 ILE A CA 1
ATOM 2621 C C . ILE A 1 342 ? 14.578 -11.562 -14.562 1 96.81 342 ILE A C 1
ATOM 2623 O O . ILE A 1 342 ? 15.406 -11.766 -13.672 1 96.81 342 ILE A O 1
ATOM 2627 N N . ALA A 1 343 ? 13.828 -12.562 -15.07 1 96.25 343 ALA A N 1
ATOM 2628 C CA . ALA A 1 343 ? 13.945 -13.945 -14.617 1 96.25 343 ALA A CA 1
ATOM 2629 C C . ALA A 1 343 ? 15.359 -14.484 -14.852 1 96.25 343 ALA A C 1
ATOM 2631 O O . ALA A 1 343 ? 15.922 -15.148 -13.984 1 96.25 343 ALA A O 1
ATOM 2632 N N . THR A 1 344 ? 15.914 -14.141 -15.977 1 94.31 344 THR A N 1
ATOM 2633 C CA . THR A 1 344 ? 17.25 -14.602 -16.312 1 94.31 344 THR A CA 1
ATOM 2634 C C . THR A 1 344 ? 18.281 -14.016 -15.344 1 94.31 344 THR A C 1
ATOM 2636 O O . THR A 1 344 ? 19.156 -14.727 -14.859 1 94.31 344 THR A O 1
ATOM 2639 N N . LYS A 1 345 ? 18.172 -12.766 -15.094 1 94.88 345 LYS A N 1
ATOM 2640 C CA . LYS A 1 345 ? 19.062 -12.125 -14.141 1 94.88 345 LYS A CA 1
ATOM 2641 C C . LYS A 1 345 ? 18.891 -12.703 -12.734 1 94.88 345 LYS A C 1
ATOM 2643 O O . LYS A 1 345 ? 19.859 -12.852 -12 1 94.88 345 LYS A O 1
ATOM 2648 N N . LEU A 1 346 ? 17.672 -12.953 -12.414 1 93.94 346 LEU A N 1
ATOM 2649 C CA . LEU A 1 346 ? 17.359 -13.547 -11.125 1 93.94 346 LEU A CA 1
ATOM 2650 C C . LEU A 1 346 ? 18.047 -14.891 -10.953 1 93.94 346 LEU A C 1
ATOM 2652 O O . LEU A 1 346 ? 18.547 -15.203 -9.875 1 93.94 346 LEU A O 1
ATOM 2656 N N . LEU A 1 347 ? 18.016 -15.742 -12 1 90.38 347 LEU A N 1
ATOM 2657 C CA . LEU A 1 347 ? 18.641 -17.062 -11.992 1 90.38 347 LEU A CA 1
ATOM 2658 C C . LEU A 1 347 ? 20.156 -16.953 -11.812 1 90.38 347 LEU A C 1
ATOM 2660 O O . LEU A 1 347 ? 20.797 -17.859 -11.289 1 90.38 347 LEU A O 1
ATOM 2664 N N . GLU A 1 348 ? 20.625 -15.742 -12.18 1 86.38 348 GLU A N 1
ATOM 2665 C CA . GLU A 1 348 ? 22.062 -15.531 -12.109 1 86.38 348 GLU A CA 1
ATOM 2666 C C . GLU A 1 348 ? 22.484 -15.008 -10.742 1 86.38 348 GLU A C 1
ATOM 2668 O O . GLU A 1 348 ? 23.672 -15.031 -10.398 1 86.38 348 GLU A O 1
ATOM 2673 N N . THR A 1 349 ? 21.453 -14.578 -10.055 1 83.69 349 THR A N 1
ATOM 2674 C CA . THR A 1 349 ? 21.781 -14.062 -8.727 1 83.69 349 THR A CA 1
ATOM 2675 C C . THR A 1 349 ? 22.078 -15.203 -7.762 1 83.69 349 THR A C 1
ATOM 2677 O O . THR A 1 349 ? 21.453 -16.266 -7.828 1 83.69 349 THR A O 1
ATOM 2680 N N . GLU A 1 350 ? 23.312 -15.305 -7.035 1 67 350 GLU A N 1
ATOM 2681 C CA . GLU A 1 350 ? 23.75 -16.344 -6.102 1 67 350 GLU A CA 1
ATOM 2682 C C . GLU A 1 350 ? 23.375 -15.977 -4.664 1 67 350 GLU A C 1
ATOM 2684 O O . GLU A 1 350 ? 23.297 -14.797 -4.316 1 67 350 GLU A O 1
ATOM 2689 N N . MET B 1 1 ? 4.551 52.031 37.406 1 67.62 1 MET B N 1
ATOM 2690 C CA . MET B 1 1 ? 4.965 50.844 36.625 1 67.62 1 MET B CA 1
ATOM 2691 C C . MET B 1 1 ? 6.332 51.062 36 1 67.62 1 MET B C 1
ATOM 2693 O O . MET B 1 1 ? 6.594 52.125 35.438 1 67.62 1 MET B O 1
ATOM 2697 N N . THR B 1 2 ? 7.344 50.25 36.312 1 82.25 2 THR B N 1
ATOM 2698 C CA . THR B 1 2 ? 8.688 50.375 35.75 1 82.25 2 THR B CA 1
ATOM 2699 C C . THR B 1 2 ? 8.68 50.125 34.25 1 82.25 2 THR B C 1
ATOM 2701 O O . THR B 1 2 ? 7.703 49.594 33.688 1 82.25 2 THR B O 1
ATOM 2704 N N . LEU B 1 3 ? 9.617 50.781 33.594 1 86.88 3 LEU B N 1
ATOM 2705 C CA . LEU B 1 3 ? 9.734 50.531 32.156 1 86.88 3 LEU B CA 1
ATOM 2706 C C . LEU B 1 3 ? 9.719 49.031 31.875 1 86.88 3 LEU B C 1
ATOM 2708 O O . LEU B 1 3 ? 9.125 48.594 30.875 1 86.88 3 LEU B O 1
ATOM 2712 N N . LYS B 1 4 ? 10.312 48.312 32.719 1 87.38 4 LYS B N 1
ATOM 2713 C CA . LYS B 1 4 ? 10.32 46.844 32.562 1 87.38 4 LYS B CA 1
ATOM 2714 C C . LYS B 1 4 ? 8.906 46.281 32.625 1 87.38 4 LYS B C 1
ATOM 2716 O O . LYS B 1 4 ? 8.555 45.406 31.812 1 87.38 4 LYS B O 1
ATOM 2721 N N . ASP B 1 5 ? 8.125 46.75 33.5 1 87.75 5 ASP B N 1
ATOM 2722 C CA . ASP B 1 5 ? 6.738 46.312 33.594 1 87.75 5 ASP B CA 1
ATOM 2723 C C . ASP B 1 5 ? 5.945 46.656 32.344 1 87.75 5 ASP B C 1
ATOM 2725 O O . ASP B 1 5 ? 5.137 45.844 31.875 1 87.75 5 ASP B O 1
ATOM 2729 N N . LYS B 1 6 ? 6.172 47.812 31.891 1 88.62 6 LYS B N 1
ATOM 2730 C CA . LYS B 1 6 ? 5.504 48.25 30.672 1 88.62 6 LYS B CA 1
ATOM 2731 C C . LYS B 1 6 ? 5.871 47.344 29.5 1 88.62 6 LYS B C 1
ATOM 2733 O O . LYS B 1 6 ? 5.02 47.031 28.672 1 88.62 6 LYS B O 1
ATOM 2738 N N . ILE B 1 7 ? 7.133 47 29.422 1 90.44 7 ILE B N 1
ATOM 2739 C CA . ILE B 1 7 ? 7.633 46.125 28.344 1 90.44 7 ILE B CA 1
ATOM 2740 C C . ILE B 1 7 ? 6.953 44.781 28.422 1 90.44 7 ILE B C 1
ATOM 2742 O O . ILE B 1 7 ? 6.445 44.281 27.406 1 90.44 7 ILE B O 1
ATOM 2746 N N . TYR B 1 8 ? 6.859 44.219 29.562 1 89 8 TYR B N 1
ATOM 2747 C CA . TYR B 1 8 ? 6.23 42.906 29.719 1 89 8 TYR B CA 1
ATOM 2748 C C . TYR B 1 8 ? 4.746 42.969 29.375 1 89 8 TYR B C 1
ATOM 2750 O O . TYR B 1 8 ? 4.211 42.062 28.75 1 89 8 TYR B O 1
ATOM 2758 N N . LYS B 1 9 ? 4.133 43.969 29.797 1 88.56 9 LYS B N 1
ATOM 2759 C CA . LYS B 1 9 ? 2.727 44.156 29.453 1 88.56 9 LYS B CA 1
ATOM 2760 C C . LYS B 1 9 ? 2.533 44.25 27.938 1 88.56 9 LYS B C 1
ATOM 2762 O O . LYS B 1 9 ? 1.596 43.688 27.391 1 88.56 9 LYS B O 1
ATOM 2767 N N . ALA B 1 10 ? 3.383 45 27.312 1 90.88 10 ALA B N 1
ATOM 2768 C CA . ALA B 1 10 ? 3.32 45.125 25.859 1 90.88 10 ALA B CA 1
ATOM 2769 C C . ALA B 1 10 ? 3.527 43.781 25.172 1 90.88 10 ALA B C 1
ATOM 2771 O O . ALA B 1 10 ? 2.863 43.5 24.172 1 90.88 10 ALA B O 1
ATOM 2772 N N . LEU B 1 11 ? 4.398 43.031 25.703 1 90.94 11 LEU B N 1
ATOM 2773 C CA . LEU B 1 11 ? 4.75 41.75 25.094 1 90.94 11 LEU B CA 1
ATOM 2774 C C . LEU B 1 11 ? 3.627 40.75 25.266 1 90.94 11 LEU B C 1
ATOM 2776 O O . LEU B 1 11 ? 3.592 39.719 24.562 1 90.94 11 LEU B O 1
ATOM 2780 N N . GLU B 1 12 ? 2.727 41 26.109 1 88.25 12 GLU B N 1
ATOM 2781 C CA . GLU B 1 12 ? 1.519 40.188 26.219 1 88.25 12 GLU B CA 1
ATOM 2782 C C . GLU B 1 12 ? 0.657 40.312 24.969 1 88.25 12 GLU B C 1
ATOM 2784 O O . GLU B 1 12 ? -0.207 39.469 24.719 1 88.25 12 GLU B O 1
ATOM 2789 N N . ASN B 1 13 ? 0.961 41.281 24.297 1 89.06 13 ASN B N 1
ATOM 2790 C CA . ASN B 1 13 ? 0.204 41.5 23.062 1 89.06 13 ASN B CA 1
ATOM 2791 C C . ASN B 1 13 ? 0.86 40.812 21.875 1 89.06 13 ASN B C 1
ATOM 2793 O O . ASN B 1 13 ? 0.408 40.969 20.734 1 89.06 13 ASN B O 1
ATOM 2797 N N . VAL B 1 14 ? 1.93 40.188 22.062 1 89.44 14 VAL B N 1
ATOM 2798 C CA . VAL B 1 14 ? 2.619 39.5 21 1 89.44 14 VAL B CA 1
ATOM 2799 C C . VAL B 1 14 ? 2.396 37.969 21.156 1 89.44 14 VAL B C 1
ATOM 2801 O O . VAL B 1 14 ? 2.838 37.375 22.141 1 89.44 14 VAL B O 1
ATOM 2804 N N . ASP B 1 15 ? 1.737 37.438 20.219 1 84.44 15 ASP B N 1
ATOM 2805 C CA . ASP B 1 15 ? 1.425 36 20.266 1 84.44 15 ASP B CA 1
ATOM 2806 C C . ASP B 1 15 ? 2.439 35.188 19.453 1 84.44 15 ASP B C 1
ATOM 2808 O O . ASP B 1 15 ? 2.984 35.688 18.469 1 84.44 15 ASP B O 1
ATOM 2812 N N . ASP B 1 16 ? 2.719 34 20.031 1 78.25 16 ASP B N 1
ATOM 2813 C CA . ASP B 1 16 ? 3.4 33.031 19.188 1 78.25 16 ASP B CA 1
ATOM 2814 C C . ASP B 1 16 ? 2.504 32.594 18.031 1 78.25 16 ASP B C 1
ATOM 2816 O O . ASP B 1 16 ? 1.368 32.156 18.25 1 78.25 16 ASP B O 1
ATOM 2820 N N . PRO B 1 17 ? 3.061 32.844 16.922 1 71.38 17 PRO B N 1
ATOM 2821 C CA . PRO B 1 17 ? 2.201 32.531 15.773 1 71.38 17 PRO B CA 1
ATOM 2822 C C . PRO B 1 17 ? 1.79 31.062 15.703 1 71.38 17 PRO B C 1
ATOM 2824 O O . PRO B 1 17 ? 0.738 30.734 15.148 1 71.38 17 PRO B O 1
ATOM 2827 N N . GLU B 1 18 ? 2.592 30.297 16.266 1 63.72 18 GLU B N 1
ATOM 2828 C CA . GLU B 1 18 ? 2.318 28.859 16.188 1 63.72 18 GLU B CA 1
ATOM 2829 C C . GLU B 1 18 ? 1.421 28.406 17.344 1 63.72 18 GLU B C 1
ATOM 2831 O O . GLU B 1 18 ? 0.48 27.641 17.125 1 63.72 18 GLU B O 1
ATOM 2836 N N . ILE B 1 19 ? 1.646 28.891 18.578 1 64.81 19 ILE B N 1
ATOM 2837 C CA . ILE B 1 19 ? 0.982 28.453 19.797 1 64.81 19 ILE B CA 1
ATOM 2838 C C . ILE B 1 19 ? -0.232 29.328 20.078 1 64.81 19 ILE B C 1
ATOM 2840 O O . ILE B 1 19 ? -1.166 28.906 20.766 1 64.81 19 ILE B O 1
ATOM 2844 N N . LYS B 1 20 ? -0.319 30.453 19.422 1 66.12 20 LYS B N 1
ATOM 2845 C CA . LYS B 1 20 ? -1.403 31.422 19.531 1 66.12 20 LYS B CA 1
ATOM 2846 C C . LYS B 1 20 ? -1.623 31.828 20.984 1 66.12 20 LYS B C 1
ATOM 2848 O O . LYS B 1 20 ? -2.764 31.969 21.438 1 66.12 20 LYS B O 1
ATOM 2853 N N . LYS B 1 21 ? -0.668 31.844 21.766 1 74.69 21 LYS B N 1
ATOM 2854 C CA . LYS B 1 21 ? -0.625 32.438 23.109 1 74.69 21 LYS B CA 1
ATOM 2855 C C . LYS B 1 21 ? 0.474 33.469 23.203 1 74.69 21 LYS B C 1
ATOM 2857 O O . LYS B 1 21 ? 1.442 33.438 22.453 1 74.69 21 LYS B O 1
ATOM 2862 N N . ASN B 1 22 ? 0.209 34.438 24.016 1 83.75 22 ASN B N 1
ATOM 2863 C CA . ASN B 1 22 ? 1.181 35.531 24.062 1 83.75 22 ASN B CA 1
ATOM 2864 C C . ASN B 1 22 ? 2.52 35.062 24.625 1 83.75 22 ASN B C 1
ATOM 2866 O O . ASN B 1 22 ? 2.57 34.094 25.406 1 83.75 22 ASN B O 1
ATOM 2870 N N . LEU B 1 23 ? 3.537 35.688 24.219 1 85 23 LEU B N 1
ATOM 2871 C CA . LEU B 1 23 ? 4.91 35.281 24.5 1 85 23 LEU B CA 1
ATOM 2872 C C . LEU B 1 23 ? 5.172 35.25 26 1 85 23 LEU B C 1
ATOM 2874 O O . LEU B 1 23 ? 5.965 34.438 26.484 1 85 23 LEU B O 1
ATOM 2878 N N . VAL B 1 24 ? 4.477 36.156 26.766 1 84.25 24 VAL B N 1
ATOM 2879 C CA . VAL B 1 24 ? 4.668 36.25 28.203 1 84.25 24 VAL B CA 1
ATOM 2880 C C . VAL B 1 24 ? 4.027 35.031 28.891 1 84.25 24 VAL B C 1
ATOM 2882 O O . VAL B 1 24 ? 4.648 34.375 29.734 1 84.25 24 VAL B O 1
ATOM 2885 N N . GLU B 1 25 ? 2.852 34.688 28.391 1 79.06 25 GLU B N 1
ATOM 2886 C CA . GLU B 1 25 ? 2.15 33.531 28.922 1 79.06 25 GLU B CA 1
ATOM 2887 C C . GLU B 1 25 ? 2.928 32.25 28.641 1 79.06 25 GLU B C 1
ATOM 2889 O O . GLU B 1 25 ? 2.914 31.312 29.453 1 79.06 25 GLU B O 1
ATOM 2894 N N . LEU B 1 26 ? 3.561 32.219 27.562 1 75.56 26 LEU B N 1
ATOM 2895 C CA . LEU B 1 26 ? 4.289 31.031 27.109 1 75.56 26 LEU B CA 1
ATOM 2896 C C . LEU B 1 26 ? 5.68 30.984 27.734 1 75.56 26 LEU B C 1
ATOM 2898 O O . LEU B 1 26 ? 6.469 30.094 27.438 1 75.56 26 LEU B O 1
ATOM 2902 N N . ASP B 1 27 ? 6.012 31.938 28.484 1 77.94 27 ASP B N 1
ATOM 2903 C CA . ASP B 1 27 ? 7.312 32.062 29.141 1 77.94 27 ASP B CA 1
ATOM 2904 C C . ASP B 1 27 ? 8.438 32.062 28.109 1 77.94 27 ASP B C 1
ATOM 2906 O O . ASP B 1 27 ? 9.5 31.484 28.328 1 77.94 27 ASP B O 1
ATOM 2910 N N . MET B 1 28 ? 8.203 32.719 27.016 1 83.19 28 MET B N 1
ATOM 2911 C CA . MET B 1 28 ? 9.188 32.781 25.938 1 83.19 28 MET B CA 1
ATOM 2912 C C . MET B 1 28 ? 10.047 34.031 26.047 1 83.19 28 MET B C 1
ATOM 2914 O O . MET B 1 28 ? 10.961 34.25 25.25 1 83.19 28 MET B O 1
ATOM 2918 N N . ILE B 1 29 ? 9.773 34.938 27.016 1 86.31 29 ILE B N 1
ATOM 2919 C CA . ILE B 1 29 ? 10.539 36.156 27.203 1 86.31 29 ILE B CA 1
ATOM 2920 C C . ILE B 1 29 ? 11.641 35.938 28.234 1 86.31 29 ILE B C 1
ATOM 2922 O O . ILE B 1 29 ? 11.352 35.625 29.391 1 86.31 29 ILE B O 1
ATOM 2926 N N . GLY B 1 30 ? 12.812 35.875 27.766 1 80.62 30 GLY B N 1
ATOM 2927 C CA . GLY B 1 30 ? 13.945 35.781 28.656 1 80.62 30 GLY B CA 1
ATOM 2928 C C . GLY B 1 30 ? 14.305 37.094 29.297 1 80.62 30 GLY B C 1
ATOM 2929 O O . GLY B 1 30 ? 13.43 37.844 29.766 1 80.62 30 GLY B O 1
ATOM 2930 N N . ASP B 1 31 ? 15.664 37.375 29.25 1 81.12 31 ASP B N 1
ATOM 2931 C CA . ASP B 1 31 ? 16.156 38.594 29.844 1 81.12 31 ASP B CA 1
ATOM 2932 C C . ASP B 1 31 ? 15.805 39.812 29 1 81.12 31 ASP B C 1
ATOM 2934 O O . ASP B 1 31 ? 15.883 39.781 27.766 1 81.12 31 ASP B O 1
ATOM 2938 N N . VAL B 1 32 ? 15.305 40.812 29.656 1 88.44 32 VAL B N 1
ATOM 2939 C CA . VAL B 1 32 ? 15.078 42.125 29.031 1 88.44 32 VAL B CA 1
ATOM 2940 C C . VAL B 1 32 ? 16.078 43.125 29.578 1 88.44 32 VAL B C 1
ATOM 2942 O O . VAL B 1 32 ? 16.109 43.375 30.781 1 88.44 32 VAL B O 1
ATOM 2945 N N . THR B 1 33 ? 16.969 43.562 28.656 1 86.62 33 THR B N 1
ATOM 2946 C CA . THR B 1 33 ? 17.953 44.562 29.047 1 86.62 33 THR B CA 1
ATOM 2947 C C . THR B 1 33 ? 17.578 45.938 28.5 1 86.62 33 THR B C 1
ATOM 2949 O O . THR B 1 33 ? 17.234 46.062 27.328 1 86.62 33 THR B O 1
ATOM 2952 N N . ILE B 1 34 ? 17.594 46.875 29.391 1 87.75 34 ILE B N 1
ATOM 2953 C CA . ILE B 1 34 ? 17.25 48.25 29.016 1 87.75 34 ILE B CA 1
ATOM 2954 C C . ILE B 1 34 ? 18.484 49.156 29.125 1 87.75 34 ILE B C 1
ATOM 2956 O O . ILE B 1 34 ? 19.094 49.25 30.203 1 87.75 34 ILE B O 1
ATOM 2960 N N . ASP B 1 35 ? 18.922 49.594 28.109 1 87.44 35 ASP B N 1
ATOM 2961 C CA . ASP B 1 35 ? 20.016 50.531 28.062 1 87.44 35 ASP B CA 1
ATOM 2962 C C . ASP B 1 35 ? 19.562 51.875 27.484 1 87.44 35 ASP B C 1
ATOM 2964 O O . ASP B 1 35 ? 19.641 52.094 26.266 1 87.44 35 ASP B O 1
ATOM 2968 N N . GLY B 1 36 ? 19.188 52.812 28.391 1 87 36 GLY B N 1
ATOM 2969 C CA . GLY B 1 36 ? 18.625 54.062 27.922 1 87 36 GLY B CA 1
ATOM 2970 C C . GLY B 1 36 ? 17.328 53.875 27.156 1 87 36 GLY B C 1
ATOM 2971 O O . GLY B 1 36 ? 16.328 53.406 27.719 1 87 36 GLY B O 1
ATOM 2972 N N . LYS B 1 37 ? 17.359 54.25 25.859 1 89 37 LYS B N 1
ATOM 2973 C CA . LYS B 1 37 ? 16.172 54.125 25.016 1 89 37 LYS B CA 1
ATOM 2974 C C . LYS B 1 37 ? 16.266 52.875 24.141 1 89 37 LYS B C 1
ATOM 2976 O O . LYS B 1 37 ? 15.383 52.625 23.312 1 89 37 LYS B O 1
ATOM 2981 N N . ASN B 1 38 ? 17.328 52.156 24.344 1 90 38 ASN B N 1
ATOM 2982 C CA . ASN B 1 38 ? 17.531 50.875 23.641 1 90 38 ASN B CA 1
ATOM 2983 C C . ASN B 1 38 ? 17.141 49.688 24.516 1 90 38 ASN B C 1
ATOM 2985 O O . ASN B 1 38 ? 17.562 49.594 25.672 1 90 38 ASN B O 1
ATOM 2989 N N . VAL B 1 39 ? 16.266 48.812 24 1 91.12 39 VAL B N 1
ATOM 2990 C CA . VAL B 1 39 ? 15.812 47.656 24.734 1 91.12 39 VAL B CA 1
ATOM 2991 C C . VAL B 1 39 ? 16.234 46.375 23.984 1 91.12 39 VAL B C 1
ATOM 2993 O O . VAL B 1 39 ? 16.062 46.281 22.766 1 91.12 39 VAL B O 1
ATOM 2996 N N . ILE B 1 40 ? 16.859 45.5 24.656 1 90.5 40 ILE B N 1
ATOM 2997 C CA . ILE B 1 40 ? 17.188 44.156 24.125 1 90.5 40 ILE B CA 1
ATOM 2998 C C . ILE B 1 40 ? 16.297 43.125 24.781 1 90.5 40 ILE B C 1
ATOM 3000 O O . ILE B 1 40 ? 16.266 43 26 1 90.5 40 ILE B O 1
ATOM 3004 N N . VAL B 1 41 ? 15.492 42.469 23.969 1 90.88 41 VAL B N 1
ATOM 3005 C CA . VAL B 1 41 ? 14.617 41.406 24.453 1 90.88 41 VAL B CA 1
ATOM 3006 C C . VAL B 1 41 ? 15.141 40.062 24 1 90.88 41 VAL B C 1
ATOM 3008 O O . VAL B 1 41 ? 15.352 39.812 22.797 1 90.88 41 VAL B O 1
ATOM 3011 N N . ASN B 1 42 ? 15.406 39.156 24.938 1 87.88 42 ASN B N 1
ATOM 3012 C CA . ASN B 1 42 ? 15.734 37.781 24.625 1 87.88 42 ASN B CA 1
ATOM 3013 C C . ASN B 1 42 ? 14.484 36.906 24.516 1 87.88 42 ASN B C 1
ATOM 3015 O O . ASN B 1 42 ? 13.703 36.812 25.469 1 87.88 42 ASN B O 1
ATOM 3019 N N . VAL B 1 43 ? 14.234 36.438 23.344 1 86.31 43 VAL B N 1
ATOM 3020 C CA . VAL B 1 43 ? 13.102 35.562 23.109 1 86.31 43 VAL B CA 1
ATOM 3021 C C . VAL B 1 43 ? 13.602 34.125 22.906 1 86.31 43 VAL B C 1
ATOM 3023 O O . VAL B 1 43 ? 14.484 33.875 22.078 1 86.31 43 VAL B O 1
ATOM 3026 N N . THR B 1 44 ? 13.047 33.219 23.719 1 81.31 44 THR B N 1
ATOM 3027 C CA . THR B 1 44 ? 13.422 31.828 23.609 1 81.31 44 THR B CA 1
ATOM 3028 C C . THR B 1 44 ? 12.359 31.031 22.844 1 81.31 44 THR B C 1
ATOM 3030 O O . THR B 1 44 ? 11.18 31.078 23.188 1 81.31 44 THR B O 1
ATOM 3033 N N . LEU B 1 45 ? 12.836 30.453 21.797 1 75.06 45 LEU B N 1
ATOM 3034 C CA . LEU B 1 45 ? 11.914 29.688 20.953 1 75.06 45 LEU B CA 1
ATOM 3035 C C . LEU B 1 45 ? 12.086 28.188 21.188 1 75.06 45 LEU B C 1
ATOM 3037 O O . LEU B 1 45 ? 13.086 27.75 21.75 1 75.06 45 LEU B O 1
ATOM 3041 N N . THR B 1 46 ? 10.984 27.5 20.844 1 62.56 46 THR B N 1
ATOM 3042 C CA . THR B 1 46 ? 10.992 26.047 21.062 1 62.56 46 THR B CA 1
ATOM 3043 C C . THR B 1 46 ? 11.969 25.375 20.094 1 62.56 46 THR B C 1
ATOM 3045 O O . THR B 1 46 ? 12.523 24.312 20.406 1 62.56 46 THR B O 1
ATOM 3048 N N . THR B 1 47 ? 12.07 25.828 18.844 1 56.09 47 THR B N 1
ATOM 3049 C CA . THR B 1 47 ? 12.961 25.234 17.859 1 56.09 47 THR B CA 1
ATOM 3050 C C . THR B 1 47 ? 13.906 26.266 17.266 1 56.09 47 THR B C 1
ATOM 3052 O O . THR B 1 47 ? 13.539 27.438 17.125 1 56.09 47 THR B O 1
ATOM 3055 N N . LYS B 1 48 ? 15.211 26 17.219 1 53.12 48 LYS B N 1
ATOM 3056 C CA . LYS B 1 48 ? 16.234 26.906 16.719 1 53.12 48 LYS B CA 1
ATOM 3057 C C . LYS B 1 48 ? 15.891 27.438 15.336 1 53.12 48 LYS B C 1
ATOM 3059 O O . LYS B 1 48 ? 16.156 28.594 15.023 1 53.12 48 LYS B O 1
ATOM 3064 N N . GLY B 1 49 ? 15.375 26.656 14.562 1 53.22 49 GLY B N 1
ATOM 3065 C CA . GLY B 1 49 ? 15.172 27.016 13.172 1 53.22 49 GLY B CA 1
ATOM 3066 C C . GLY B 1 49 ? 13.75 27.438 12.867 1 53.22 49 GLY B C 1
ATOM 3067 O O . GLY B 1 49 ? 13.289 27.312 11.727 1 53.22 49 GLY B O 1
ATOM 3068 N N . CYS B 1 50 ? 13.211 28.047 13.695 1 56.44 50 CYS B N 1
ATOM 3069 C CA . CYS B 1 50 ? 11.82 28.422 13.508 1 56.44 50 CYS B CA 1
ATOM 3070 C C . CYS B 1 50 ? 11.695 29.578 12.516 1 56.44 50 CYS B C 1
ATOM 3072 O O . CYS B 1 50 ? 12.32 30.625 12.703 1 56.44 50 CYS B O 1
ATOM 3074 N N . PRO B 1 51 ? 11.109 29.375 11.367 1 58.66 51 PRO B N 1
ATOM 3075 C CA . PRO B 1 51 ? 10.922 30.438 10.367 1 58.66 51 PRO B CA 1
ATOM 3076 C C . PRO B 1 51 ? 10.117 31.609 10.898 1 58.66 51 PRO B C 1
ATOM 3078 O O . PRO B 1 51 ? 10.148 32.688 10.305 1 58.66 51 PRO B O 1
ATOM 3081 N N . LEU B 1 52 ? 9.633 31.469 12.016 1 65.06 52 LEU B N 1
ATOM 3082 C CA . LEU B 1 52 ? 8.734 32.5 12.508 1 65.06 52 LEU B CA 1
ATOM 3083 C C . LEU B 1 52 ? 9.492 33.531 13.32 1 65.06 52 LEU B C 1
ATOM 3085 O O . LEU B 1 52 ? 8.891 34.438 13.914 1 65.06 52 LEU B O 1
ATOM 3089 N N . LYS B 1 53 ? 10.781 33.469 13.305 1 76.69 53 LYS B N 1
ATOM 3090 C CA . LYS B 1 53 ? 11.625 34.375 14.062 1 76.69 53 LYS B CA 1
ATOM 3091 C C . LYS B 1 53 ? 11.398 35.812 13.617 1 76.69 53 LYS B C 1
ATOM 3093 O O . LYS B 1 53 ? 11.273 36.719 14.453 1 76.69 53 LYS B O 1
ATOM 3098 N N . ASN B 1 54 ? 11.25 35.875 12.328 1 78.12 54 ASN B N 1
ATOM 3099 C CA . ASN B 1 54 ? 11.102 37.219 11.789 1 78.12 54 ASN B CA 1
ATOM 3100 C C . ASN B 1 54 ? 9.758 37.844 12.172 1 78.12 54 ASN B C 1
ATOM 3102 O O . ASN B 1 54 ? 9.688 39.031 12.516 1 78.12 54 ASN B O 1
ATOM 3106 N N . THR B 1 55 ? 8.781 37 12.102 1 80.56 55 THR B N 1
ATOM 3107 C CA . THR B 1 55 ? 7.457 37.469 12.477 1 80.56 55 THR B CA 1
ATOM 3108 C C . THR B 1 55 ? 7.422 37.875 13.945 1 80.56 55 THR B C 1
ATOM 3110 O O . THR B 1 55 ? 6.902 38.938 14.281 1 80.56 55 THR B O 1
ATOM 3113 N N . ILE B 1 56 ? 8.023 37.062 14.711 1 86 56 ILE B N 1
ATOM 3114 C CA . ILE B 1 56 ? 8.031 37.344 16.141 1 86 56 ILE B CA 1
ATOM 3115 C C . ILE B 1 56 ? 8.844 38.594 16.422 1 86 56 ILE B C 1
ATOM 3117 O O . ILE B 1 56 ? 8.414 39.469 17.203 1 86 56 ILE B O 1
ATOM 3121 N N . SER B 1 57 ? 9.992 38.75 15.789 1 87.44 57 SER B N 1
ATOM 3122 C CA . SER B 1 57 ? 10.836 39.938 15.953 1 87.44 57 SER B CA 1
ATOM 3123 C C . SER B 1 57 ? 10.086 41.219 15.57 1 87.44 57 SER B C 1
ATOM 3125 O O . SER B 1 57 ? 10.125 42.188 16.297 1 87.44 57 SER B O 1
ATOM 3127 N N . GLY B 1 58 ? 9.453 41.094 14.461 1 88 58 GLY B N 1
ATOM 3128 C CA . GLY B 1 58 ? 8.688 42.25 14 1 88 58 GLY B CA 1
ATOM 3129 C C . GLY B 1 58 ? 7.582 42.656 14.961 1 88 58 GLY B C 1
ATOM 3130 O O . GLY B 1 58 ? 7.41 43.844 15.258 1 88 58 GLY B O 1
ATOM 3131 N N . ASP B 1 59 ? 6.867 41.656 15.383 1 90.12 59 ASP B N 1
ATOM 3132 C CA . ASP B 1 59 ? 5.754 41.906 16.297 1 90.12 59 ASP B CA 1
ATOM 3133 C C . ASP B 1 59 ? 6.25 42.5 17.609 1 90.12 59 ASP B C 1
ATOM 3135 O O . ASP B 1 59 ? 5.637 43.406 18.172 1 90.12 59 ASP B O 1
ATOM 3139 N N . VAL B 1 60 ? 7.352 42 18.078 1 91.88 60 VAL B N 1
ATOM 3140 C CA . VAL B 1 60 ? 7.938 42.469 19.344 1 91.88 60 VAL B CA 1
ATOM 3141 C C . VAL B 1 60 ? 8.383 43.938 19.188 1 91.88 60 VAL B C 1
ATOM 3143 O O . VAL B 1 60 ? 8.07 44.75 20.047 1 91.88 60 VAL B O 1
ATOM 3146 N N . GLU B 1 61 ? 9.008 44.188 18.156 1 91.56 61 GLU B N 1
ATOM 3147 C CA . GLU B 1 61 ? 9.492 45.531 17.891 1 91.56 61 GLU B CA 1
ATOM 3148 C C . GLU B 1 61 ? 8.328 46.531 17.797 1 91.56 61 GLU B C 1
ATOM 3150 O O . GLU B 1 61 ? 8.367 47.594 18.391 1 91.56 61 GLU B O 1
ATOM 3155 N N . LYS B 1 62 ? 7.387 46.094 17.031 1 92.31 62 LYS B N 1
ATOM 3156 C CA . LYS B 1 62 ? 6.223 46.969 16.812 1 92.31 62 LYS B CA 1
ATOM 3157 C C . LYS B 1 62 ? 5.543 47.312 18.141 1 92.31 62 LYS B C 1
ATOM 3159 O O . LYS B 1 62 ? 5.195 48.469 18.375 1 92.31 62 LYS B O 1
ATOM 3164 N N . GLU B 1 63 ? 5.332 46.312 18.938 1 93.31 63 GLU B N 1
ATOM 3165 C CA . GLU B 1 63 ? 4.629 46.531 20.203 1 93.31 63 GLU B CA 1
ATOM 3166 C C . GLU B 1 63 ? 5.473 47.344 21.172 1 93.31 63 GLU B C 1
ATOM 3168 O O . GLU B 1 63 ? 4.945 48.188 21.906 1 93.31 63 GLU B O 1
ATOM 3173 N N . LEU B 1 64 ? 6.742 47.188 21.125 1 92.38 64 LEU B N 1
ATOM 3174 C CA . LEU B 1 64 ? 7.602 47.875 22.094 1 92.38 64 LEU B CA 1
ATOM 3175 C C . LEU B 1 64 ? 7.855 49.312 21.672 1 92.38 64 LEU B C 1
ATOM 3177 O O . LEU B 1 64 ? 8.031 50.188 22.516 1 92.38 64 LEU B O 1
ATOM 3181 N N . LEU B 1 65 ? 7.805 49.531 20.406 1 91.69 65 LEU B N 1
ATOM 3182 C CA . LEU B 1 65 ? 8.055 50.875 19.906 1 91.69 65 LEU B CA 1
ATOM 3183 C C . LEU B 1 65 ? 6.859 51.781 20.188 1 91.69 65 LEU B C 1
ATOM 3185 O O . LEU B 1 65 ? 6.953 53 20.031 1 91.69 65 LEU B O 1
ATOM 3189 N N . LYS B 1 66 ? 5.797 51.219 20.578 1 90.12 66 LYS B N 1
ATOM 3190 C CA . LYS B 1 66 ? 4.645 52 20.984 1 90.12 66 LYS B CA 1
ATOM 3191 C C . LYS B 1 66 ? 4.895 52.688 22.328 1 90.12 66 LYS B C 1
ATOM 3193 O O . LYS B 1 66 ? 4.188 53.625 22.703 1 90.12 66 LYS B O 1
ATOM 3198 N N . ILE B 1 67 ? 5.824 52.219 23.047 1 90.69 67 ILE B N 1
ATOM 3199 C CA . ILE B 1 67 ? 6.184 52.781 24.328 1 90.69 67 ILE B CA 1
ATOM 3200 C C . ILE B 1 67 ? 7.102 54 24.125 1 90.69 67 ILE B C 1
ATOM 3202 O O . ILE B 1 67 ? 8.188 53.875 23.547 1 90.69 67 ILE B O 1
ATOM 3206 N N . ASP B 1 68 ? 6.707 55.094 24.562 1 89.5 68 ASP B N 1
ATOM 3207 C CA . ASP B 1 68 ? 7.359 56.375 24.281 1 89.5 68 ASP B CA 1
ATOM 3208 C C . ASP B 1 68 ? 8.82 56.375 24.719 1 89.5 68 ASP B C 1
ATOM 3210 O O . ASP B 1 68 ? 9.672 57 24.109 1 89.5 68 ASP B O 1
ATOM 3214 N N . GLU B 1 69 ? 9.125 55.562 25.734 1 90.38 69 GLU B N 1
ATOM 3215 C CA . GLU B 1 69 ? 10.445 55.562 26.359 1 90.38 69 GLU B CA 1
ATOM 3216 C C . GLU B 1 69 ? 11.43 54.688 25.547 1 90.38 69 GLU B C 1
ATOM 3218 O O . GLU B 1 69 ? 12.625 54.688 25.844 1 90.38 69 GLU B O 1
ATOM 3223 N N . ILE B 1 70 ? 10.891 54 24.484 1 91.5 70 ILE B N 1
ATOM 3224 C CA . ILE B 1 70 ? 11.727 53.062 23.75 1 91.5 70 ILE B CA 1
ATOM 3225 C C . ILE B 1 70 ? 11.945 53.562 22.328 1 91.5 70 ILE B C 1
ATOM 3227 O O . ILE B 1 70 ? 10.984 53.906 21.625 1 91.5 70 ILE B O 1
ATOM 3231 N N . GLU B 1 71 ? 13.195 53.656 21.859 1 91.06 71 GLU B N 1
ATOM 3232 C CA . GLU B 1 71 ? 13.531 54.125 20.516 1 91.06 71 GLU B CA 1
ATOM 3233 C C . GLU B 1 71 ? 14.062 53 19.656 1 91.06 71 GLU B C 1
ATOM 3235 O O . GLU B 1 71 ? 13.875 53 18.438 1 91.06 71 GLU B O 1
ATOM 3240 N N . LYS B 1 72 ? 14.773 52.094 20.234 1 91.44 72 LYS B N 1
ATOM 3241 C CA . LYS B 1 72 ? 15.359 50.969 19.5 1 91.44 72 LYS B CA 1
ATOM 3242 C C . LYS B 1 72 ? 15.102 49.656 20.234 1 91.44 72 LYS B C 1
ATOM 3244 O O . LYS B 1 72 ? 15.203 49.594 21.453 1 91.44 72 LYS B O 1
ATOM 3249 N N . VAL B 1 73 ? 14.664 48.656 19.484 1 92.56 73 VAL B N 1
ATOM 3250 C CA . VAL B 1 73 ? 14.406 47.344 20.031 1 92.56 73 VAL B CA 1
ATOM 3251 C C . VAL B 1 73 ? 15.266 46.312 19.297 1 92.56 73 VAL B C 1
ATOM 3253 O O . VAL B 1 73 ? 15.344 46.312 18.062 1 92.56 73 VAL B O 1
ATOM 3256 N N . GLU B 1 74 ? 16.016 45.531 19.984 1 89.25 74 GLU B N 1
ATOM 3257 C CA . GLU B 1 74 ? 16.75 44.375 19.453 1 89.25 74 GLU B CA 1
ATOM 3258 C C . GLU B 1 74 ? 16.219 43.094 20.047 1 89.25 74 GLU B C 1
ATOM 3260 O O . GLU B 1 74 ? 16.094 42.969 21.266 1 89.25 74 GLU B O 1
ATOM 3265 N N . VAL B 1 75 ? 15.797 42.25 19.156 1 90.06 75 VAL B N 1
ATOM 3266 C CA . VAL B 1 75 ? 15.297 40.938 19.594 1 90.06 75 VAL B CA 1
ATOM 3267 C C . VAL B 1 75 ? 16.375 39.875 19.375 1 90.06 75 VAL B C 1
ATOM 3269 O O . VAL B 1 75 ? 16.875 39.719 18.25 1 90.06 75 VAL B O 1
ATOM 3272 N N . VAL B 1 76 ? 16.812 39.25 20.438 1 84.94 76 VAL B N 1
ATOM 3273 C CA . VAL B 1 76 ? 17.766 38.125 20.375 1 84.94 76 VAL B CA 1
ATOM 3274 C C . VAL B 1 76 ? 17.047 36.812 20.609 1 84.94 76 VAL B C 1
ATOM 3276 O O . VAL B 1 76 ? 16.281 36.656 21.562 1 84.94 76 VAL B O 1
ATOM 3279 N N . PHE B 1 77 ? 17.25 35.969 19.641 1 83.5 77 PHE B N 1
ATOM 3280 C CA . PHE B 1 77 ? 16.562 34.688 19.75 1 83.5 77 PHE B CA 1
ATOM 3281 C C . PHE B 1 77 ? 17.453 33.656 20.375 1 83.5 77 PHE B C 1
ATOM 3283 O O . PHE B 1 77 ? 18.656 33.594 20.094 1 83.5 77 PHE B O 1
ATOM 3290 N N . GLY B 1 78 ? 16.859 32.969 21.375 1 77.25 78 GLY B N 1
ATOM 3291 C CA . GLY B 1 78 ? 17.5 31.812 21.969 1 77.25 78 GLY B CA 1
ATOM 3292 C C . GLY B 1 78 ? 16.625 30.562 21.906 1 77.25 78 GLY B C 1
ATOM 3293 O O . GLY B 1 78 ? 15.523 30.609 21.359 1 77.25 78 GLY B O 1
ATOM 3294 N N . GLU B 1 79 ? 17.203 29.453 22.297 1 74 79 GLU B N 1
ATOM 3295 C CA . GLU B 1 79 ? 16.469 28.188 22.375 1 74 79 GLU B CA 1
ATOM 3296 C C . GLU B 1 79 ? 16.031 27.891 23.812 1 74 79 GLU B C 1
ATOM 3298 O O . GLU B 1 79 ? 16.797 28.125 24.75 1 74 79 GLU B O 1
ATOM 3303 N N . MET B 1 80 ? 14.742 27.562 23.891 1 69.94 80 MET B N 1
ATOM 3304 C CA . MET B 1 80 ? 14.266 27.172 25.203 1 69.94 80 MET B CA 1
ATOM 3305 C C . MET B 1 80 ? 15.062 25.984 25.75 1 69.94 80 MET B C 1
ATOM 3307 O O . MET B 1 80 ? 15.43 25.094 25 1 69.94 80 MET B O 1
ATOM 3311 N N . THR B 1 81 ? 15.453 26.281 27.094 1 66.38 81 THR B N 1
ATOM 3312 C CA . THR B 1 81 ? 16.047 25.125 27.766 1 66.38 81 THR B CA 1
ATOM 3313 C C . THR B 1 81 ? 15.016 24.016 27.953 1 66.38 81 THR B C 1
ATOM 3315 O O . THR B 1 81 ? 13.812 24.234 27.766 1 66.38 81 THR B O 1
ATOM 3318 N N . ASP B 1 82 ? 15.398 22.844 28.234 1 60.78 82 ASP B N 1
ATOM 3319 C CA . ASP B 1 82 ? 14.508 21.719 28.469 1 60.78 82 ASP 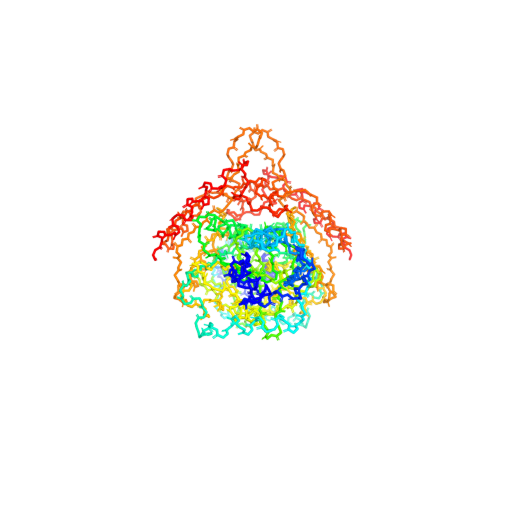B CA 1
ATOM 3320 C C . ASP B 1 82 ? 13.531 22.016 29.594 1 60.78 82 ASP B C 1
ATOM 3322 O O . ASP B 1 82 ? 12.352 21.656 29.516 1 60.78 82 ASP B O 1
ATOM 3326 N N . GLU B 1 83 ? 14.07 22.766 30.562 1 61.81 83 GLU B N 1
ATOM 3327 C CA . GLU B 1 83 ? 13.234 23.125 31.703 1 61.81 83 GLU B CA 1
ATOM 3328 C C . GLU B 1 83 ? 12.125 24.078 31.312 1 61.81 83 GLU B C 1
ATOM 3330 O O . GLU B 1 83 ? 10.984 23.938 31.75 1 61.81 83 GLU B O 1
ATOM 3335 N N . GLN B 1 84 ? 12.391 25.031 30.5 1 66 84 GLN B N 1
ATOM 3336 C CA . GLN B 1 84 ? 11.406 26 30.047 1 66 84 GLN B CA 1
ATOM 3337 C C . GLN B 1 84 ? 10.344 25.344 29.172 1 66 84 GLN B C 1
ATOM 3339 O O . GLN B 1 84 ? 9.156 25.672 29.281 1 66 84 GLN B O 1
ATOM 3344 N N . LYS B 1 85 ? 10.758 24.453 28.406 1 63.72 85 LYS B N 1
ATOM 3345 C CA . LYS B 1 85 ? 9.82 23.734 27.547 1 63.72 85 LYS B CA 1
ATOM 3346 C C . LYS B 1 85 ? 8.836 22.906 28.375 1 63.72 85 LYS B C 1
ATOM 3348 O O . LYS B 1 85 ? 7.645 22.875 28.062 1 63.72 85 LYS B O 1
ATOM 3353 N N . GLN B 1 86 ? 9.336 22.391 29.406 1 58.28 86 GLN B N 1
ATOM 3354 C CA . GLN B 1 86 ? 8.5 21.609 30.312 1 58.28 86 GLN B CA 1
ATOM 3355 C C . GLN B 1 86 ? 7.473 22.484 31 1 58.28 86 GLN B C 1
ATOM 3357 O O . GLN B 1 86 ? 6.309 22.109 31.141 1 58.28 86 GLN B O 1
ATOM 3362 N N . ASN B 1 87 ? 7.953 23.594 31.516 1 62 87 ASN B N 1
ATOM 3363 C CA . ASN B 1 87 ? 7.043 24.516 32.188 1 62 87 ASN B CA 1
ATOM 3364 C C . ASN B 1 87 ? 5.961 25.016 31.234 1 62 87 ASN B C 1
ATOM 3366 O O . ASN B 1 87 ? 4.801 25.156 31.625 1 62 87 ASN B O 1
ATOM 3370 N N . LEU B 1 88 ? 6.332 25.25 30.047 1 62.06 88 LEU B N 1
ATOM 3371 C CA . LEU B 1 88 ? 5.367 25.672 29.031 1 62.06 88 LEU B CA 1
ATOM 3372 C C . LEU B 1 88 ? 4.336 24.578 28.781 1 62.06 88 LEU B C 1
ATOM 3374 O O . LEU B 1 88 ? 3.139 24.859 28.688 1 62.06 88 LEU B O 1
ATOM 3378 N N . ALA B 1 89 ? 4.781 23.438 28.703 1 58.59 89 ALA B N 1
ATOM 3379 C CA . ALA B 1 89 ? 3.891 22.297 28.469 1 58.59 89 ALA B CA 1
ATOM 3380 C C . ALA B 1 89 ? 2.877 22.172 29.609 1 58.59 89 ALA B C 1
ATOM 3382 O O . ALA B 1 89 ? 1.689 21.938 29.359 1 58.59 89 ALA B O 1
ATOM 3383 N N . LYS B 1 90 ? 3.309 22.25 30.766 1 57.97 90 LYS B N 1
ATOM 3384 C CA . LYS B 1 90 ? 2.443 22.172 31.953 1 57.97 90 LYS B CA 1
ATOM 3385 C C . LYS B 1 90 ? 1.394 23.281 31.922 1 57.97 90 LYS B C 1
ATOM 3387 O O . LYS B 1 90 ? 0.231 23.047 32.25 1 57.97 90 LYS B O 1
ATOM 3392 N N . LYS B 1 91 ? 1.801 24.391 31.641 1 59.25 91 LYS B N 1
ATOM 3393 C CA . LYS B 1 91 ? 0.88 25.531 31.562 1 59.25 91 LYS B CA 1
ATOM 3394 C C . LYS B 1 91 ? -0.175 25.297 30.484 1 59.25 91 LYS B C 1
ATOM 3396 O O . LYS B 1 91 ? -1.345 25.641 30.672 1 59.25 91 LYS B O 1
ATOM 3401 N N . LEU B 1 92 ? 0.333 24.719 29.438 1 56.91 92 LEU B N 1
ATOM 3402 C CA . LEU B 1 92 ? -0.572 24.5 28.312 1 56.91 92 LEU B CA 1
ATOM 3403 C C . LEU B 1 92 ? -1.528 23.344 28.594 1 56.91 92 LEU B C 1
ATOM 3405 O O . LEU B 1 92 ? -2.703 23.406 28.234 1 56.91 92 LEU B O 1
ATOM 3409 N N . ARG B 1 93 ? -1.161 22.297 29.109 1 54.28 93 ARG B N 1
ATOM 3410 C CA . ARG B 1 93 ? -1.963 21.125 29.469 1 54.28 93 ARG B CA 1
ATOM 3411 C C . ARG B 1 93 ? -2.959 21.469 30.578 1 54.28 93 ARG B C 1
ATOM 3413 O O . ARG B 1 93 ? -4.062 20.922 30.625 1 54.28 93 ARG B O 1
ATOM 3420 N N . GLY B 1 94 ? -2.58 22.031 31.734 1 50.28 94 GLY B N 1
ATOM 3421 C CA . GLY B 1 94 ? -3.486 22.328 32.844 1 50.28 94 GLY B CA 1
ATOM 3422 C C . GLY B 1 94 ? -4.844 22.828 32.375 1 50.28 94 GLY B C 1
ATOM 3423 O O . GLY B 1 94 ? -5.84 22.672 33.094 1 50.28 94 GLY B O 1
ATOM 3424 N N . GLU B 1 95 ? -4.945 23.469 31.391 1 47.72 95 GLU B N 1
ATOM 3425 C CA . GLU B 1 95 ? -6.258 23.938 30.938 1 47.72 95 GLU B CA 1
ATOM 3426 C C . GLU B 1 95 ? -6.977 22.859 30.141 1 47.72 95 GLU B C 1
ATOM 3428 O O . GLU B 1 95 ? -8.18 22.969 29.875 1 47.72 95 GLU B O 1
ATOM 3433 N N . GLN B 1 96 ? -6.422 21.953 29.531 1 46 96 GLN B N 1
ATOM 3434 C CA . GLN B 1 96 ? -7.102 21 28.672 1 46 96 GLN B CA 1
ATOM 3435 C C . GLN B 1 96 ? -7.562 19.781 29.469 1 46 96 GLN B C 1
ATOM 3437 O O . GLN B 1 96 ? -6.754 19.125 30.125 1 46 96 GLN B O 1
ATOM 3442 N N . ASP B 1 97 ? -8.672 19.766 30.109 1 43.25 97 ASP B N 1
ATOM 3443 C CA . ASP B 1 97 ? -9.336 18.578 30.641 1 43.25 97 ASP B CA 1
ATOM 3444 C C . ASP B 1 97 ? -9.148 17.375 29.703 1 43.25 97 ASP B C 1
ATOM 3446 O O . ASP B 1 97 ? -9.555 17.422 28.531 1 43.25 97 ASP B O 1
ATOM 3450 N N . THR B 1 98 ? -8.18 16.516 29.812 1 48.22 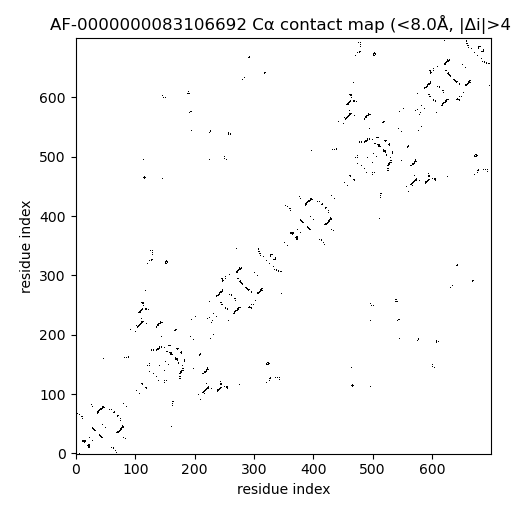98 THR B N 1
ATOM 3451 C CA . THR B 1 98 ? -7.582 15.398 29.078 1 48.22 98 THR B 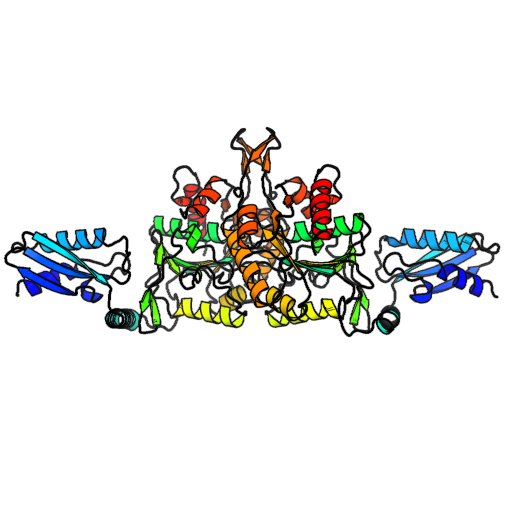CA 1
ATOM 3452 C C . THR B 1 98 ? -8.648 14.391 28.656 1 48.22 98 THR B C 1
ATOM 3454 O O . THR B 1 98 ? -8.328 13.336 28.109 1 48.22 98 THR B O 1
ATOM 3457 N N . LYS B 1 99 ? -9.945 14.469 29.047 1 54.81 99 LYS B N 1
ATOM 3458 C CA . LYS B 1 99 ? -10.766 13.266 29.062 1 54.81 99 LYS B CA 1
ATOM 3459 C C . LYS B 1 99 ? -11.133 12.836 27.656 1 54.81 99 LYS B C 1
ATOM 3461 O O . LYS B 1 99 ? -11.211 11.641 27.359 1 54.81 99 LYS B O 1
ATOM 3466 N N . GLU B 1 100 ? -11.516 13.719 26.703 1 63.81 100 GLU B N 1
ATOM 3467 C CA . GLU B 1 100 ? -11.922 13.25 25.391 1 63.81 100 GLU B CA 1
ATOM 3468 C C . GLU B 1 100 ? -11.141 13.969 24.281 1 63.81 100 GLU B C 1
ATOM 3470 O O . GLU B 1 100 ? -11.438 15.109 23.953 1 63.81 100 GLU B O 1
ATOM 3475 N N . PRO B 1 101 ? -10.102 13.117 23.828 1 72.31 101 PRO B N 1
ATOM 3476 C CA . PRO B 1 101 ? -9.367 13.766 22.734 1 72.31 101 PRO B CA 1
ATOM 3477 C C . PRO B 1 101 ? -10.273 14.234 21.594 1 72.31 101 PRO B C 1
ATOM 3479 O O . PRO B 1 101 ? -11.258 13.555 21.281 1 72.31 101 PRO B O 1
ATOM 3482 N N . PHE B 1 102 ? -10.258 15.453 21.219 1 82.75 102 PHE B N 1
ATOM 3483 C CA . PHE B 1 102 ? -10.867 16.031 20.016 1 82.75 102 PHE B CA 1
ATOM 3484 C C . PHE B 1 102 ? -12.359 16.266 20.234 1 82.75 102 PHE B C 1
ATOM 3486 O O . PHE B 1 102 ? -13.156 16.031 19.312 1 82.75 102 PHE B O 1
ATOM 3493 N N . LYS B 1 103 ? -12.875 16.516 21.406 1 78.88 103 LYS B N 1
ATOM 3494 C CA . LYS B 1 103 ? -14.281 16.672 21.75 1 78.88 103 LYS B CA 1
ATOM 3495 C C . LYS B 1 103 ? -14.969 17.641 20.781 1 78.88 103 LYS B C 1
ATOM 3497 O O . LYS B 1 103 ? -16.078 17.375 20.312 1 78.88 103 LYS B O 1
ATOM 3502 N N . ASN B 1 104 ? -14.422 18.781 20.422 1 84.38 104 ASN B N 1
ATOM 3503 C CA . ASN B 1 104 ? -15.031 19.766 19.531 1 84.38 104 ASN B CA 1
ATOM 3504 C C . ASN B 1 104 ? -14.344 19.797 18.172 1 84.38 104 ASN B C 1
ATOM 3506 O O . ASN B 1 104 ? -14.391 20.797 17.469 1 84.38 104 ASN B O 1
ATOM 3510 N N . THR B 1 105 ? -13.766 18.688 17.797 1 93 105 THR B N 1
ATOM 3511 C CA . THR B 1 105 ? -13.016 18.562 16.562 1 93 105 THR B CA 1
ATOM 3512 C C . THR B 1 105 ? -13.625 17.484 15.664 1 93 105 THR B C 1
ATOM 3514 O O . THR B 1 105 ? -13.984 16.406 16.141 1 93 105 THR B O 1
ATOM 3517 N N . ARG B 1 106 ? -13.969 17.844 14.453 1 95.12 106 ARG B N 1
ATOM 3518 C CA . ARG B 1 106 ? -14.383 16.812 13.516 1 95.12 106 ARG B CA 1
ATOM 3519 C C . ARG B 1 106 ? -13.195 15.953 13.086 1 95.12 106 ARG B C 1
ATOM 3521 O O . ARG B 1 106 ? -12.273 16.438 12.43 1 95.12 106 ARG B O 1
ATOM 3528 N N . VAL B 1 107 ? -13.234 14.688 13.469 1 95.62 107 VAL B N 1
ATOM 3529 C CA . VAL B 1 107 ? -12.125 13.773 13.188 1 95.62 107 VAL B CA 1
ATOM 3530 C C . VAL B 1 107 ? -12.445 12.938 11.953 1 95.62 107 VAL B C 1
ATOM 3532 O O . VAL B 1 107 ? -13.477 12.258 11.906 1 95.62 107 VAL B O 1
ATOM 3535 N N . ILE B 1 108 ? -11.555 13.016 10.945 1 97.12 108 ILE B N 1
ATOM 3536 C CA . ILE B 1 108 ? -11.727 12.273 9.703 1 97.12 108 ILE B CA 1
ATOM 3537 C C . ILE B 1 108 ? -10.508 11.391 9.461 1 97.12 108 ILE B C 1
ATOM 3539 O O . ILE B 1 108 ? -9.398 11.891 9.25 1 97.12 108 ILE B O 1
ATOM 3543 N N . ALA B 1 109 ? -10.727 10.109 9.492 1 96.81 109 ALA B N 1
ATOM 3544 C CA . ALA B 1 109 ? -9.688 9.148 9.133 1 96.81 109 ALA B CA 1
ATOM 3545 C C . ALA B 1 109 ? -9.703 8.859 7.633 1 96.81 109 ALA B C 1
ATOM 3547 O O . ALA B 1 109 ? -10.75 8.508 7.078 1 96.81 109 ALA B O 1
ATOM 3548 N N . ILE B 1 110 ? -8.562 9.078 7.031 1 97.38 110 ILE B N 1
ATOM 3549 C CA . ILE B 1 110 ? -8.453 8.844 5.598 1 97.38 110 ILE B CA 1
ATOM 3550 C C . ILE B 1 110 ? -7.824 7.477 5.344 1 97.38 110 ILE B C 1
ATOM 3552 O O . ILE B 1 110 ? -6.668 7.242 5.699 1 97.38 110 ILE B O 1
ATOM 3556 N N . GLY B 1 111 ? -8.641 6.617 4.742 1 94.31 111 GLY B N 1
ATOM 3557 C CA . GLY B 1 111 ? -8.195 5.254 4.504 1 94.31 111 GLY B CA 1
ATOM 3558 C C . GLY B 1 111 ? -8.133 4.895 3.031 1 94.31 111 GLY B C 1
ATOM 3559 O O . GLY B 1 111 ? -8.688 5.605 2.191 1 94.31 111 GLY B O 1
ATOM 3560 N N . SER B 1 112 ? -7.367 3.828 2.777 1 90.38 112 SER B N 1
ATOM 3561 C CA . SER B 1 112 ? -7.285 3.264 1.433 1 90.38 112 SER B CA 1
ATOM 3562 C C . SER B 1 112 ? -7.164 1.745 1.477 1 90.38 112 SER B C 1
ATOM 3564 O O . SER B 1 112 ? -6.793 1.176 2.506 1 90.38 112 SER B O 1
ATOM 3566 N N . GLY B 1 113 ? -7.609 1.16 0.427 1 77.56 113 GLY B N 1
ATOM 3567 C CA . GLY B 1 113 ? -7.473 -0.285 0.333 1 77.56 113 GLY B CA 1
ATOM 3568 C C . GLY B 1 113 ? -6.035 -0.739 0.176 1 77.56 113 GLY B C 1
ATOM 3569 O O . GLY B 1 113 ? -5.57 -1.611 0.913 1 77.56 113 GLY B O 1
ATOM 3570 N N . LYS B 1 114 ? -5.387 -0.257 -0.828 1 73.5 114 LYS B N 1
ATOM 3571 C CA . LYS B 1 114 ? -4.008 -0.617 -1.147 1 73.5 114 LYS B CA 1
ATOM 3572 C C . LYS B 1 114 ? -3.074 0.574 -0.964 1 73.5 114 LYS B C 1
ATOM 3574 O O . LYS B 1 114 ? -3.521 1.722 -0.918 1 73.5 114 LYS B O 1
ATOM 3579 N N . GLY B 1 115 ? -1.868 0.19 -0.724 1 72 115 GLY B N 1
ATOM 3580 C CA . GLY B 1 115 ? -0.857 1.234 -0.749 1 72 115 GLY B CA 1
ATOM 3581 C C . GLY B 1 115 ? -0.632 1.814 -2.131 1 72 115 GLY B C 1
ATOM 3582 O O . GLY B 1 115 ? -1.008 1.205 -3.135 1 72 115 GLY B O 1
ATOM 3583 N N . GLY B 1 116 ? -0.164 3.059 -2.211 1 77.06 116 GLY B N 1
ATOM 3584 C CA . GLY B 1 116 ? 0.254 3.646 -3.475 1 77.06 116 GLY B CA 1
ATOM 3585 C C . GLY B 1 116 ? -0.877 4.332 -4.219 1 77.06 116 GLY B C 1
ATOM 3586 O O . GLY B 1 116 ? -0.677 4.855 -5.316 1 77.06 116 GLY B O 1
ATOM 3587 N N . VAL B 1 117 ? -1.987 4.418 -3.6 1 84.19 117 VAL B N 1
ATOM 3588 C CA . VAL B 1 117 ? -3.125 5.039 -4.27 1 84.19 117 VAL B CA 1
ATOM 3589 C C . VAL B 1 117 ? -3.059 6.555 -4.109 1 84.19 117 VAL B C 1
ATOM 3591 O O . VAL B 1 117 ? -3.895 7.281 -4.652 1 84.19 117 VAL B O 1
ATOM 3594 N N . GLY B 1 118 ? -2.174 7.055 -3.363 1 89.19 118 GLY B N 1
ATOM 3595 C CA . GLY B 1 118 ? -2.004 8.484 -3.17 1 89.19 118 GLY B CA 1
ATOM 3596 C C . GLY B 1 118 ? -2.748 9.016 -1.96 1 89.19 118 GLY B C 1
ATOM 3597 O O . GLY B 1 118 ? -3.111 10.195 -1.915 1 89.19 118 GLY B O 1
ATOM 3598 N N . LYS B 1 119 ? -2.971 8.156 -1.053 1 93.19 119 LYS B N 1
ATOM 3599 C CA . LYS B 1 119 ? -3.723 8.523 0.145 1 93.19 119 LYS B CA 1
ATOM 3600 C C . LYS B 1 119 ? -3.049 9.672 0.891 1 93.19 119 LYS B C 1
ATOM 3602 O O . LYS B 1 119 ? -3.705 10.648 1.251 1 93.19 119 LYS B O 1
ATOM 3607 N N . SER B 1 120 ? -1.765 9.586 1.144 1 95 120 SER B N 1
ATOM 3608 C CA . SER B 1 120 ? -1.057 10.602 1.909 1 95 120 SER B CA 1
ATOM 3609 C C . SER B 1 120 ? -1.004 11.93 1.152 1 95 120 SER B C 1
ATOM 3611 O O . SER B 1 120 ? -1.088 13 1.757 1 95 120 SER B O 1
ATOM 3613 N N . THR B 1 121 ? -0.819 11.828 -0.129 1 94.06 121 THR B N 1
ATOM 3614 C CA . THR B 1 121 ? -0.828 13.031 -0.956 1 94.06 121 THR B CA 1
ATOM 3615 C C . THR B 1 121 ? -2.18 13.734 -0.874 1 94.06 121 THR B C 1
ATOM 3617 O O . THR B 1 121 ? -2.242 14.945 -0.676 1 94.06 121 THR B O 1
ATOM 3620 N N . VAL B 1 122 ? -3.219 12.93 -0.995 1 96.69 122 VAL B N 1
ATOM 3621 C CA . VAL B 1 122 ? -4.57 13.477 -0.927 1 96.69 122 VAL B CA 1
ATOM 3622 C C . VAL B 1 122 ? -4.824 14.055 0.464 1 96.69 122 VAL B C 1
ATOM 3624 O O . VAL B 1 122 ? -5.359 15.156 0.596 1 96.69 122 VAL B O 1
ATOM 3627 N N . THR B 1 123 ? -4.434 13.336 1.489 1 98 123 THR B N 1
ATOM 3628 C CA . THR B 1 123 ? -4.629 13.766 2.871 1 98 123 THR B CA 1
ATOM 3629 C C . THR B 1 123 ? -3.926 15.094 3.127 1 98 123 THR B C 1
ATOM 3631 O O . THR B 1 123 ? -4.516 16.016 3.697 1 98 123 THR B O 1
ATOM 3634 N N . SER B 1 124 ? -2.678 15.211 2.699 1 97.69 124 SER B N 1
ATOM 3635 C CA . SER B 1 124 ? -1.874 16.406 2.93 1 97.69 124 SER B CA 1
ATOM 3636 C C . SER B 1 124 ? -2.463 17.609 2.211 1 97.69 124 SER B C 1
ATOM 3638 O O . SER B 1 124 ? -2.584 18.688 2.797 1 97.69 124 SER B O 1
ATOM 3640 N N . ASN B 1 125 ? -2.805 17.422 0.981 1 97.75 125 ASN B N 1
ATOM 3641 C CA . ASN B 1 125 ? -3.344 18.531 0.207 1 97.75 125 ASN B CA 1
ATOM 3642 C C . ASN B 1 125 ? -4.711 18.969 0.728 1 97.75 125 ASN B C 1
ATOM 3644 O O . ASN B 1 125 ? -5.031 20.156 0.734 1 97.75 125 ASN B O 1
ATOM 3648 N N . LEU B 1 126 ? -5.512 18 1.149 1 97.94 126 LEU B N 1
ATOM 3649 C CA . LEU B 1 126 ? -6.809 18.312 1.735 1 97.94 126 LEU B CA 1
ATOM 3650 C C . LEU B 1 126 ? -6.641 19.109 3.025 1 97.94 126 LEU B C 1
ATOM 3652 O O . LEU B 1 126 ? -7.355 20.094 3.256 1 97.94 126 LEU B O 1
ATOM 3656 N N . ALA B 1 127 ? -5.711 18.719 3.869 1 98.38 127 ALA B N 1
ATOM 3657 C CA . ALA B 1 127 ? -5.426 19.422 5.113 1 98.38 127 ALA B CA 1
ATOM 3658 C C . ALA B 1 127 ? -5.023 20.875 4.844 1 98.38 127 ALA B C 1
ATOM 3660 O O . ALA B 1 127 ? -5.539 21.797 5.48 1 98.38 127 ALA B O 1
ATOM 3661 N N . VAL B 1 128 ? -4.121 21.062 3.904 1 97.5 128 VAL B N 1
ATOM 3662 C CA . VAL B 1 128 ? -3.629 22.391 3.574 1 97.5 128 VAL B CA 1
ATOM 3663 C C . VAL B 1 128 ? -4.762 23.234 2.98 1 97.5 128 VAL B C 1
ATOM 3665 O O . VAL B 1 128 ? -4.895 24.422 3.293 1 97.5 128 VAL B O 1
ATOM 3668 N N . GLU B 1 129 ? -5.578 22.594 2.143 1 96.62 129 GLU B N 1
ATOM 3669 C CA . GLU B 1 129 ? -6.711 23.312 1.562 1 96.62 129 GLU B CA 1
ATOM 3670 C C . GLU B 1 129 ? -7.684 23.781 2.641 1 96.62 129 GLU B C 1
ATOM 3672 O O . GLU B 1 129 ? -8.156 24.922 2.611 1 96.62 129 GLU B O 1
ATOM 3677 N N . LEU B 1 130 ? -8.016 22.938 3.594 1 96.31 130 LEU B N 1
ATOM 3678 C CA . LEU B 1 130 ? -8.891 23.297 4.699 1 96.31 130 LEU B CA 1
ATOM 3679 C C . LEU B 1 130 ? -8.305 24.453 5.5 1 96.31 130 LEU B C 1
ATOM 3681 O O . LEU B 1 130 ? -9.023 25.375 5.891 1 96.31 130 LEU B O 1
ATOM 3685 N N . SER B 1 131 ? -7.008 24.375 5.711 1 95.56 131 SER B N 1
ATOM 3686 C CA . SER B 1 131 ? -6.328 25.469 6.398 1 95.56 131 SER B CA 1
ATOM 3687 C C . SER B 1 131 ? -6.434 26.766 5.609 1 95.56 131 SER B C 1
ATOM 3689 O O . SER B 1 131 ? -6.695 27.828 6.184 1 95.56 131 SER B O 1
ATOM 3691 N N . GLU B 1 132 ? -6.219 26.703 4.305 1 93 132 GLU B N 1
ATOM 3692 C CA . GLU B 1 132 ? -6.32 27.875 3.43 1 93 132 GLU B CA 1
ATOM 3693 C C . GLU B 1 132 ? -7.727 28.469 3.461 1 93 132 GLU B C 1
ATOM 3695 O O . GLU B 1 132 ? -7.898 29.672 3.299 1 93 132 GLU B O 1
ATOM 3700 N N . MET B 1 133 ? -8.672 27.625 3.75 1 93.38 133 MET B N 1
ATOM 3701 C CA . MET B 1 133 ? -10.062 28.062 3.836 1 93.38 133 MET B CA 1
ATOM 3702 C C . MET B 1 133 ? -10.344 28.734 5.18 1 93.38 133 MET B C 1
ATOM 3704 O O . MET B 1 133 ? -11.43 29.266 5.395 1 93.38 133 MET B O 1
ATOM 3708 N N . GLY B 1 134 ? -9.398 28.609 6.16 1 92.06 134 GLY B N 1
ATOM 3709 C CA . GLY B 1 134 ? -9.508 29.344 7.414 1 92.06 134 GLY B CA 1
ATOM 3710 C C . GLY B 1 134 ? -9.773 28.438 8.609 1 92.06 134 GLY B C 1
ATOM 3711 O O . GLY B 1 134 ? -9.922 28.922 9.734 1 92.06 134 GLY B O 1
ATOM 3712 N N . TYR B 1 135 ? -9.75 27.156 8.406 1 93.62 135 TYR B N 1
ATOM 3713 C CA . TYR B 1 135 ? -10.023 26.234 9.508 1 93.62 135 TYR B CA 1
ATOM 3714 C C . TYR B 1 135 ? -8.734 25.891 10.25 1 93.62 135 TYR B C 1
ATOM 3716 O O . TYR B 1 135 ? -7.656 25.859 9.656 1 93.62 135 TYR B O 1
ATOM 3724 N N . SER B 1 136 ? -8.891 25.703 11.555 1 92.94 136 SER B N 1
ATOM 3725 C CA . SER B 1 136 ? -7.793 25.109 12.32 1 92.94 136 SER B CA 1
ATOM 3726 C C . SER B 1 136 ? -7.719 23.594 12.109 1 92.94 136 SER B C 1
ATOM 3728 O O . SER B 1 136 ? -8.688 22.875 12.383 1 92.94 136 SER B O 1
ATOM 3730 N N . VAL B 1 137 ? -6.52 23.156 11.578 1 96.38 137 VAL B N 1
ATOM 3731 C CA . VAL B 1 137 ? -6.457 21.766 11.109 1 96.38 137 VAL B CA 1
ATOM 3732 C C . VAL B 1 137 ? -5.266 21.062 11.742 1 96.38 137 VAL B C 1
ATOM 3734 O O . VAL B 1 137 ? -4.18 21.641 11.859 1 96.38 137 VAL B O 1
ATOM 3737 N N . GLY B 1 138 ? -5.52 19.859 12.273 1 97.62 138 GLY B N 1
ATOM 3738 C CA . GLY B 1 138 ? -4.473 18.922 12.648 1 97.62 138 GLY B CA 1
ATOM 3739 C C . GLY B 1 138 ? -4.34 17.75 11.688 1 97.62 138 GLY B C 1
ATOM 3740 O O . GLY B 1 138 ? -5.305 17.375 11.023 1 97.62 138 GLY B O 1
ATOM 3741 N N . LEU B 1 139 ? -3.123 17.188 11.578 1 98.44 139 LEU B N 1
ATOM 3742 C CA . LEU B 1 139 ? -2.848 16.047 10.727 1 98.44 139 LEU B CA 1
ATOM 3743 C C . LEU B 1 139 ? -1.957 15.031 11.438 1 98.44 139 LEU B C 1
ATOM 3745 O O . LEU B 1 139 ? -0.851 15.367 11.867 1 98.44 139 LEU B O 1
ATOM 3749 N N . ILE B 1 140 ? -2.479 13.844 11.578 1 97.5 140 ILE B N 1
ATOM 3750 C CA . ILE B 1 140 ? -1.713 12.742 12.148 1 97.5 140 ILE B CA 1
ATOM 3751 C C . ILE B 1 140 ? -1.315 11.758 11.047 1 97.5 140 ILE B C 1
ATOM 3753 O O . ILE B 1 140 ? -2.172 11.258 10.312 1 97.5 140 ILE B O 1
ATOM 3757 N N . ASP B 1 141 ? -0.046 11.539 10.93 1 96.56 141 ASP B N 1
ATOM 3758 C CA . ASP B 1 141 ? 0.463 10.461 10.086 1 96.56 141 ASP B CA 1
ATOM 3759 C C . ASP B 1 141 ? 0.415 9.117 10.812 1 96.56 141 ASP B C 1
ATOM 3761 O O . ASP B 1 141 ? 1.359 8.758 11.516 1 96.56 141 ASP B O 1
ATOM 3765 N N . ALA B 1 142 ? -0.634 8.367 10.57 1 94.44 142 ALA B N 1
ATOM 3766 C CA . ALA B 1 142 ? -0.813 7.094 11.266 1 94.44 142 ALA B CA 1
ATOM 3767 C C . ALA B 1 142 ? -0.178 5.949 10.484 1 94.44 142 ALA B C 1
ATOM 3769 O O . ALA B 1 142 ? -0.174 4.805 10.945 1 94.44 142 ALA B O 1
ATOM 3770 N N . ASP B 1 143 ? 0.28 6.18 9.328 1 90.38 143 ASP B N 1
ATOM 3771 C CA . ASP B 1 143 ? 1.112 5.215 8.617 1 90.38 143 ASP B CA 1
ATOM 3772 C C . ASP B 1 143 ? 2.549 5.242 9.141 1 90.38 143 ASP B C 1
ATOM 3774 O O . ASP B 1 143 ? 3.463 5.668 8.43 1 90.38 143 ASP B O 1
ATOM 3778 N N . ILE B 1 144 ? 2.715 4.723 10.219 1 87.06 144 ILE B N 1
ATOM 3779 C CA . ILE B 1 144 ? 3.93 4.836 11.016 1 87.06 144 ILE B CA 1
ATOM 3780 C C . ILE B 1 144 ? 5.102 4.203 10.266 1 87.06 144 ILE B C 1
ATOM 3782 O O . ILE B 1 144 ? 6.188 4.781 10.195 1 87.06 144 ILE B O 1
ATOM 3786 N N . LEU B 1 145 ? 4.914 3.07 9.648 1 78.69 145 LEU B N 1
ATOM 3787 C CA . LEU B 1 145 ? 5.992 2.318 9.016 1 78.69 145 LEU B CA 1
ATOM 3788 C C . LEU B 1 145 ? 6.219 2.797 7.586 1 78.69 145 LEU B C 1
ATOM 3790 O O . LEU B 1 145 ? 7.289 2.568 7.012 1 78.69 145 LEU B O 1
ATOM 3794 N N . GLY B 1 146 ? 5.234 3.428 7.039 1 82.94 146 GLY B N 1
ATOM 3795 C CA . GLY B 1 146 ? 5.309 3.92 5.676 1 82.94 146 GLY B CA 1
ATOM 3796 C C . GLY B 1 146 ? 5.047 5.41 5.562 1 82.94 146 GLY B C 1
ATOM 3797 O O . GLY B 1 146 ? 4.367 5.859 4.637 1 82.94 146 GLY B O 1
ATOM 3798 N N . HIS B 1 147 ? 5.578 6.188 6.508 1 87.69 147 HIS B N 1
ATOM 3799 C CA . HIS B 1 147 ? 5.266 7.609 6.582 1 87.69 147 HIS B CA 1
ATOM 3800 C C . HIS B 1 147 ? 5.77 8.352 5.348 1 87.69 147 HIS B C 1
ATOM 3802 O O . HIS B 1 147 ? 6.867 8.078 4.859 1 87.69 147 HIS B O 1
ATOM 3808 N N . SER B 1 148 ? 4.918 9.203 4.77 1 88.88 148 SER B N 1
ATOM 3809 C CA . SER B 1 148 ? 5.289 9.992 3.602 1 88.88 148 SER B CA 1
ATOM 3810 C C . SER B 1 148 ? 4.918 11.461 3.785 1 88.88 148 SER B C 1
ATOM 3812 O O . SER B 1 148 ? 5.328 12.32 2.998 1 88.88 148 SER B O 1
ATOM 3814 N N . ILE B 1 149 ? 4.234 11.734 4.855 1 94.56 149 ILE B N 1
ATOM 3815 C CA . ILE B 1 149 ? 3.676 13.062 5.059 1 94.56 149 ILE B CA 1
ATOM 3816 C C . ILE B 1 149 ? 4.805 14.078 5.215 1 94.56 149 ILE B C 1
ATOM 3818 O O . ILE B 1 149 ? 4.766 15.156 4.621 1 94.56 149 ILE B O 1
ATOM 3822 N N . PRO B 1 150 ? 5.887 13.766 5.98 1 93.12 150 PRO B N 1
ATOM 3823 C CA . PRO B 1 150 ? 6.953 14.758 6.148 1 93.12 150 PRO B CA 1
ATOM 3824 C C . PRO B 1 150 ? 7.57 15.188 4.82 1 93.12 150 PRO B C 1
ATOM 3826 O O . PRO B 1 150 ? 7.867 16.375 4.629 1 93.12 150 PRO B O 1
ATOM 3829 N N . GLN B 1 151 ? 7.676 14.266 3.914 1 90.06 151 GLN B N 1
ATOM 3830 C CA . GLN B 1 151 ? 8.195 14.578 2.588 1 90.06 151 GLN B CA 1
ATOM 3831 C C . GLN B 1 151 ? 7.219 15.445 1.802 1 90.06 151 GLN B C 1
ATOM 3833 O O . GLN B 1 151 ? 7.613 16.438 1.18 1 90.06 151 GLN B O 1
ATOM 3838 N N . ILE B 1 152 ? 6.008 15.094 1.848 1 93.19 152 ILE B N 1
ATOM 3839 C CA . ILE B 1 152 ? 4.98 15.742 1.04 1 93.19 152 ILE B CA 1
ATOM 3840 C C . ILE B 1 152 ? 4.785 17.188 1.506 1 93.19 152 ILE B C 1
ATOM 3842 O O . ILE B 1 152 ? 4.555 18.078 0.692 1 93.19 152 ILE B O 1
ATOM 3846 N N . LEU B 1 153 ? 4.934 17.391 2.799 1 96.12 153 LEU B N 1
ATOM 3847 C CA . LEU B 1 153 ? 4.672 18.719 3.354 1 96.12 153 LEU B CA 1
ATOM 3848 C C . LEU B 1 153 ? 5.973 19.5 3.527 1 96.12 153 LEU B C 1
ATOM 3850 O O . LEU B 1 153 ? 5.957 20.641 4.004 1 96.12 153 LEU B O 1
ATOM 3854 N N . GLY B 1 154 ? 7.055 18.922 3.203 1 93.19 154 GLY B N 1
ATOM 3855 C CA . GLY B 1 154 ? 8.328 19.625 3.232 1 93.19 154 GLY B CA 1
ATOM 3856 C C . GLY B 1 154 ? 8.875 19.812 4.637 1 93.19 154 GLY B C 1
ATOM 3857 O O . GLY B 1 154 ? 9.5 20.828 4.93 1 93.19 154 GLY B O 1
ATOM 3858 N N . ILE B 1 155 ? 8.625 18.891 5.52 1 92.06 155 ILE B N 1
ATOM 3859 C CA . ILE B 1 155 ? 9.086 19.062 6.898 1 92.06 155 ILE B CA 1
ATOM 3860 C C . ILE B 1 155 ? 10 17.891 7.277 1 92.06 155 ILE B C 1
ATOM 3862 O O . ILE B 1 155 ? 10.133 17.562 8.453 1 92.06 155 ILE B O 1
ATOM 3866 N N . LYS B 1 156 ? 10.492 17.25 6.242 1 88.06 156 LYS B N 1
ATOM 3867 C CA . LYS B 1 156 ? 11.469 16.203 6.508 1 88.06 156 LYS B CA 1
ATOM 3868 C C . LYS B 1 156 ? 12.641 16.734 7.324 1 88.06 156 LYS B C 1
ATOM 3870 O O . LYS B 1 156 ? 13.164 17.812 7.047 1 88.06 156 LYS B O 1
ATOM 3875 N N . GLY B 1 157 ? 13.023 15.953 8.32 1 84.31 157 GLY B N 1
ATOM 3876 C CA . GLY B 1 157 ? 14.18 16.328 9.125 1 84.31 157 GLY B CA 1
ATOM 3877 C C . GLY B 1 157 ? 13.836 17.25 10.273 1 84.31 157 GLY B C 1
ATOM 3878 O O . GLY B 1 157 ? 14.633 17.438 11.195 1 84.31 157 GLY B O 1
ATOM 3879 N N . GLN B 1 158 ? 12.648 17.859 10.195 1 84.88 158 GLN B N 1
ATOM 3880 C CA . GLN B 1 158 ? 12.211 18.703 11.305 1 84.88 158 GLN B CA 1
ATOM 3881 C C . GLN B 1 158 ? 11.75 17.844 12.484 1 84.88 158 GLN B C 1
ATOM 3883 O O . GLN B 1 158 ? 11.078 16.828 12.305 1 84.88 158 GLN B O 1
ATOM 3888 N N . LYS B 1 159 ? 12.156 18.172 13.648 1 82.38 159 LYS B N 1
ATOM 3889 C CA . LYS B 1 159 ? 11.773 17.422 14.844 1 82.38 159 LYS B CA 1
ATOM 3890 C C . LYS B 1 159 ? 10.75 18.188 15.672 1 82.38 159 LYS B C 1
ATOM 3892 O O . LYS B 1 159 ? 10.875 19.391 15.859 1 82.38 159 LYS B O 1
ATOM 3897 N N . PRO B 1 160 ? 9.719 17.391 16.031 1 82.12 160 PRO B N 1
ATOM 3898 C CA . PRO B 1 160 ? 8.797 18.031 16.969 1 82.12 160 PRO B CA 1
ATOM 3899 C C . PRO B 1 160 ? 9.445 18.359 18.312 1 82.12 160 PRO B C 1
ATOM 3901 O O . PRO B 1 160 ? 10.445 17.734 18.688 1 82.12 160 PRO B O 1
ATOM 3904 N N . MET B 1 161 ? 8.852 19.281 18.922 1 70.31 161 MET B N 1
ATOM 3905 C CA . MET B 1 161 ? 9.367 19.656 20.234 1 70.31 161 MET B CA 1
ATOM 3906 C C . MET B 1 161 ? 8.688 18.844 21.328 1 70.31 161 MET B C 1
ATOM 3908 O O . MET B 1 161 ? 7.461 18.703 21.344 1 70.31 161 MET B O 1
ATOM 3912 N N . ALA B 1 162 ? 9.594 18.078 21.969 1 70.69 162 ALA B N 1
ATOM 3913 C CA . ALA B 1 162 ? 9.086 17.344 23.125 1 70.69 162 ALA B CA 1
ATOM 3914 C C . ALA B 1 162 ? 9.32 18.125 24.422 1 70.69 162 ALA B C 1
ATOM 3916 O O . ALA B 1 162 ? 10.43 18.594 24.688 1 70.69 162 ALA B O 1
ATOM 3917 N N . MET B 1 163 ? 8.195 18.219 25.125 1 61.53 163 MET B N 1
ATOM 3918 C CA . MET B 1 163 ? 8.266 18.938 26.391 1 61.53 163 MET B CA 1
ATOM 3919 C C . MET B 1 163 ? 8.641 17.984 27.531 1 61.53 163 MET B C 1
ATOM 3921 O O . MET B 1 163 ? 8.586 16.766 27.359 1 61.53 163 MET B O 1
ATOM 3925 N N . SER B 1 164 ? 9.078 18.469 28.562 1 58.72 164 SER B N 1
ATOM 3926 C CA . SER B 1 164 ? 9.57 17.672 29.688 1 58.72 164 SER B CA 1
ATOM 3927 C C . SER B 1 164 ? 8.469 16.797 30.266 1 58.72 164 SER B C 1
ATOM 3929 O O . SER B 1 164 ? 8.742 15.727 30.812 1 58.72 164 SER B O 1
ATOM 3931 N N . ASP B 1 165 ? 7.266 17.25 30.172 1 62.19 165 ASP B N 1
ATOM 3932 C CA . ASP B 1 165 ? 6.172 16.484 30.75 1 62.19 165 ASP B CA 1
ATOM 3933 C C . ASP B 1 165 ? 5.699 15.391 29.781 1 62.19 165 ASP B C 1
ATOM 3935 O O . ASP B 1 165 ? 4.762 14.656 30.078 1 62.19 165 ASP B O 1
ATOM 3939 N N . GLY B 1 166 ? 6.289 15.453 28.703 1 72.25 166 GLY B N 1
ATOM 3940 C CA . GLY B 1 166 ? 5.93 14.422 27.734 1 72.25 166 GLY B CA 1
ATOM 3941 C C . GLY B 1 166 ? 5.066 14.938 26.609 1 72.25 166 GLY B C 1
ATOM 3942 O O . GLY B 1 166 ? 4.812 14.219 25.641 1 72.25 166 GLY B O 1
ATOM 3943 N N . THR B 1 167 ? 4.695 16.266 26.875 1 80.31 167 THR B N 1
ATOM 3944 C CA . THR B 1 167 ? 3.861 16.859 25.844 1 80.31 167 THR B CA 1
ATOM 3945 C C . THR B 1 167 ? 4.684 17.125 24.578 1 80.31 167 THR B C 1
ATOM 3947 O O . THR B 1 167 ? 5.816 17.609 24.672 1 80.31 167 THR B O 1
ATOM 3950 N N . ILE B 1 168 ? 4.102 16.797 23.406 1 85.62 168 ILE B N 1
ATOM 3951 C CA . ILE B 1 168 ? 4.762 17 22.125 1 85.62 168 ILE B CA 1
ATOM 3952 C C . ILE B 1 168 ? 4.094 18.172 21.391 1 85.62 168 ILE B C 1
ATOM 3954 O O . ILE B 1 168 ? 2.869 18.203 21.266 1 85.62 168 ILE B O 1
ATOM 3958 N N . ILE B 1 169 ? 4.883 19.156 21.016 1 82.94 169 ILE B N 1
ATOM 3959 C CA . ILE B 1 169 ? 4.371 20.25 20.188 1 82.94 169 ILE B CA 1
ATOM 3960 C C . ILE B 1 169 ? 4.473 19.859 18.719 1 82.94 169 ILE B C 1
ATOM 3962 O O . ILE B 1 169 ? 5.566 19.609 18.203 1 82.94 169 ILE B O 1
ATOM 3966 N N . PRO B 1 170 ? 3.377 19.844 18.016 1 90.56 170 PRO B N 1
ATOM 3967 C CA . PRO B 1 170 ? 3.42 19.406 16.609 1 90.56 170 PRO B CA 1
ATOM 3968 C C . PRO B 1 170 ? 4.117 20.406 15.695 1 90.56 170 PRO B C 1
ATOM 3970 O O . PRO B 1 170 ? 4.363 21.547 16.109 1 90.56 170 PRO B O 1
ATOM 3973 N N . ILE B 1 171 ? 4.516 19.953 14.547 1 90.5 171 ILE B N 1
ATOM 3974 C CA . ILE B 1 1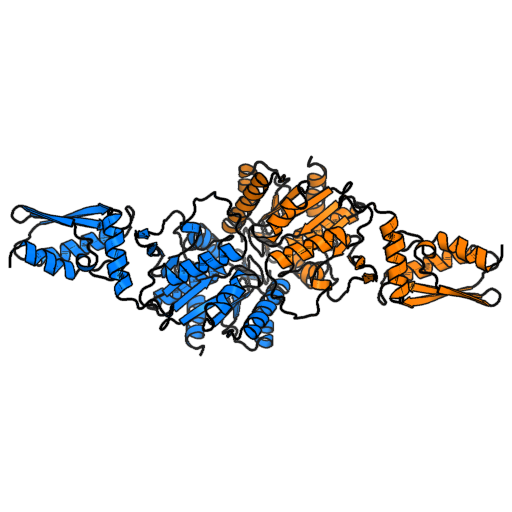71 ? 5.176 20.781 13.555 1 90.5 171 ILE B CA 1
ATOM 3975 C C . ILE B 1 171 ? 4.133 21.547 12.742 1 90.5 171 ILE B C 1
ATOM 3977 O O . ILE B 1 171 ? 3.109 20.969 12.352 1 90.5 171 ILE B O 1
ATOM 3981 N N . ASN B 1 172 ? 4.363 22.797 12.555 1 89.19 172 ASN B N 1
ATOM 3982 C CA . ASN B 1 172 ? 3.488 23.578 11.672 1 89.19 172 ASN B CA 1
ATOM 3983 C C . ASN B 1 172 ? 3.949 23.5 10.219 1 89.19 172 ASN B C 1
ATOM 3985 O O . ASN B 1 172 ? 5.062 23.922 9.898 1 89.19 172 ASN B O 1
ATOM 3989 N N . ALA B 1 173 ? 3.156 22.953 9.391 1 93.25 173 ALA B N 1
ATOM 3990 C CA . ALA B 1 173 ? 3.422 22.891 7.957 1 93.25 173 ALA B CA 1
ATOM 3991 C C . ALA B 1 173 ? 2.293 23.531 7.156 1 93.25 173 ALA B C 1
ATOM 3993 O O . ALA B 1 173 ? 1.247 22.906 6.941 1 93.25 173 ALA B O 1
ATOM 3994 N N . ASN B 1 174 ? 2.52 24.75 6.668 1 91.94 174 ASN B N 1
ATOM 3995 C CA . ASN B 1 174 ? 1.535 25.453 5.855 1 91.94 174 ASN B CA 1
ATOM 3996 C C . ASN B 1 174 ? 0.221 25.641 6.609 1 91.94 174 ASN B C 1
ATOM 3998 O O . ASN B 1 174 ? -0.854 25.391 6.059 1 91.94 174 ASN B O 1
ATOM 4002 N N . GLY B 1 175 ? 0.32 25.891 7.879 1 90.31 175 GLY B N 1
ATOM 4003 C CA . GLY B 1 175 ? -0.859 26.203 8.672 1 90.31 175 GLY B CA 1
ATOM 4004 C C . GLY B 1 175 ? -1.505 24.969 9.281 1 90.31 175 GLY B C 1
ATOM 4005 O O . GLY B 1 175 ? -2.504 25.078 10 1 90.31 175 GLY B O 1
ATOM 4006 N N . VAL B 1 176 ? -0.943 23.812 9.062 1 96.12 176 VAL B N 1
ATOM 4007 C CA . VAL B 1 176 ? -1.468 22.562 9.586 1 96.12 176 VAL B CA 1
ATOM 4008 C C . VAL B 1 176 ? -0.558 22.031 10.695 1 96.12 176 VAL B C 1
ATOM 4010 O O . VAL B 1 176 ? 0.666 22.016 10.547 1 96.12 176 VAL B O 1
ATOM 4013 N N . LYS B 1 177 ? -1.142 21.719 11.844 1 94.62 177 LYS B N 1
ATOM 4014 C CA . LYS B 1 177 ? -0.375 21.047 12.898 1 94.62 177 LYS B CA 1
ATOM 4015 C C . LYS B 1 177 ? -0.164 19.578 12.586 1 94.62 177 LYS B C 1
ATOM 4017 O O . LYS B 1 177 ? -1.129 18.812 12.453 1 94.62 177 LYS B O 1
ATOM 4022 N N . VAL B 1 178 ? 1.151 19.172 12.508 1 96.88 178 VAL B N 1
ATOM 4023 C CA . VAL B 1 178 ? 1.43 17.844 11.961 1 96.88 178 VAL B CA 1
ATOM 4024 C C . VAL B 1 178 ? 2.293 17.062 12.938 1 96.88 178 VAL B C 1
ATOM 4026 O O . VAL B 1 178 ? 3.225 17.609 13.531 1 96.88 178 VAL B O 1
ATOM 4029 N N . ILE B 1 179 ? 1.906 15.812 13.102 1 96.12 179 ILE B N 1
ATOM 4030 C CA . ILE B 1 179 ? 2.777 14.883 13.812 1 96.12 179 ILE B CA 1
ATOM 4031 C C . ILE B 1 179 ? 2.98 13.617 12.969 1 96.12 179 ILE B C 1
ATOM 4033 O O . ILE B 1 179 ? 2.051 13.148 12.32 1 96.12 179 ILE B O 1
ATOM 4037 N N . SER B 1 180 ? 4.156 13.18 12.852 1 94.31 180 SER B N 1
ATOM 4038 C CA . SER B 1 180 ? 4.531 11.969 12.125 1 94.31 180 SER B CA 1
ATOM 4039 C C . SER B 1 180 ? 5.742 11.297 12.758 1 94.31 180 SER B C 1
ATOM 4041 O O . SER B 1 180 ? 6.656 11.969 13.234 1 94.31 180 SER B O 1
ATOM 4043 N N . MET B 1 181 ? 5.703 9.984 12.742 1 87.81 181 MET B N 1
ATOM 4044 C CA . MET B 1 181 ? 6.871 9.25 13.211 1 87.81 181 MET B CA 1
ATOM 4045 C C . MET B 1 181 ? 8.102 9.602 12.391 1 87.81 181 MET B C 1
ATOM 4047 O O . MET B 1 181 ? 9.227 9.555 12.891 1 87.81 181 MET B O 1
ATOM 4051 N N . GLY B 1 182 ? 7.844 9.938 11.203 1 86.75 182 GLY B N 1
ATOM 4052 C CA . GLY B 1 182 ? 8.945 10.32 10.336 1 86.75 182 GLY B CA 1
ATOM 4053 C C . GLY B 1 182 ? 9.734 11.5 10.867 1 86.75 182 GLY B C 1
ATOM 4054 O O . GLY B 1 182 ? 10.898 11.688 10.5 1 86.75 182 GLY B O 1
ATOM 4055 N N . ASN B 1 183 ? 9.125 12.258 11.695 1 88.69 183 ASN B N 1
ATOM 4056 C CA . ASN B 1 183 ? 9.797 13.414 12.281 1 88.69 183 ASN B CA 1
ATOM 4057 C C . ASN B 1 183 ? 10.391 13.078 13.648 1 88.69 183 ASN B C 1
ATOM 4059 O O . ASN B 1 183 ? 11.148 13.875 14.211 1 88.69 183 ASN B O 1
ATOM 4063 N N . LEU B 1 184 ? 10 11.977 14.156 1 84.94 184 LEU B N 1
ATOM 4064 C CA . LEU B 1 184 ? 10.422 11.609 15.508 1 84.94 184 LEU B CA 1
ATOM 4065 C C . LEU B 1 184 ? 11.617 10.664 15.469 1 84.94 184 LEU B C 1
ATOM 4067 O O . LEU B 1 184 ? 12.375 10.57 16.438 1 84.94 184 LEU B O 1
ATOM 4071 N N . ILE B 1 185 ? 11.695 10.008 14.352 1 79.38 185 ILE B N 1
ATOM 4072 C CA . ILE B 1 185 ? 12.766 9.023 14.258 1 79.38 185 ILE B CA 1
ATOM 4073 C C . ILE B 1 185 ? 13.875 9.555 13.352 1 79.38 185 ILE B C 1
ATOM 4075 O O . ILE B 1 185 ? 13.656 10.469 12.555 1 79.38 185 ILE B O 1
ATOM 4079 N N . GLU B 1 186 ? 15.086 8.961 13.703 1 68.56 186 GLU B N 1
ATOM 4080 C CA . GLU B 1 186 ? 16.219 9.297 12.836 1 68.56 186 GLU B CA 1
ATOM 4081 C C . GLU B 1 186 ? 16.125 8.57 11.5 1 68.56 186 GLU B C 1
ATOM 4083 O O . GLU B 1 186 ? 15.531 7.492 11.406 1 68.56 186 GLU B O 1
ATOM 4088 N N . LYS B 1 187 ? 16.875 9.172 10.602 1 59.41 187 LYS B N 1
ATOM 4089 C CA . LYS B 1 187 ? 16.938 8.703 9.219 1 59.41 187 LYS B CA 1
ATOM 4090 C C . LYS B 1 187 ? 17.453 7.27 9.141 1 59.41 187 LYS B C 1
ATOM 4092 O O . LYS B 1 187 ? 18.297 6.867 9.945 1 59.41 187 LYS B O 1
ATOM 4097 N N . ASP B 1 188 ? 16.688 6.281 8.742 1 58.06 188 ASP B N 1
ATOM 4098 C CA . ASP B 1 188 ? 17.156 4.957 8.344 1 58.06 188 ASP B CA 1
ATOM 4099 C C . ASP B 1 188 ? 16.906 3.938 9.453 1 58.06 188 ASP B C 1
ATOM 4101 O O . ASP B 1 188 ? 17.422 2.818 9.398 1 58.06 188 ASP B O 1
ATOM 4105 N N . GLU B 1 189 ? 16.297 4.52 10.469 1 61.56 189 GLU B N 1
ATOM 4106 C CA . GLU B 1 189 ? 16.016 3.492 11.461 1 61.56 189 GLU B CA 1
ATOM 4107 C C . GLU B 1 189 ? 14.891 2.568 11 1 61.56 189 GLU B C 1
ATOM 4109 O O . GLU B 1 189 ? 13.82 3.033 10.609 1 61.56 189 GLU B O 1
ATOM 4114 N N . ALA B 1 190 ? 15.32 1.404 10.68 1 60.22 190 ALA B N 1
ATOM 4115 C CA . ALA B 1 190 ? 14.305 0.405 10.352 1 60.22 190 ALA B CA 1
ATOM 4116 C C . ALA B 1 190 ? 13.438 0.096 11.562 1 60.22 190 ALA B C 1
ATOM 4118 O O . ALA B 1 190 ? 13.93 -0.376 12.594 1 60.22 190 ALA B O 1
ATOM 4119 N N . LEU B 1 191 ? 12.242 0.598 11.516 1 64.31 191 LEU B N 1
ATOM 4120 C CA . LEU B 1 191 ? 11.336 0.328 12.625 1 64.31 191 LEU B CA 1
ATOM 4121 C C . LEU B 1 191 ? 10.742 -1.07 12.516 1 64.31 191 LEU B C 1
ATOM 4123 O O . LEU B 1 191 ? 10.148 -1.418 11.492 1 64.31 191 LEU B O 1
ATOM 4127 N N . ILE B 1 192 ? 11.273 -1.937 13.32 1 69.62 192 ILE B N 1
ATOM 4128 C CA . ILE B 1 192 ? 10.656 -3.258 13.398 1 69.62 192 ILE B CA 1
ATOM 4129 C C . ILE B 1 192 ? 9.656 -3.295 14.547 1 69.62 192 ILE B C 1
ATOM 4131 O O . ILE B 1 192 ? 10.016 -3.605 15.688 1 69.62 192 ILE B O 1
ATOM 4135 N N . TRP B 1 193 ? 8.414 -2.701 14.281 1 74.75 193 TRP B N 1
ATOM 4136 C CA . TRP B 1 193 ? 7.383 -2.621 15.312 1 74.75 193 TRP B CA 1
ATOM 4137 C C . TRP B 1 193 ? 6.168 -3.453 14.93 1 74.75 193 TRP B C 1
ATOM 4139 O O . TRP B 1 193 ? 5.766 -3.477 13.766 1 74.75 193 TRP B O 1
ATOM 4149 N N . ARG B 1 194 ? 5.715 -4.105 15.945 1 76.06 194 ARG B N 1
ATOM 4150 C CA . ARG B 1 194 ? 4.531 -4.934 15.734 1 76.06 194 ARG B CA 1
ATOM 4151 C C . ARG B 1 194 ? 3.256 -4.133 15.977 1 76.06 194 ARG B C 1
ATOM 4153 O O . ARG B 1 194 ? 3.305 -3.018 16.5 1 76.06 194 ARG B O 1
ATOM 4160 N N . GLY B 1 195 ? 2.139 -4.688 15.625 1 74.88 195 GLY B N 1
ATOM 4161 C CA . GLY B 1 195 ? 0.832 -4.051 15.617 1 74.88 195 GLY B CA 1
ATOM 4162 C C . GLY B 1 195 ? 0.498 -3.361 16.922 1 74.88 195 GLY B C 1
ATOM 4163 O O . GLY B 1 195 ? 0.173 -2.172 16.938 1 74.88 195 GLY B O 1
ATOM 4164 N N . PRO B 1 196 ? 0.652 -3.965 18.016 1 73.62 196 PRO B N 1
ATOM 4165 C CA . PRO B 1 196 ? 0.3 -3.348 19.297 1 73.62 196 PRO B CA 1
ATOM 4166 C C . PRO B 1 196 ? 1.157 -2.125 19.609 1 73.62 196 PRO B C 1
ATOM 4168 O O . PRO B 1 196 ? 0.654 -1.141 20.156 1 73.62 196 PRO B O 1
ATOM 4171 N N . VAL B 1 197 ? 2.383 -2.197 19.266 1 79.38 197 VAL B N 1
ATOM 4172 C CA . VAL B 1 197 ? 3.277 -1.062 19.469 1 79.38 197 VAL B CA 1
ATOM 4173 C C . VAL B 1 197 ? 2.801 0.124 18.641 1 79.38 197 VAL B C 1
ATOM 4175 O O . VAL B 1 197 ? 2.771 1.259 19.125 1 79.38 197 VAL B O 1
ATOM 4178 N N . LEU B 1 198 ? 2.338 -0.181 17.453 1 83.38 198 LEU B N 1
ATOM 4179 C CA . LEU B 1 198 ? 1.846 0.865 16.562 1 83.38 198 LEU B CA 1
ATOM 4180 C C . LEU B 1 198 ? 0.593 1.521 17.141 1 83.38 198 LEU B C 1
ATOM 4182 O O . LEU B 1 198 ? 0.422 2.736 17.031 1 83.38 198 LEU B O 1
ATOM 4186 N N . GLY B 1 199 ? -0.241 0.701 17.734 1 80.56 199 GLY B N 1
ATOM 4187 C CA . GLY B 1 199 ? -1.418 1.239 18.406 1 80.56 199 GLY B CA 1
ATOM 4188 C C . GLY B 1 199 ? -1.083 2.164 19.562 1 80.56 199 GLY B C 1
ATOM 4189 O O . GLY B 1 199 ? -1.746 3.186 19.75 1 80.56 199 GLY B O 1
ATOM 4190 N N . GLY B 1 200 ? -0.056 1.776 20.25 1 82.06 200 GLY B N 1
ATOM 4191 C CA . GLY B 1 200 ? 0.405 2.609 21.359 1 82.06 200 GLY B CA 1
ATOM 4192 C C . GLY B 1 200 ? 0.909 3.967 20.906 1 82.06 200 GLY B C 1
ATOM 4193 O O . GLY B 1 200 ? 0.633 4.984 21.547 1 82.06 200 GLY B O 1
ATOM 4194 N N . ILE B 1 201 ? 1.587 3.949 19.844 1 87.5 201 ILE B N 1
ATOM 4195 C CA . ILE B 1 201 ? 2.107 5.191 19.281 1 87.5 201 ILE B CA 1
ATOM 4196 C C . ILE B 1 201 ? 0.95 6.098 18.875 1 87.5 201 ILE B C 1
ATOM 4198 O O . ILE B 1 201 ? 0.982 7.309 19.125 1 87.5 201 ILE B O 1
ATOM 4202 N N . LEU B 1 202 ? -0.008 5.535 18.25 1 89.44 202 LEU B N 1
ATOM 4203 C CA . LEU B 1 202 ? -1.189 6.297 17.859 1 89.44 202 LEU B CA 1
ATOM 4204 C C . LEU B 1 202 ? -1.86 6.93 19.078 1 89.44 202 LEU B C 1
ATOM 4206 O O . LEU B 1 202 ? -2.283 8.086 19.031 1 89.44 202 LEU B O 1
ATOM 4210 N N . THR B 1 203 ? -1.946 6.188 20.141 1 86.75 203 THR B N 1
ATOM 4211 C CA . THR B 1 203 ? -2.529 6.684 21.375 1 86.75 203 THR B CA 1
ATOM 4212 C C . THR B 1 203 ? -1.73 7.867 21.922 1 86.75 203 THR B C 1
ATOM 4214 O O . THR B 1 203 ? -2.307 8.844 22.406 1 86.75 203 THR B O 1
ATOM 4217 N N . GLN B 1 204 ? -0.483 7.734 21.797 1 87 204 GLN B N 1
ATOM 4218 C CA . GLN B 1 204 ? 0.378 8.836 22.219 1 87 204 GLN B CA 1
ATOM 4219 C C . GLN B 1 204 ? 0.115 10.086 21.391 1 87 204 GLN B C 1
ATOM 4221 O O . GLN B 1 204 ? 0.126 11.203 21.906 1 87 204 GLN B O 1
ATOM 4226 N N . PHE B 1 205 ? -0.049 9.93 20.141 1 92.12 205 PHE B N 1
ATOM 4227 C CA . PHE B 1 205 ? -0.322 11.07 19.266 1 92.12 205 PHE B CA 1
ATOM 4228 C C . PHE B 1 205 ? -1.631 11.742 19.641 1 92.12 205 PHE B C 1
ATOM 4230 O O . PHE B 1 205 ? -1.771 12.961 19.5 1 92.12 205 PHE B O 1
ATOM 4237 N N . PHE B 1 206 ? -2.586 10.945 20.125 1 89.38 206 PHE B N 1
ATOM 4238 C CA . PHE B 1 206 ? -3.887 11.477 20.516 1 89.38 206 PHE B CA 1
ATOM 4239 C C . PHE B 1 206 ? -3.787 12.25 21.828 1 89.38 206 PHE B C 1
ATOM 4241 O O . PHE B 1 206 ? -4.395 13.312 21.969 1 89.38 206 PHE B O 1
ATOM 4248 N N . ASN B 1 207 ? -2.971 11.703 22.688 1 85.75 207 ASN B N 1
ATOM 4249 C CA . ASN B 1 207 ? -3.051 12.164 24.062 1 85.75 207 ASN B CA 1
ATOM 4250 C C . ASN B 1 207 ? -1.898 13.109 24.406 1 85.75 207 ASN B C 1
ATOM 4252 O O . ASN B 1 207 ? -2.047 14 25.25 1 85.75 207 ASN B O 1
ATOM 4256 N N . ASP B 1 208 ? -0.789 12.906 23.797 1 87.12 208 ASP B N 1
ATOM 4257 C CA . ASP B 1 208 ? 0.405 13.602 24.266 1 87.12 208 ASP B CA 1
ATOM 4258 C C . ASP B 1 208 ? 0.766 14.773 23.359 1 87.12 208 ASP B C 1
ATOM 4260 O O . ASP B 1 208 ? 1.635 15.578 23.703 1 87.12 208 ASP B O 1
ATOM 4264 N N . VAL B 1 209 ? 0.131 14.961 22.281 1 89.94 209 VAL B N 1
ATOM 4265 C CA . VAL B 1 209 ? 0.401 16.078 21.375 1 89.94 209 VAL B CA 1
ATOM 4266 C C . VAL B 1 209 ? -0.504 17.25 21.719 1 89.94 209 VAL B C 1
ATOM 4268 O O . VAL B 1 209 ? -1.693 17.062 21.984 1 89.94 209 VAL B O 1
ATOM 4271 N N . TYR B 1 210 ? 0.056 18.422 21.75 1 85.44 210 TYR B N 1
ATOM 4272 C CA . TYR B 1 210 ? -0.716 19.641 22 1 85.44 210 TYR B CA 1
ATOM 4273 C C . TYR B 1 210 ? -1.371 20.156 20.719 1 85.44 210 TYR B C 1
ATOM 4275 O O . TYR B 1 210 ? -0.822 21.016 20.047 1 85.44 210 TYR B O 1
ATOM 4283 N N . TRP B 1 211 ? -2.508 19.75 20.484 1 89 211 TRP B N 1
ATOM 4284 C CA . TRP B 1 211 ? -3.213 20.109 19.25 1 89 211 TRP B CA 1
ATOM 4285 C C . TRP B 1 211 ? -3.926 21.453 19.406 1 89 211 TRP B C 1
ATOM 4287 O O . TRP B 1 211 ? -4.195 22.125 18.422 1 89 211 TRP B O 1
ATOM 4297 N N . GLY B 1 212 ? -4.258 21.875 20.672 1 81.69 212 GLY B N 1
ATOM 4298 C CA . GLY B 1 212 ? -5.117 23.031 20.875 1 81.69 212 GLY B CA 1
ATOM 4299 C C . GLY B 1 212 ? -6.523 22.828 20.344 1 81.69 212 GLY B C 1
ATOM 4300 O O . GLY B 1 212 ? -7.027 21.703 20.328 1 81.69 212 GLY B O 1
ATOM 4301 N N . GLU B 1 213 ? -7.211 23.969 20.047 1 82.75 213 GLU B N 1
ATOM 4302 C CA . GLU B 1 213 ? -8.547 23.875 19.469 1 82.75 213 GLU B CA 1
ATOM 4303 C C . GLU B 1 213 ? -8.484 23.688 17.953 1 82.75 213 GLU B C 1
ATOM 4305 O O . GLU B 1 213 ? -7.848 24.469 17.25 1 82.75 213 GLU B O 1
ATOM 4310 N N . LEU B 1 214 ? -9.055 22.594 17.547 1 92.19 214 LEU B N 1
ATOM 4311 C CA . LEU B 1 214 ? -9.07 22.281 16.109 1 92.19 214 LEU B CA 1
ATOM 4312 C C . LEU B 1 214 ? -10.5 22.203 15.594 1 92.19 214 LEU B C 1
ATOM 4314 O O . LEU B 1 214 ? -11.391 21.703 16.297 1 92.19 214 LEU B O 1
ATOM 4318 N N . ASP B 1 215 ? -10.633 22.703 14.391 1 93.81 215 ASP B N 1
ATOM 4319 C CA . ASP B 1 215 ? -11.875 22.422 13.68 1 93.81 215 ASP B CA 1
ATOM 4320 C C . ASP B 1 215 ? -11.867 21.016 13.094 1 93.81 215 ASP B C 1
ATOM 4322 O O . ASP B 1 215 ? -12.859 20.297 13.172 1 93.81 215 ASP B O 1
ATOM 4326 N N . TYR B 1 216 ? -10.766 20.625 12.539 1 96.06 216 TYR B N 1
ATOM 4327 C CA . TYR B 1 216 ? -10.633 19.344 11.867 1 96.06 216 TYR B CA 1
ATOM 4328 C C . TYR B 1 216 ? -9.359 18.625 12.289 1 96.06 216 TYR B C 1
ATOM 4330 O O . TYR B 1 216 ? -8.312 19.266 12.453 1 96.06 216 TYR B O 1
ATOM 4338 N N . MET B 1 217 ? -9.445 17.328 12.477 1 97.38 217 MET B N 1
ATOM 4339 C CA . MET B 1 217 ? -8.312 16.406 12.609 1 97.38 217 MET B CA 1
ATOM 4340 C C . MET B 1 217 ? -8.336 15.359 11.508 1 97.38 217 MET B C 1
ATOM 4342 O O . MET B 1 217 ? -9.273 14.562 11.422 1 97.38 217 MET B O 1
ATOM 4346 N N . LEU B 1 218 ? -7.355 15.445 10.602 1 98.25 218 LEU B N 1
ATOM 4347 C CA . LEU B 1 218 ? -7.211 14.406 9.586 1 98.25 218 LEU B CA 1
ATOM 4348 C C . LEU B 1 218 ? -6.191 13.359 10.023 1 98.25 218 LEU B C 1
ATOM 4350 O O . LEU B 1 218 ? -5.125 13.703 10.539 1 98.25 218 LEU B O 1
ATOM 4354 N N . ILE B 1 219 ? -6.539 12.102 9.875 1 97.75 219 ILE B N 1
ATOM 4355 C CA . ILE B 1 219 ? -5.656 11 10.234 1 97.75 219 ILE B CA 1
ATOM 4356 C C . ILE B 1 219 ? -5.355 10.156 9 1 97.75 219 ILE B C 1
ATOM 4358 O O . ILE B 1 219 ? -6.254 9.531 8.43 1 97.75 219 ILE B O 1
ATOM 4362 N N . ASP B 1 220 ? -4.109 10.102 8.578 1 97.38 220 ASP B N 1
ATOM 4363 C CA . ASP B 1 220 ? -3.656 9.328 7.426 1 97.38 220 ASP B CA 1
ATOM 4364 C C . ASP B 1 220 ? -3.396 7.871 7.809 1 97.38 220 ASP B C 1
ATOM 4366 O O . ASP B 1 220 ? -2.299 7.527 8.258 1 97.38 220 ASP B O 1
ATOM 4370 N N . LEU B 1 221 ? -4.273 7.031 7.469 1 94.5 221 LEU B N 1
ATOM 4371 C CA . LEU B 1 221 ? -4.18 5.637 7.879 1 94.5 221 LEU B CA 1
ATOM 4372 C C . LEU B 1 221 ? -3.201 4.871 6.992 1 94.5 221 LEU B C 1
ATOM 4374 O O . LEU B 1 221 ? -2.982 5.246 5.84 1 94.5 221 LEU B O 1
ATOM 4378 N N . PRO B 1 222 ? -2.6 3.822 7.535 1 89.88 222 PRO B N 1
ATOM 4379 C CA . PRO B 1 222 ? -1.862 2.924 6.641 1 89.88 222 PRO B CA 1
ATOM 4380 C C . PRO B 1 222 ? -2.773 2.184 5.668 1 89.88 222 PRO B C 1
ATOM 4382 O O . PRO B 1 222 ? -3.99 2.135 5.867 1 89.88 222 PRO B O 1
ATOM 4385 N N . PRO B 1 223 ? -2.193 1.697 4.598 1 85.94 223 PRO B N 1
ATOM 4386 C CA . PRO B 1 223 ? -3.027 0.948 3.656 1 85.94 223 PRO B CA 1
ATOM 4387 C C . PRO B 1 223 ? -3.617 -0.32 4.27 1 85.94 223 PRO B C 1
ATOM 4389 O O . PRO B 1 223 ? -2.992 -0.942 5.133 1 85.94 223 PRO B O 1
ATOM 4392 N N . GLY B 1 224 ? -4.836 -0.656 3.834 1 79.56 224 GLY B N 1
ATOM 4393 C CA . GLY B 1 224 ? -5.438 -1.929 4.203 1 79.56 224 GLY B CA 1
ATOM 4394 C C . GLY B 1 224 ? -6.281 -1.848 5.461 1 79.56 224 GLY B C 1
ATOM 4395 O O . GLY B 1 224 ? -6.695 -0.76 5.867 1 79.56 224 GLY B O 1
ATOM 4396 N N . THR B 1 225 ? -6.664 -3.004 5.98 1 79.94 225 THR B N 1
ATOM 4397 C CA . THR B 1 225 ? -7.555 -3.133 7.129 1 79.94 225 THR B CA 1
ATOM 4398 C C . THR B 1 225 ? -6.844 -3.814 8.297 1 79.94 225 THR B C 1
ATOM 4400 O O . THR B 1 225 ? -7.434 -4.645 8.992 1 79.94 225 THR B O 1
ATOM 4403 N N . GLY B 1 226 ? -5.676 -3.42 8.516 1 78.12 226 GLY B N 1
ATOM 4404 C CA . GLY B 1 226 ? -4.867 -4.039 9.555 1 78.12 226 GLY B CA 1
ATOM 4405 C C . GLY B 1 226 ? -5.145 -3.48 10.938 1 78.12 226 GLY B C 1
ATOM 4406 O O . GLY B 1 226 ? -6.234 -2.973 11.203 1 78.12 226 GLY B O 1
ATOM 4407 N N . ASP B 1 227 ? -4.203 -3.549 11.781 1 75.88 227 ASP B N 1
ATOM 4408 C CA . ASP B 1 227 ? -4.336 -3.256 13.203 1 75.88 227 ASP B CA 1
ATOM 4409 C C . ASP B 1 227 ? -4.574 -1.765 13.438 1 75.88 227 ASP B C 1
ATOM 4411 O O . ASP B 1 227 ? -5.383 -1.386 14.289 1 75.88 227 ASP B O 1
ATOM 4415 N N . VAL B 1 228 ? -3.908 -0.985 12.664 1 85 228 VAL B N 1
ATOM 4416 C CA . VAL B 1 228 ? -3.924 0.447 12.938 1 85 228 VAL B CA 1
ATOM 4417 C C . VAL B 1 228 ? -5.301 1.022 12.609 1 85 228 VAL B C 1
ATOM 4419 O O . VAL B 1 228 ? -5.918 1.684 13.445 1 85 228 VAL B O 1
ATOM 4422 N N . PRO B 1 229 ? -5.836 0.712 11.422 1 87.69 229 PRO B N 1
ATOM 4423 C CA . PRO B 1 229 ? -7.195 1.195 11.164 1 87.69 229 PRO B CA 1
ATOM 4424 C C . PRO B 1 229 ? -8.211 0.656 12.172 1 87.69 229 PRO B C 1
ATOM 4426 O O . PRO B 1 229 ? -9.086 1.396 12.625 1 87.69 229 PRO B O 1
ATOM 4429 N N . LEU B 1 230 ? -8.078 -0.528 12.531 1 82.19 230 LEU B N 1
ATOM 4430 C CA . LEU B 1 230 ? -8.992 -1.124 13.5 1 82.19 230 LEU B CA 1
ATOM 4431 C C . LEU B 1 230 ? -8.875 -0.436 14.852 1 82.19 230 LEU B C 1
ATOM 4433 O O . LEU B 1 230 ? -9.883 -0.119 15.484 1 82.19 230 LEU B O 1
ATOM 4437 N N . SER B 1 231 ? -7.668 -0.267 15.305 1 82.56 231 SER B N 1
ATOM 4438 C CA . SER B 1 231 ? -7.434 0.399 16.578 1 82.56 231 SER B CA 1
ATOM 4439 C C . SER B 1 231 ? -8 1.814 16.578 1 82.56 231 SER B C 1
ATOM 4441 O O . SER B 1 231 ? -8.586 2.254 17.578 1 82.56 231 SER B O 1
ATOM 4443 N N . LEU B 1 232 ? -7.812 2.486 15.5 1 88.44 232 LEU B N 1
ATOM 4444 C CA . LEU B 1 232 ? -8.32 3.848 15.383 1 88.44 232 LEU B CA 1
ATOM 4445 C C . LEU B 1 232 ? -9.844 3.871 15.531 1 88.44 232 LEU B C 1
ATOM 4447 O O . LEU B 1 232 ? -10.383 4.695 16.281 1 88.44 232 LEU B O 1
ATOM 4451 N N . MET B 1 233 ? -10.516 2.971 14.859 1 85 233 MET B N 1
ATOM 4452 C CA . MET B 1 233 ? -11.969 2.938 14.867 1 85 233 MET B CA 1
ATOM 4453 C C . MET B 1 233 ? -12.492 2.582 16.25 1 85 233 MET B C 1
ATOM 4455 O O . MET B 1 233 ? -13.555 3.057 16.656 1 85 233 MET B O 1
ATOM 4459 N N . GLN B 1 234 ? -11.695 1.853 16.938 1 81.06 234 GLN B N 1
ATOM 4460 C CA . GLN B 1 234 ? -12.078 1.472 18.281 1 81.06 234 GLN B CA 1
ATOM 4461 C C . GLN B 1 234 ? -11.789 2.596 19.281 1 81.06 234 GLN B C 1
ATOM 4463 O O . GLN B 1 234 ? -12.578 2.834 20.203 1 81.06 234 GLN B O 1
ATOM 4468 N N . GLN B 1 235 ? -10.719 3.279 19.125 1 82.88 235 GLN B N 1
ATOM 4469 C CA . GLN B 1 235 ? -10.289 4.32 20.062 1 82.88 235 GLN B CA 1
ATOM 4470 C C . GLN B 1 235 ? -11.055 5.617 19.828 1 82.88 235 GLN B C 1
ATOM 4472 O O . GLN B 1 235 ? -11.258 6.402 20.75 1 82.88 235 GLN B O 1
ATOM 4477 N N . LEU B 1 236 ? -11.414 5.84 18.594 1 88.5 236 LEU B N 1
ATOM 4478 C CA . LEU B 1 236 ? -12.164 7.035 18.219 1 88.5 236 LEU B CA 1
ATOM 4479 C C . LEU B 1 236 ? -13.445 6.66 17.484 1 88.5 236 LEU B C 1
ATOM 4481 O O . LEU B 1 236 ? -13.547 6.863 16.266 1 88.5 236 LEU B O 1
ATOM 4485 N N . PRO B 1 237 ? -14.422 6.289 18.172 1 82.12 237 PRO B N 1
ATOM 4486 C CA . PRO B 1 237 ? -15.641 5.777 17.531 1 82.12 237 PRO B CA 1
ATOM 4487 C C . PRO B 1 237 ? -16.391 6.848 16.75 1 82.12 237 PRO B C 1
ATOM 4489 O O . PRO B 1 237 ? -17.172 6.523 15.852 1 82.12 237 PRO B O 1
ATOM 4492 N N . LYS B 1 238 ? -16.156 8.094 17.109 1 86.75 238 LYS B N 1
ATOM 4493 C CA . LYS B 1 238 ? -16.875 9.164 16.422 1 86.75 238 LYS B CA 1
ATOM 4494 C C . LYS B 1 238 ? -16.125 9.625 15.172 1 86.75 238 LYS B C 1
ATOM 4496 O O . LYS B 1 238 ? -16.641 10.453 14.414 1 86.75 238 LYS B O 1
ATOM 4501 N N . ALA B 1 239 ? -14.961 9.07 14.961 1 92.06 239 ALA B N 1
ATOM 4502 C CA . ALA B 1 239 ? -14.203 9.438 13.766 1 92.06 239 ALA B CA 1
ATOM 4503 C C . ALA B 1 239 ? -14.914 8.984 12.5 1 92.06 239 ALA B C 1
ATOM 4505 O O . ALA B 1 239 ? -15.484 7.891 12.453 1 92.06 239 ALA B O 1
ATOM 4506 N N . GLU B 1 240 ? -14.945 9.883 11.578 1 95.62 240 GLU B N 1
ATOM 4507 C CA . GLU B 1 240 ? -15.508 9.578 10.266 1 95.62 240 GLU B CA 1
ATOM 4508 C C . GLU B 1 240 ? -14.438 9.039 9.32 1 95.62 240 GLU B C 1
ATOM 4510 O O . GLU B 1 240 ? -13.25 9.328 9.484 1 95.62 240 GLU B O 1
ATOM 4515 N N . ILE B 1 241 ? -14.906 8.195 8.336 1 95.56 241 ILE B N 1
ATOM 4516 C CA . ILE B 1 241 ? -13.953 7.57 7.43 1 95.56 241 ILE B CA 1
ATOM 4517 C C . ILE B 1 241 ? -14.125 8.148 6.023 1 95.56 241 ILE B C 1
ATOM 4519 O O . ILE B 1 241 ? -15.242 8.234 5.516 1 95.56 241 ILE B O 1
ATOM 4523 N N . LEU B 1 242 ? -13.062 8.641 5.461 1 97.06 242 LEU B N 1
ATOM 4524 C CA . LEU B 1 242 ? -12.969 9.039 4.059 1 97.06 242 LEU B CA 1
ATOM 4525 C C . LEU B 1 242 ? -12.07 8.086 3.281 1 97.06 242 LEU B C 1
ATOM 4527 O O . LEU B 1 242 ? -10.938 7.832 3.68 1 97.06 242 LEU B O 1
ATOM 4531 N N . ILE B 1 243 ? -12.586 7.535 2.166 1 96 243 ILE B N 1
ATOM 4532 C CA . ILE B 1 243 ? -11.844 6.508 1.442 1 96 243 ILE B CA 1
ATOM 4533 C C . ILE B 1 243 ? -11.219 7.109 0.187 1 96 243 ILE B C 1
ATOM 4535 O O . ILE B 1 243 ? -11.891 7.801 -0.58 1 96 243 ILE B O 1
ATOM 4539 N N . VAL B 1 244 ? -9.93 6.887 0.047 1 95.62 244 VAL B N 1
ATOM 4540 C CA . VAL B 1 244 ? -9.219 7.23 -1.181 1 95.62 244 VAL B CA 1
ATOM 4541 C C . VAL B 1 244 ? -8.961 5.965 -1.998 1 95.62 244 VAL B C 1
ATOM 4543 O O . VAL B 1 244 ? -8.492 4.957 -1.462 1 95.62 244 VAL B O 1
ATOM 4546 N N . THR B 1 245 ? -9.281 5.984 -3.264 1 93.12 245 THR B N 1
ATOM 4547 C CA . THR B 1 245 ? -9.055 4.852 -4.152 1 93.12 245 THR B CA 1
ATOM 4548 C C . THR B 1 245 ? -8.609 5.324 -5.531 1 93.12 245 THR B C 1
ATOM 4550 O O . THR B 1 245 ? -8.391 6.52 -5.742 1 93.12 245 THR B O 1
ATOM 4553 N N . THR B 1 246 ? -8.219 4.387 -6.363 1 90.81 246 THR B N 1
ATOM 4554 C CA . THR B 1 246 ? -7.953 4.613 -7.781 1 90.81 246 THR B CA 1
ATOM 4555 C C . THR B 1 246 ? -8.938 3.824 -8.648 1 90.81 246 THR B C 1
ATOM 4557 O O . THR B 1 246 ? -9.68 2.98 -8.141 1 90.81 246 THR B O 1
ATOM 4560 N N . PRO B 1 247 ? -8.977 4.117 -9.945 1 89 247 PRO B N 1
ATOM 4561 C CA . PRO B 1 247 ? -9.93 3.406 -10.797 1 89 247 PRO B CA 1
ATOM 4562 C C . PRO B 1 247 ? -9.531 1.95 -11.039 1 89 247 PRO B C 1
ATOM 4564 O O . PRO B 1 247 ? -10.219 1.234 -11.773 1 89 247 PRO B O 1
ATOM 4567 N N . GLN B 1 248 ? -8.555 1.5 -10.367 1 81.12 248 GLN B N 1
ATOM 4568 C CA . GLN B 1 248 ? -8.164 0.102 -10.492 1 81.12 248 GLN B CA 1
ATOM 4569 C C . GLN B 1 248 ? -9.07 -0.802 -9.656 1 81.12 248 GLN B C 1
ATOM 4571 O O . GLN B 1 248 ? -9.359 -0.497 -8.5 1 81.12 248 GLN B O 1
ATOM 4576 N N . ILE B 1 249 ? -9.406 -1.934 -10.219 1 75.62 249 ILE B N 1
ATOM 4577 C CA . ILE B 1 249 ? -10.352 -2.852 -9.586 1 75.62 249 ILE B CA 1
ATOM 4578 C C . ILE B 1 249 ? -9.773 -3.354 -8.266 1 75.62 249 ILE B C 1
ATOM 4580 O O . ILE B 1 249 ? -10.469 -3.393 -7.25 1 75.62 249 ILE B O 1
ATOM 4584 N N . THR B 1 250 ? -8.547 -3.686 -8.242 1 75.5 250 THR B N 1
ATOM 4585 C CA . THR B 1 250 ? -7.93 -4.238 -7.039 1 75.5 250 THR B CA 1
ATOM 4586 C C . THR B 1 250 ? -7.918 -3.205 -5.914 1 75.5 250 THR B C 1
ATOM 4588 O O . THR B 1 250 ? -8.125 -3.547 -4.746 1 75.5 250 THR B O 1
ATOM 4591 N N . ALA B 1 251 ? -7.68 -1.957 -6.258 1 78.62 251 ALA B N 1
ATOM 4592 C CA . ALA B 1 251 ? -7.703 -0.888 -5.266 1 78.62 251 ALA B CA 1
ATOM 4593 C C . ALA B 1 251 ? -9.109 -0.684 -4.711 1 78.62 251 ALA B C 1
ATOM 4595 O O . ALA B 1 251 ? -9.289 -0.524 -3.502 1 78.62 251 ALA B O 1
ATOM 4596 N N . ALA B 1 252 ? -10.07 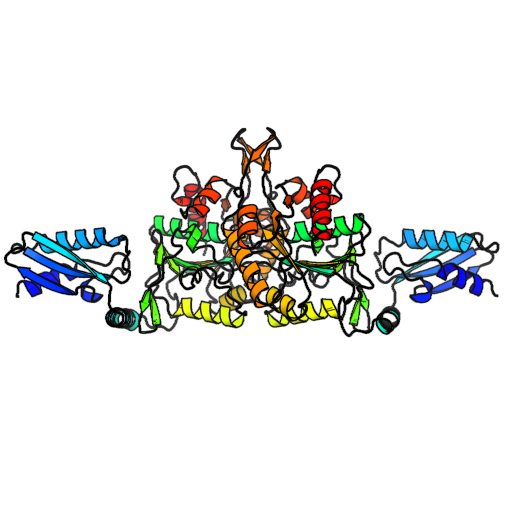-0.786 -5.562 1 79.81 252 ALA B N 1
ATOM 4597 C CA . ALA B 1 252 ? -11.469 -0.605 -5.164 1 79.81 252 ALA B CA 1
ATOM 4598 C C . ALA B 1 252 ? -11.938 -1.761 -4.289 1 79.81 252 ALA B C 1
ATOM 4600 O O . ALA B 1 252 ? -12.711 -1.559 -3.346 1 79.81 252 ALA B O 1
ATOM 4601 N N . ASP B 1 253 ? -11.43 -2.871 -4.555 1 78.69 253 ASP B N 1
ATOM 4602 C CA . ASP B 1 253 ? -11.82 -4.051 -3.789 1 78.69 253 ASP B CA 1
ATOM 4603 C C . ASP B 1 253 ? -11.375 -3.938 -2.334 1 78.69 253 ASP B C 1
ATOM 4605 O O . ASP B 1 253 ? -12.141 -4.23 -1.416 1 78.69 253 ASP B O 1
ATOM 4609 N N . VAL B 1 254 ? -10.234 -3.498 -2.178 1 75.94 254 VAL B N 1
ATOM 4610 C CA . VAL B 1 254 ? -9.719 -3.389 -0.815 1 75.94 254 VAL B CA 1
ATOM 4611 C C . VAL B 1 254 ? -10.383 -2.209 -0.108 1 75.94 254 VAL B C 1
ATOM 4613 O O . VAL B 1 254 ? -10.664 -2.273 1.092 1 75.94 254 VAL B O 1
ATOM 4616 N N . ALA B 1 255 ? -10.656 -1.185 -0.865 1 82 255 ALA B N 1
ATOM 4617 C CA . ALA B 1 255 ? -11.391 -0.048 -0.31 1 82 255 ALA B CA 1
ATOM 4618 C C . ALA B 1 255 ? -12.773 -0.47 0.179 1 82 255 ALA B C 1
ATOM 4620 O O . ALA B 1 255 ? -13.242 0.006 1.215 1 82 255 ALA B O 1
ATOM 4621 N N . LYS B 1 256 ? -13.281 -1.397 -0.511 1 84.5 256 LYS B N 1
ATOM 4622 C CA . LYS B 1 256 ? -14.578 -1.952 -0.111 1 84.5 256 LYS B CA 1
ATOM 4623 C C . LYS B 1 256 ? -14.469 -2.672 1.231 1 84.5 256 LYS B C 1
ATOM 4625 O O . LYS B 1 256 ? -15.367 -2.561 2.07 1 84.5 256 LYS B O 1
ATOM 4630 N N . ARG B 1 257 ? -13.469 -3.305 1.416 1 82.75 257 ARG B N 1
ATOM 4631 C CA . ARG B 1 257 ? -13.25 -4.008 2.676 1 82.75 257 ARG B CA 1
ATOM 4632 C C . ARG B 1 257 ? -13.117 -3.027 3.836 1 82.75 257 ARG B C 1
ATOM 4634 O O . ARG B 1 257 ? -13.547 -3.318 4.953 1 82.75 257 ARG B O 1
ATOM 4641 N N . LEU B 1 258 ? -12.508 -1.953 3.57 1 85.31 258 LEU B N 1
ATOM 4642 C CA . LEU B 1 258 ? -12.43 -0.901 4.578 1 85.31 258 LEU B CA 1
ATOM 4643 C C . LEU B 1 258 ? -13.812 -0.371 4.918 1 85.31 258 LEU B C 1
ATOM 4645 O O . LEU B 1 258 ? -14.102 -0.077 6.082 1 85.31 258 LEU B O 1
ATOM 4649 N N . GLY B 1 259 ? -14.641 -0.231 3.92 1 85.44 259 GLY B N 1
ATOM 4650 C CA . GLY B 1 259 ? -16.016 0.153 4.156 1 85.44 259 GLY B CA 1
ATOM 4651 C C . GLY B 1 259 ? -16.766 -0.831 5.035 1 85.44 259 GLY B C 1
ATOM 4652 O O . GLY B 1 259 ? -17.516 -0.429 5.938 1 85.44 259 GLY B O 1
ATOM 4653 N N . PHE B 1 260 ? -16.5 -2.061 4.84 1 83.56 260 PHE B N 1
ATOM 4654 C CA . PHE B 1 260 ? -17.141 -3.104 5.633 1 83.56 260 PHE B CA 1
ATOM 4655 C C . PHE B 1 260 ? -16.625 -3.084 7.066 1 83.56 260 PHE B C 1
ATOM 4657 O O . PHE B 1 260 ? -17.391 -3.281 8.008 1 83.56 260 PHE B O 1
ATOM 4664 N N . MET B 1 261 ? -15.391 -2.885 7.148 1 83.75 261 MET B N 1
ATOM 4665 C CA . MET B 1 261 ? -14.812 -2.77 8.484 1 83.75 261 MET B CA 1
ATOM 4666 C C . MET B 1 261 ? -15.438 -1.608 9.25 1 83.75 261 MET B C 1
ATOM 4668 O O . MET B 1 261 ? -15.727 -1.729 10.438 1 83.75 261 MET B O 1
ATOM 4672 N N . ALA B 1 262 ? -15.586 -0.527 8.57 1 87.25 262 ALA B N 1
ATOM 4673 C CA . ALA B 1 262 ? -16.203 0.643 9.188 1 87.25 262 ALA B CA 1
ATOM 4674 C C . ALA B 1 262 ? -17.625 0.323 9.664 1 87.25 262 ALA B C 1
ATOM 4676 O O . ALA B 1 262 ? -18.016 0.73 10.758 1 87.25 262 ALA B O 1
ATOM 4677 N N . SER B 1 263 ? -18.297 -0.41 8.875 1 84.75 263 SER B N 1
ATOM 4678 C CA . SER B 1 263 ? -19.656 -0.804 9.234 1 84.75 263 SER B CA 1
ATOM 4679 C C . SER B 1 263 ? -19.656 -1.687 10.477 1 84.75 263 SER B C 1
ATOM 4681 O O . SER B 1 263 ? -20.484 -1.507 11.367 1 84.75 263 SER B O 1
ATOM 4683 N N . LYS B 1 264 ? -18.766 -2.518 10.586 1 82.62 264 LYS B N 1
ATOM 4684 C CA . LYS B 1 264 ? -18.688 -3.455 11.703 1 82.62 264 LYS B CA 1
ATOM 4685 C C . LYS B 1 264 ? -18.281 -2.744 12.992 1 82.62 264 LYS B C 1
ATOM 4687 O O . LYS B 1 264 ? -18.641 -3.184 14.094 1 82.62 264 LYS B O 1
ATOM 4692 N N . THR B 1 265 ? -17.578 -1.706 12.875 1 82.31 265 THR B N 1
ATOM 4693 C CA . THR B 1 265 ? -17.109 -0.965 14.039 1 82.31 265 THR B CA 1
ATOM 4694 C C . THR B 1 265 ? -17.984 0.252 14.297 1 82.31 265 THR B C 1
ATOM 4696 O O . THR B 1 265 ? -17.672 1.089 15.148 1 82.31 265 THR B O 1
ATOM 4699 N N . ASN B 1 266 ? -19.016 0.425 13.539 1 85.19 266 ASN B N 1
ATOM 4700 C CA . ASN B 1 266 ? -19.984 1.517 13.656 1 85.19 266 ASN B CA 1
ATOM 4701 C C . ASN B 1 266 ? -19.328 2.867 13.359 1 85.19 266 ASN B C 1
ATOM 4703 O O . ASN B 1 266 ? -19.641 3.859 14.023 1 85.19 266 ASN B O 1
ATOM 4707 N N . SER B 1 267 ? -18.406 2.795 12.508 1 88.94 267 SER B N 1
ATOM 4708 C CA . SER B 1 267 ? -17.828 4.031 12 1 88.94 267 SER B CA 1
ATOM 4709 C C . SER B 1 267 ? -18.516 4.484 10.719 1 88.94 267 SER B C 1
ATOM 4711 O O . SER B 1 267 ? -18.922 3.654 9.898 1 88.94 267 SER B O 1
ATOM 4713 N N . LYS B 1 268 ? -18.625 5.723 10.562 1 92.94 268 LYS B N 1
ATOM 4714 C CA . LYS B 1 268 ? -19.359 6.258 9.414 1 92.94 268 LYS B CA 1
ATOM 4715 C C . LYS B 1 268 ? -18.406 6.586 8.266 1 92.94 268 LYS B C 1
ATOM 4717 O O . LYS B 1 268 ? -17.484 7.375 8.43 1 92.94 268 LYS B O 1
ATOM 4722 N N . VAL B 1 269 ? -18.641 5.938 7.117 1 94.69 269 VAL B N 1
ATOM 4723 C CA . VAL B 1 269 ? -17.953 6.34 5.898 1 94.69 269 VAL B CA 1
ATOM 4724 C C . VAL B 1 269 ? -18.656 7.551 5.281 1 94.69 269 VAL B C 1
ATOM 4726 O O . VAL B 1 269 ? -19.859 7.516 5.035 1 94.69 269 VAL B O 1
ATOM 4729 N N . ILE B 1 270 ? -17.891 8.617 5.027 1 96.25 270 ILE B N 1
ATOM 4730 C CA . ILE B 1 270 ? -18.562 9.859 4.676 1 96.25 270 ILE B CA 1
ATOM 4731 C C . ILE B 1 270 ? -18.391 10.141 3.186 1 96.25 270 ILE B C 1
ATOM 4733 O O . ILE B 1 270 ? -19.047 11.023 2.633 1 96.25 270 ILE B O 1
ATOM 4737 N N . GLY B 1 271 ? -17.484 9.445 2.529 1 96.31 271 GLY B N 1
ATOM 4738 C CA . GLY B 1 271 ? -17.297 9.68 1.106 1 96.31 271 GLY B CA 1
ATOM 4739 C C . GLY B 1 271 ? -16.094 8.961 0.533 1 96.31 271 GLY B C 1
ATOM 4740 O O . GLY B 1 271 ? -15.359 8.281 1.26 1 96.31 271 GLY B O 1
ATOM 4741 N N . ILE B 1 272 ? -15.945 9.117 -0.845 1 96.19 272 ILE B N 1
ATOM 4742 C CA . ILE B 1 272 ? -14.859 8.508 -1.601 1 96.19 272 ILE B CA 1
ATOM 4743 C C . ILE B 1 272 ? -14.18 9.562 -2.469 1 96.19 272 ILE B C 1
ATOM 4745 O O . ILE B 1 272 ? -14.844 10.43 -3.039 1 96.19 272 ILE B O 1
ATOM 4749 N N . ILE B 1 273 ? -12.914 9.562 -2.477 1 96.75 273 ILE B N 1
ATOM 4750 C CA . ILE B 1 273 ? -12.125 10.336 -3.43 1 96.75 273 ILE B CA 1
ATOM 4751 C C . ILE B 1 273 ? -11.414 9.398 -4.402 1 96.75 273 ILE B C 1
ATOM 4753 O O . ILE B 1 273 ? -10.734 8.469 -3.982 1 96.75 273 ILE B O 1
ATOM 4757 N N . GLU B 1 274 ? -11.602 9.562 -5.699 1 96 274 GLU B N 1
ATOM 4758 C CA . GLU B 1 274 ? -10.875 8.797 -6.707 1 96 274 GLU B CA 1
ATOM 4759 C C . GLU B 1 274 ? -9.633 9.547 -7.18 1 96 274 GLU B C 1
ATOM 4761 O O . GLU B 1 274 ? -9.734 10.547 -7.895 1 96 274 GLU B O 1
ATOM 4766 N N . ASN B 1 275 ? -8.531 9.039 -6.738 1 93.88 275 ASN B N 1
ATOM 4767 C CA . ASN B 1 275 ? -7.246 9.609 -7.137 1 93.88 275 ASN B CA 1
ATOM 4768 C C . ASN B 1 275 ? -6.691 8.922 -8.383 1 93.88 275 ASN B C 1
ATOM 4770 O O . ASN B 1 275 ? -7.148 7.84 -8.758 1 93.88 275 ASN B O 1
ATOM 4774 N N . MET B 1 276 ? -5.828 9.641 -9.133 1 92.44 276 MET B N 1
ATOM 4775 C CA . MET B 1 276 ? -5.191 9.125 -10.344 1 92.44 276 MET B CA 1
ATOM 4776 C C . MET B 1 276 ? -6.238 8.648 -11.344 1 92.44 276 MET B C 1
ATOM 4778 O O . MET B 1 276 ? -6.082 7.586 -11.945 1 92.44 276 MET B O 1
ATOM 4782 N N . SER B 1 277 ? -7.25 9.469 -11.555 1 92.56 277 SER B N 1
ATOM 4783 C CA . SER B 1 277 ? -8.422 9.102 -12.344 1 92.56 277 SER B CA 1
ATOM 4784 C C . SER B 1 277 ? -8.094 9.078 -13.828 1 92.56 277 SER B C 1
ATOM 4786 O O . SER B 1 277 ? -8.648 8.258 -14.578 1 92.56 277 SER B O 1
ATOM 4788 N N . TYR B 1 278 ? -7.281 9.945 -14.234 1 91.94 278 TYR B N 1
ATOM 4789 C CA . TYR B 1 278 ? -6.844 10.039 -15.625 1 91.94 278 TYR B CA 1
ATOM 4790 C C . TYR B 1 278 ? -5.531 10.812 -15.727 1 91.94 278 TYR B C 1
ATOM 4792 O O . TYR B 1 278 ? -5.109 11.461 -14.773 1 91.94 278 TYR B O 1
ATOM 4800 N N . PHE B 1 279 ? -4.84 10.586 -16.875 1 91 279 PHE B N 1
ATOM 4801 C CA . PHE B 1 279 ? -3.609 11.289 -17.203 1 91 279 PHE B CA 1
ATOM 4802 C C . PHE B 1 279 ? -3.756 12.031 -18.531 1 91 279 PHE B C 1
ATOM 4804 O O . PHE B 1 279 ? -4.258 11.477 -19.5 1 91 279 PHE B O 1
ATOM 4811 N N . ILE B 1 280 ? -3.422 13.281 -18.5 1 90.75 280 ILE B N 1
ATOM 4812 C CA . ILE B 1 280 ? -3.422 14.055 -19.734 1 90.75 280 ILE B CA 1
ATOM 4813 C C . ILE B 1 280 ? -1.996 14.18 -20.266 1 90.75 280 ILE B C 1
ATOM 4815 O O . ILE B 1 280 ? -1.117 14.719 -19.594 1 90.75 280 ILE B O 1
ATOM 4819 N N . CYS B 1 281 ? -1.738 13.703 -21.469 1 91.31 281 CYS B N 1
ATOM 4820 C CA . CYS B 1 281 ? -0.425 13.766 -22.094 1 91.31 281 CYS B CA 1
ATOM 4821 C C . CYS B 1 281 ? 0.023 15.211 -22.281 1 91.31 281 CYS B C 1
ATOM 4823 O O . CYS B 1 281 ? -0.7 16.016 -22.875 1 91.31 281 CYS B O 1
ATOM 4825 N N . ASP B 1 282 ? 1.18 15.438 -21.859 1 86.25 282 ASP B N 1
ATOM 4826 C CA . ASP B 1 282 ? 1.687 16.812 -21.906 1 86.25 282 ASP B CA 1
ATOM 4827 C C . ASP B 1 282 ? 2.094 17.188 -23.328 1 86.25 282 ASP B C 1
ATOM 4829 O O . ASP B 1 282 ? 2.266 18.375 -23.625 1 86.25 282 ASP B O 1
ATOM 4833 N N . ASN B 1 283 ? 2.219 16.219 -24.172 1 89.44 283 ASN B N 1
ATOM 4834 C CA . ASN B 1 283 ? 2.654 16.469 -25.531 1 89.44 283 ASN B CA 1
ATOM 4835 C C . ASN B 1 283 ? 1.466 16.641 -26.484 1 89.44 283 ASN B C 1
ATOM 4837 O O . ASN B 1 283 ? 1.495 17.5 -27.359 1 89.44 283 ASN B O 1
ATOM 4841 N N . CYS B 1 284 ? 0.344 15.914 -26.328 1 94.06 284 CYS B N 1
ATOM 4842 C CA . CYS B 1 284 ? -0.747 15.961 -27.281 1 94.06 284 CYS B CA 1
ATOM 4843 C C . CYS B 1 284 ? -2.074 16.25 -26.594 1 94.06 284 CYS B C 1
ATOM 4845 O O . CYS B 1 284 ? -3.121 16.297 -27.25 1 94.06 284 CYS B O 1
ATOM 4847 N N . ASP B 1 285 ? -2.168 16.297 -25.312 1 90.69 285 ASP B N 1
ATOM 4848 C CA . ASP B 1 285 ? -3.314 16.656 -24.484 1 90.69 285 ASP B CA 1
ATOM 4849 C C . ASP B 1 285 ? -4.348 15.531 -24.453 1 90.69 285 ASP B C 1
ATOM 4851 O O . ASP B 1 285 ? -5.48 15.734 -24.016 1 90.69 285 ASP B O 1
ATOM 4855 N N . GLU B 1 286 ? -3.928 14.461 -24.984 1 92.75 286 GLU B N 1
ATOM 4856 C CA . GLU B 1 286 ? -4.836 13.32 -24.938 1 92.75 286 GLU B CA 1
ATOM 4857 C C . GLU B 1 286 ? -5.031 12.828 -23.5 1 92.75 286 GLU B C 1
ATOM 4859 O O . GLU B 1 286 ? -4.074 12.766 -22.719 1 92.75 286 GLU B O 1
ATOM 4864 N N . LYS B 1 287 ? -6.316 12.57 -23.266 1 92.25 287 LYS B N 1
ATOM 4865 C CA . LYS B 1 287 ? -6.676 12.023 -21.953 1 92.25 287 LYS B CA 1
ATOM 4866 C C . LYS B 1 287 ? -6.555 10.5 -21.953 1 92.25 287 LYS B C 1
ATOM 4868 O O . LYS B 1 287 ? -7.105 9.82 -22.812 1 92.25 287 LYS B O 1
ATOM 4873 N N . HIS B 1 288 ? -5.773 9.969 -21 1 91.25 288 HIS B N 1
ATOM 4874 C CA . HIS B 1 288 ? -5.57 8.531 -20.859 1 91.25 288 HIS B CA 1
ATOM 4875 C C . HIS B 1 288 ? -6.105 8.023 -19.516 1 91.25 288 HIS B C 1
ATOM 4877 O O . HIS B 1 288 ? -5.777 8.578 -18.469 1 91.25 288 HIS B O 1
ATOM 4883 N N . TYR B 1 289 ? -6.91 6.953 -19.562 1 90.38 289 TYR B N 1
ATOM 4884 C CA . TYR B 1 289 ? -7.398 6.305 -18.344 1 90.38 289 TYR B CA 1
ATOM 4885 C C . TYR B 1 289 ? -6.527 5.105 -17.984 1 90.38 289 TYR B C 1
ATOM 4887 O O . TYR B 1 289 ? -6.973 3.959 -18.062 1 90.38 289 TYR B O 1
ATOM 4895 N N . ILE B 1 290 ? -5.379 5.453 -17.484 1 87 290 ILE B N 1
ATOM 4896 C CA . ILE B 1 290 ? -4.297 4.496 -17.266 1 87 290 ILE B CA 1
ATOM 4897 C C . ILE B 1 290 ? -4.738 3.434 -16.266 1 87 290 ILE B C 1
ATOM 4899 O O . ILE B 1 290 ? -4.445 2.248 -16.438 1 87 290 ILE B O 1
ATOM 4903 N N . PHE B 1 291 ? -5.418 3.811 -15.18 1 87.62 291 PHE B N 1
ATOM 4904 C CA . PHE B 1 291 ? -5.766 2.891 -14.102 1 87.62 291 PHE B CA 1
ATOM 4905 C C . PHE B 1 291 ? -7.227 2.471 -14.203 1 87.62 291 PHE B C 1
ATOM 4907 O O . PHE B 1 291 ? -7.77 1.873 -13.273 1 87.62 291 PHE B O 1
ATOM 4914 N N . GLY B 1 292 ? -7.879 2.773 -15.281 1 86 292 GLY B N 1
ATOM 4915 C CA . GLY B 1 292 ? -9.266 2.385 -15.469 1 86 292 GLY B CA 1
ATOM 4916 C C . GLY B 1 292 ? -10.234 3.541 -15.32 1 86 292 GLY B C 1
ATOM 4917 O O . GLY B 1 292 ? -9.82 4.695 -15.211 1 86 292 GLY B O 1
ATOM 4918 N N . LYS B 1 293 ? -11.539 3.064 -15.469 1 84.19 293 LYS B N 1
ATOM 4919 C CA . LYS B 1 293 ? -12.586 4.086 -15.406 1 84.19 293 LYS B CA 1
ATOM 4920 C C . LYS B 1 293 ? -13.711 3.656 -14.477 1 84.19 293 LYS B C 1
ATOM 4922 O O . LYS B 1 293 ? -14.023 2.467 -14.367 1 84.19 293 LYS B O 1
ATOM 4927 N N . ARG B 1 294 ? -14.25 4.59 -13.742 1 79.06 294 ARG B N 1
ATOM 4928 C CA . ARG B 1 294 ? -15.562 4.559 -13.109 1 79.06 294 ARG B CA 1
ATOM 4929 C C . ARG B 1 294 ? -15.562 3.629 -11.906 1 79.06 294 ARG B C 1
ATOM 4931 O O . ARG B 1 294 ? -16.625 3.273 -11.391 1 79.06 294 ARG B O 1
ATOM 4938 N N . GLU B 1 295 ? -14.43 3.209 -11.484 1 85 295 GLU B N 1
ATOM 4939 C CA . GLU B 1 295 ? -14.43 2.318 -10.328 1 85 295 GLU B CA 1
ATOM 4940 C C . GLU B 1 295 ? -14.789 3.072 -9.047 1 85 295 GLU B C 1
ATOM 4942 O O . GLU B 1 295 ? -15.398 2.504 -8.141 1 85 295 GLU B O 1
ATOM 4947 N N . GLY B 1 296 ? -14.414 4.305 -9.008 1 89.31 296 GLY B N 1
ATOM 4948 C CA . GLY B 1 296 ? -14.812 5.121 -7.871 1 89.31 296 GLY B CA 1
ATOM 4949 C C . GLY B 1 296 ? -16.312 5.285 -7.75 1 89.31 296 GLY B C 1
ATOM 4950 O O . GLY B 1 296 ? -16.859 5.219 -6.648 1 89.31 296 GLY B O 1
ATOM 4951 N N . GLU B 1 297 ? -16.938 5.449 -8.859 1 92.06 297 GLU B N 1
ATOM 4952 C CA . GLU B 1 297 ? -18.391 5.57 -8.891 1 92.06 297 GLU B CA 1
ATOM 4953 C C . GLU B 1 297 ? -19.062 4.27 -8.469 1 92.06 297 GLU B C 1
ATOM 4955 O O . GLU B 1 297 ? -20.047 4.285 -7.738 1 92.06 297 GLU B O 1
ATOM 4960 N N . LYS B 1 298 ? -18.578 3.207 -8.969 1 92 298 LYS B N 1
ATOM 4961 C CA . LYS B 1 298 ? -19.125 1.901 -8.594 1 92 298 LYS B CA 1
ATOM 4962 C C . LYS B 1 298 ? -19.016 1.672 -7.09 1 92 298 LYS B C 1
ATOM 4964 O O . LYS B 1 298 ? -19.953 1.194 -6.457 1 92 298 LYS B O 1
ATOM 4969 N N . LEU B 1 299 ? -17.891 2.006 -6.59 1 91.38 299 LEU B N 1
ATOM 4970 C CA . LEU B 1 299 ? -17.656 1.848 -5.156 1 91.38 299 LEU B CA 1
ATOM 4971 C C . LEU B 1 299 ? -18.609 2.738 -4.355 1 91.38 299 LEU B C 1
ATOM 4973 O O . LEU B 1 299 ? -19.125 2.328 -3.311 1 91.38 299 LEU B O 1
ATOM 4977 N N . SER B 1 300 ? -18.75 3.943 -4.82 1 94.31 300 SER B N 1
ATOM 4978 C CA . SER B 1 300 ? -19.672 4.887 -4.191 1 94.31 300 SER B CA 1
ATOM 4979 C C . SER B 1 300 ? -21.078 4.305 -4.09 1 94.31 300 SER B C 1
ATOM 4981 O O . SER B 1 300 ? -21.719 4.41 -3.045 1 94.31 300 SER B O 1
ATOM 4983 N N . LYS B 1 301 ? -21.531 3.662 -5.082 1 93.56 301 LYS B N 1
ATOM 4984 C CA . LYS B 1 301 ? -22.859 3.045 -5.105 1 93.56 301 LYS B CA 1
ATOM 4985 C C . LYS B 1 301 ? -22.922 1.848 -4.16 1 93.56 301 LYS B C 1
ATOM 4987 O O . LYS B 1 301 ? -23.891 1.679 -3.428 1 93.56 301 LYS B O 1
ATOM 4992 N N . GLU B 1 302 ? -21.938 1.106 -4.195 1 90 302 GLU B N 1
ATOM 4993 C CA . GLU B 1 302 ? -21.891 -0.106 -3.385 1 90 302 GLU B CA 1
ATOM 4994 C C . GLU B 1 302 ? -21.922 0.227 -1.896 1 90 302 GLU B C 1
ATOM 4996 O O . GLU B 1 302 ? -22.547 -0.48 -1.105 1 90 302 GLU B O 1
ATOM 5001 N N . LEU B 1 303 ? -21.234 1.265 -1.52 1 90.94 303 LEU B N 1
ATOM 5002 C CA . LEU B 1 303 ? -21.141 1.637 -0.113 1 90.94 303 LEU B CA 1
ATOM 5003 C C . LEU B 1 303 ? -22.203 2.668 0.255 1 90.94 303 LEU B C 1
ATOM 5005 O O . LEU B 1 303 ? -22.328 3.045 1.422 1 90.94 303 LEU B O 1
ATOM 5009 N N . ASN B 1 304 ? -22.891 3.156 -0.698 1 93.19 304 ASN B N 1
ATOM 5010 C CA . ASN B 1 304 ? -23.938 4.164 -0.525 1 93.19 304 ASN B CA 1
ATOM 5011 C C . ASN B 1 304 ? -23.391 5.43 0.124 1 93.19 304 ASN B C 1
ATOM 5013 O O . ASN B 1 304 ? -23.922 5.898 1.131 1 93.19 304 ASN B O 1
ATOM 5017 N N . VAL B 1 305 ? -22.281 5.891 -0.365 1 95 305 VAL B N 1
ATOM 5018 C CA . VAL B 1 305 ? -21.672 7.145 0.056 1 95 305 VAL B CA 1
ATOM 5019 C C . VAL B 1 305 ? -21.297 7.977 -1.17 1 95 305 VAL B C 1
ATOM 5021 O O . VAL B 1 305 ? -21.125 7.434 -2.266 1 95 305 VAL B O 1
ATOM 5024 N N . PRO B 1 306 ? -21.172 9.273 -1.038 1 95.88 306 PRO B N 1
ATOM 5025 C CA . PRO B 1 306 ? -20.922 10.117 -2.215 1 95.88 306 PRO B CA 1
ATOM 5026 C C . PRO B 1 306 ? -19.469 10.039 -2.695 1 95.88 306 PRO B C 1
ATOM 5028 O O . PRO B 1 306 ? -18.562 9.883 -1.884 1 95.88 306 PRO B O 1
ATOM 5031 N N . LEU B 1 307 ? -19.344 10.125 -3.986 1 96.38 307 LEU B N 1
ATOM 5032 C CA . LEU B 1 307 ? -18.047 10.438 -4.574 1 96.38 307 LEU B CA 1
ATOM 5033 C C . LEU B 1 307 ? -17.75 11.93 -4.469 1 96.38 307 LEU B C 1
ATOM 5035 O O . LEU B 1 307 ? -18.391 12.742 -5.148 1 96.38 307 LEU B O 1
ATOM 5039 N N . LEU B 1 308 ? -16.812 12.312 -3.668 1 96.81 308 LEU B N 1
ATOM 5040 C CA . LEU B 1 308 ? -16.562 13.719 -3.346 1 96.81 308 LEU B CA 1
ATOM 5041 C C . LEU B 1 308 ? -15.766 14.398 -4.453 1 96.81 308 LEU B C 1
ATOM 5043 O O . LEU B 1 308 ? -15.844 15.617 -4.617 1 96.81 308 LEU B O 1
ATOM 5047 N N . GLY B 1 309 ? -14.93 13.555 -5.125 1 95.19 309 GLY B N 1
ATOM 5048 C CA . GLY B 1 309 ? -14.156 14.164 -6.199 1 95.19 309 GLY B CA 1
ATOM 5049 C C . GLY B 1 309 ? -13.203 13.195 -6.871 1 95.19 309 GLY B C 1
ATOM 5050 O O . GLY B 1 309 ? -13.008 12.07 -6.391 1 95.19 309 GLY B O 1
ATOM 5051 N N . GLU B 1 310 ? -12.734 13.672 -8.031 1 94.69 310 GLU B N 1
ATOM 5052 C CA . GLU B 1 310 ? -11.719 12.969 -8.812 1 94.69 310 GLU B CA 1
ATOM 5053 C C . GLU B 1 310 ? -10.469 13.82 -8.984 1 94.69 310 GLU B C 1
ATOM 5055 O O . GLU B 1 310 ? -10.562 15.023 -9.273 1 94.69 310 GLU B O 1
ATOM 5060 N N . ILE B 1 311 ? -9.344 13.203 -8.734 1 95.06 311 ILE B N 1
ATOM 5061 C CA . ILE B 1 311 ? -8.07 13.891 -8.906 1 95.06 311 ILE B CA 1
ATOM 5062 C C . ILE B 1 311 ? -7.266 13.227 -10.023 1 95.06 311 ILE B C 1
ATOM 5064 O O . ILE B 1 311 ? -7.059 12.016 -10.008 1 95.06 311 ILE B O 1
ATOM 5068 N N . PRO B 1 312 ? -6.824 13.953 -10.992 1 92.75 312 PRO B N 1
ATOM 5069 C CA . PRO B 1 312 ? -6.051 13.367 -12.094 1 92.75 312 PRO B CA 1
ATOM 5070 C C . PRO B 1 312 ? -4.617 13.031 -11.688 1 92.75 312 PRO B C 1
ATOM 5072 O O . PRO B 1 312 ? -4.094 13.586 -10.719 1 92.75 312 PRO B O 1
ATOM 5075 N N . LEU B 1 313 ? -4.113 12.062 -12.398 1 90.94 313 LEU B N 1
ATOM 5076 C CA . LEU B 1 313 ? -2.68 11.812 -12.312 1 90.94 313 LEU B CA 1
ATOM 5077 C C . LEU B 1 313 ? -1.894 12.945 -12.961 1 90.94 313 LEU B C 1
ATOM 5079 O O . LEU B 1 313 ? -2.271 13.438 -14.031 1 90.94 313 LEU B O 1
ATOM 5083 N N . SER B 1 314 ? -0.901 13.461 -12.266 1 88.31 314 SER B N 1
ATOM 5084 C CA . SER B 1 314 ? -0.103 14.562 -12.797 1 88.31 314 SER B CA 1
ATOM 5085 C C . SER B 1 314 ? 1.358 14.438 -12.375 1 88.31 314 SER B C 1
ATOM 5087 O O . SER B 1 314 ? 1.656 14.164 -11.211 1 88.31 314 SER B O 1
ATOM 5089 N N . THR B 1 315 ? 2.205 14.648 -13.344 1 84.81 315 THR B N 1
ATOM 5090 C CA . THR B 1 315 ? 3.637 14.641 -13.062 1 84.81 315 THR B CA 1
ATOM 5091 C C . THR B 1 315 ? 4 15.773 -12.102 1 84.81 315 THR B C 1
ATOM 5093 O O . THR B 1 315 ? 4.91 15.633 -11.281 1 84.81 315 THR B O 1
ATOM 5096 N N . LEU B 1 316 ? 3.254 16.781 -12.211 1 85.75 316 LEU B N 1
ATOM 5097 C CA . LEU B 1 316 ? 3.539 17.953 -11.375 1 85.75 316 LEU B CA 1
ATOM 5098 C C . LEU B 1 316 ? 3.199 17.672 -9.914 1 85.75 316 LEU B C 1
ATOM 5100 O O . LEU B 1 316 ? 3.875 18.156 -9.008 1 85.75 316 LEU B O 1
ATOM 5104 N N . VAL B 1 317 ? 2.18 16.906 -9.695 1 88.88 317 VAL B N 1
ATOM 5105 C CA . VAL B 1 317 ? 1.825 16.531 -8.336 1 88.88 317 VAL B CA 1
ATOM 5106 C C . VAL B 1 317 ? 2.955 15.703 -7.715 1 88.88 317 VAL B C 1
ATOM 5108 O O . VAL B 1 317 ? 3.322 15.914 -6.559 1 88.88 317 VAL B O 1
ATOM 5111 N N . ARG B 1 318 ? 3.455 14.836 -8.469 1 84.25 318 ARG B N 1
ATOM 5112 C CA . ARG B 1 318 ? 4.578 14.023 -8.016 1 84.25 318 ARG B CA 1
ATOM 5113 C C . ARG B 1 318 ? 5.801 14.891 -7.723 1 84.25 318 ARG B C 1
ATOM 5115 O O . ARG B 1 318 ? 6.465 14.711 -6.699 1 84.25 318 ARG B O 1
ATOM 5122 N N . GLU B 1 319 ? 6.102 15.758 -8.641 1 87.31 319 GLU B N 1
ATOM 5123 C CA . GLU B 1 319 ? 7.234 16.656 -8.461 1 87.31 319 GLU B CA 1
ATOM 5124 C C . GLU B 1 319 ? 7.082 17.5 -7.199 1 87.31 319 GLU B C 1
ATOM 5126 O O . GLU B 1 319 ? 8.039 17.688 -6.449 1 87.31 319 GLU B O 1
ATOM 5131 N N . ASP B 1 320 ? 5.902 17.984 -7.031 1 90.94 320 ASP B N 1
ATOM 5132 C CA . ASP B 1 320 ? 5.605 18.781 -5.84 1 90.94 320 ASP B CA 1
ATOM 5133 C C . ASP B 1 320 ? 5.844 17.969 -4.566 1 90.94 320 ASP B C 1
ATOM 5135 O O . ASP B 1 320 ? 6.453 18.453 -3.615 1 90.94 320 ASP B O 1
ATOM 5139 N N . SER B 1 321 ? 5.355 16.734 -4.57 1 88.31 321 SER B N 1
ATOM 5140 C CA . SER B 1 321 ? 5.535 15.867 -3.416 1 88.31 321 SER B CA 1
ATOM 5141 C C . SER B 1 321 ? 7.016 15.609 -3.146 1 88.31 321 SER B C 1
ATOM 5143 O O . SER B 1 321 ? 7.453 15.617 -1.994 1 88.31 321 SER B O 1
ATOM 5145 N N . ASP B 1 322 ? 7.766 15.445 -4.219 1 85 322 ASP B N 1
ATOM 5146 C CA . ASP B 1 322 ? 9.195 15.188 -4.086 1 85 322 ASP B CA 1
ATOM 5147 C C . ASP B 1 322 ? 9.93 16.406 -3.543 1 85 322 ASP B C 1
ATOM 5149 O O . ASP B 1 322 ? 10.914 16.281 -2.82 1 85 322 ASP B O 1
ATOM 5153 N N . LYS B 1 323 ? 9.383 17.562 -3.836 1 89.25 323 LYS B N 1
ATOM 5154 C CA . LYS B 1 323 ? 10.008 18.812 -3.418 1 89.25 323 LYS B CA 1
ATOM 5155 C C . LYS B 1 323 ? 9.5 19.25 -2.051 1 89.25 323 LYS B C 1
ATOM 5157 O O . LYS B 1 323 ? 10.023 20.203 -1.462 1 89.25 323 LYS B O 1
ATOM 5162 N N . GLY B 1 324 ? 8.461 18.578 -1.589 1 92.19 324 GLY B N 1
ATOM 5163 C CA . GLY B 1 324 ? 7.891 18.938 -0.303 1 92.19 324 GLY B CA 1
ATOM 5164 C C . GLY B 1 324 ? 6.957 20.141 -0.384 1 92.19 324 GLY B C 1
ATOM 5165 O O . GLY B 1 324 ? 6.926 20.969 0.527 1 92.19 324 GLY B O 1
ATOM 5166 N N . VAL B 1 325 ? 6.301 20.312 -1.498 1 93 325 VAL B N 1
ATOM 5167 C CA . VAL B 1 325 ? 5.352 21.406 -1.71 1 93 325 VAL B CA 1
ATOM 5168 C C . VAL B 1 325 ? 3.957 20.828 -1.952 1 93 325 VAL B C 1
ATOM 5170 O O . VAL B 1 325 ? 3.74 20.094 -2.914 1 93 325 VAL B O 1
ATOM 5173 N N . PRO B 1 326 ? 3.039 21.172 -1.027 1 94.62 326 PRO B N 1
ATOM 5174 C CA . PRO B 1 326 ? 1.67 20.734 -1.316 1 94.62 326 PRO B CA 1
ATOM 5175 C C . PRO B 1 326 ? 1.157 21.25 -2.656 1 94.62 326 PRO B C 1
ATOM 5177 O O . PRO B 1 326 ? 1.256 22.453 -2.936 1 94.62 326 PRO B O 1
ATOM 5180 N N . SER B 1 327 ? 0.57 20.438 -3.449 1 94.31 327 SER B N 1
ATOM 5181 C CA . SER B 1 327 ? 0.185 20.75 -4.82 1 94.31 327 SER B CA 1
ATOM 5182 C C . SER B 1 327 ? -0.932 21.781 -4.852 1 94.31 327 SER B C 1
ATOM 5184 O O . SER B 1 327 ? -1.079 22.516 -5.836 1 94.31 327 SER B O 1
ATOM 5186 N N . VAL B 1 328 ? -1.688 21.875 -3.83 1 95.12 328 VAL B N 1
ATOM 5187 C CA . VAL B 1 328 ? -2.783 22.844 -3.768 1 95.12 328 VAL B CA 1
ATOM 5188 C C . VAL B 1 328 ? -2.225 24.266 -3.76 1 95.12 328 VAL B C 1
ATOM 5190 O O . VAL B 1 328 ? -2.939 25.219 -4.066 1 95.12 328 VAL B O 1
ATOM 5193 N N . LEU B 1 329 ? -0.996 24.438 -3.389 1 93.38 329 LEU B N 1
ATOM 5194 C CA . LEU B 1 329 ? -0.373 25.75 -3.312 1 93.38 329 LEU B CA 1
ATOM 5195 C C . LEU B 1 329 ? 0.365 26.078 -4.605 1 93.38 329 LEU B C 1
ATOM 5197 O O . LEU B 1 329 ? 0.869 27.203 -4.773 1 93.38 329 LEU B O 1
ATOM 5201 N N . ASP B 1 330 ? 0.464 25.062 -5.465 1 91.06 330 ASP B N 1
ATOM 5202 C CA . ASP B 1 330 ? 1.152 25.266 -6.734 1 91.06 330 ASP B CA 1
ATOM 5203 C C . ASP B 1 330 ? 0.222 25.891 -7.77 1 91.06 330 ASP B C 1
ATOM 5205 O O . ASP B 1 330 ? -0.682 25.219 -8.281 1 91.06 330 ASP B O 1
ATOM 5209 N N . GLU B 1 331 ? 0.459 27.031 -8.125 1 83.31 331 GLU B N 1
ATOM 5210 C CA . GLU B 1 331 ? -0.404 27.781 -9.023 1 83.31 331 GLU B CA 1
ATOM 5211 C C . GLU B 1 331 ? -0.361 27.219 -10.438 1 83.31 331 GLU B C 1
ATOM 5213 O O . GLU B 1 331 ? -1.255 27.484 -11.25 1 83.31 331 GLU B O 1
ATOM 5218 N N . ARG B 1 332 ? 0.65 26.531 -10.805 1 76.75 332 ARG B N 1
ATOM 5219 C CA . ARG B 1 332 ? 0.788 25.953 -12.125 1 76.75 332 ARG B CA 1
ATOM 5220 C C . ARG B 1 332 ? -0.268 24.875 -12.359 1 76.75 332 ARG B C 1
ATOM 5222 O O . ARG B 1 332 ? -0.575 24.531 -13.508 1 76.75 332 ARG B O 1
ATOM 5229 N N . LEU B 1 333 ? -0.764 24.469 -11.18 1 72 333 LEU B N 1
ATOM 5230 C CA . LEU B 1 333 ? -1.668 23.312 -11.227 1 72 333 LEU B CA 1
ATOM 5231 C C . LEU B 1 333 ? -3.092 23.734 -10.875 1 72 333 LEU B C 1
ATOM 5233 O O . LEU B 1 333 ? -3.297 24.703 -10.133 1 72 333 LEU B O 1
ATOM 5237 N N . ASN B 1 334 ? -4.074 23.281 -11.57 1 81.56 334 ASN B N 1
ATOM 5238 C CA . ASN B 1 334 ? -5.465 23.5 -11.188 1 81.56 334 ASN B CA 1
ATOM 5239 C C . ASN B 1 334 ? -5.914 22.516 -10.109 1 81.56 334 ASN B C 1
ATOM 5241 O O . ASN B 1 334 ? -7.035 22 -10.156 1 81.56 334 ASN B O 1
ATOM 5245 N N . MET B 1 335 ? -4.945 22.297 -9.148 1 89.19 335 MET B N 1
ATOM 5246 C CA . MET B 1 335 ? -5.301 21.312 -8.125 1 89.19 335 MET B CA 1
ATOM 5247 C C . MET B 1 335 ? -6.113 21.969 -7.012 1 89.19 335 MET B C 1
ATOM 5249 O O . MET B 1 335 ? -6.953 21.312 -6.387 1 89.19 335 MET B O 1
ATOM 5253 N N . LYS B 1 336 ? -5.879 23.266 -6.812 1 90.62 336 LYS B N 1
ATOM 5254 C CA . LYS B 1 336 ? -6.605 23.984 -5.773 1 90.62 336 LYS B CA 1
ATOM 5255 C C . LYS B 1 336 ? -8.109 23.875 -5.977 1 90.62 336 LYS B C 1
ATOM 5257 O O . LYS B 1 336 ? -8.859 23.625 -5.027 1 90.62 336 LYS B O 1
ATOM 5262 N N . ASP B 1 337 ? -8.484 24.016 -7.219 1 93.06 337 ASP B N 1
ATOM 5263 C CA . ASP B 1 337 ? -9.914 23.953 -7.523 1 93.06 337 ASP B CA 1
ATOM 5264 C C . ASP B 1 337 ? -10.484 22.578 -7.191 1 93.06 337 ASP B C 1
ATOM 5266 O O . ASP B 1 337 ? -11.594 22.469 -6.664 1 93.06 337 ASP B O 1
ATOM 5270 N N . LYS B 1 338 ? -9.75 21.625 -7.516 1 93.88 338 LYS B N 1
ATOM 5271 C CA . LYS B 1 338 ? -10.203 20.25 -7.273 1 93.88 338 LYS B CA 1
ATOM 5272 C C . LYS B 1 338 ? -10.336 19.969 -5.777 1 93.88 338 LYS B C 1
ATOM 5274 O O . LYS B 1 338 ? -11.352 19.438 -5.328 1 93.88 338 LYS B O 1
ATOM 5279 N N . TYR B 1 339 ? -9.367 20.328 -5.027 1 96.25 339 TYR B N 1
ATOM 5280 C CA . TYR B 1 339 ? -9.398 20.094 -3.59 1 96.25 339 TYR B CA 1
ATOM 5281 C C . TYR B 1 339 ? -10.406 21 -2.9 1 96.25 339 TYR B C 1
ATOM 5283 O O . TYR B 1 339 ? -11.016 20.625 -1.902 1 96.25 339 TYR B O 1
ATOM 5291 N N . ASN B 1 340 ? -10.539 22.188 -3.453 1 94.69 340 ASN B N 1
ATOM 5292 C CA . ASN B 1 340 ? -11.57 23.078 -2.926 1 94.69 340 ASN B CA 1
ATOM 5293 C C . ASN B 1 340 ? -12.961 22.469 -3.062 1 94.69 340 ASN B C 1
ATOM 5295 O O . ASN B 1 340 ? -13.773 22.547 -2.137 1 94.69 340 ASN B O 1
ATOM 5299 N N . LEU B 1 341 ? -13.203 21.906 -4.207 1 94.81 341 LEU B N 1
ATOM 5300 C CA . LEU B 1 341 ? -14.484 21.25 -4.434 1 94.81 341 LEU B CA 1
ATOM 5301 C C . LEU B 1 341 ? -14.68 20.094 -3.467 1 94.81 341 LEU B C 1
ATOM 5303 O O . LEU B 1 341 ? -15.758 19.922 -2.895 1 94.81 341 LEU B O 1
ATOM 5307 N N . ILE B 1 342 ? -13.68 19.312 -3.285 1 96.75 342 ILE B N 1
ATOM 5308 C CA . ILE B 1 342 ? -13.734 18.172 -2.379 1 96.75 342 ILE B CA 1
ATOM 5309 C C . ILE B 1 342 ? -13.969 18.656 -0.951 1 96.75 342 ILE B C 1
ATOM 5311 O O . ILE B 1 342 ? -14.82 18.109 -0.24 1 96.75 342 ILE B O 1
ATOM 5315 N N . ALA B 1 343 ? -13.219 19.672 -0.503 1 96.25 343 ALA B N 1
ATOM 5316 C CA . ALA B 1 343 ? -13.359 20.234 0.84 1 96.25 343 ALA B CA 1
ATOM 5317 C C . ALA B 1 343 ? -14.766 20.766 1.068 1 96.25 343 ALA B C 1
ATOM 5319 O O . ALA B 1 343 ? -15.359 20.547 2.129 1 96.25 343 ALA B O 1
ATOM 5320 N N . THR B 1 344 ? -15.297 21.406 0.068 1 94.25 344 THR B N 1
ATOM 5321 C CA . THR B 1 344 ? -16.641 21.984 0.175 1 94.25 344 THR B CA 1
ATOM 5322 C C . THR B 1 344 ? -17.672 20.875 0.335 1 94.25 344 THR B C 1
ATOM 5324 O O . THR B 1 344 ? -18.578 20.969 1.176 1 94.25 344 THR B O 1
ATOM 5327 N N . LYS B 1 345 ? -17.562 19.859 -0.45 1 94.88 345 LYS B N 1
ATOM 5328 C CA . LYS B 1 345 ? -18.469 18.734 -0.341 1 94.88 345 LYS B CA 1
ATOM 5329 C C . LYS B 1 345 ? -18.328 18.031 1.012 1 94.88 345 LYS B C 1
ATOM 5331 O O . LYS B 1 345 ? -19.328 17.578 1.588 1 94.88 345 LYS B O 1
ATOM 5336 N N . LEU B 1 346 ? -17.125 17.953 1.436 1 93.94 346 LEU B N 1
ATOM 5337 C CA . LEU B 1 346 ? -16.844 17.344 2.73 1 93.94 346 LEU B CA 1
ATOM 5338 C C . LEU B 1 346 ? -17.547 18.094 3.852 1 93.94 346 LEU B C 1
ATOM 5340 O O . LEU B 1 346 ? -18.078 17.484 4.781 1 93.94 346 LEU B O 1
ATOM 5344 N N . LEU B 1 347 ? -17.5 19.438 3.824 1 90.38 347 LEU B N 1
ATOM 5345 C CA . LEU B 1 347 ? -18.141 20.297 4.82 1 90.38 347 LEU B CA 1
ATOM 5346 C C . LEU B 1 347 ? -19.641 20.094 4.82 1 90.38 347 LEU B C 1
ATOM 5348 O O . LEU B 1 347 ? -20.297 20.297 5.844 1 90.38 347 LEU B O 1
ATOM 5352 N N . GLU B 1 348 ? -20.094 19.609 3.648 1 86.31 348 GLU B N 1
ATOM 5353 C CA . GLU B 1 348 ? -21.531 19.438 3.506 1 86.31 348 GLU B CA 1
ATOM 5354 C C . GLU B 1 348 ? -21.984 18.047 3.988 1 86.31 348 GLU B C 1
ATOM 5356 O O . GLU B 1 348 ? -23.172 17.812 4.203 1 86.31 348 GLU B O 1
ATOM 5361 N N . THR B 1 349 ? -20.984 17.234 4.129 1 83.44 349 THR B N 1
ATOM 5362 C CA . THR B 1 349 ? -21.328 15.898 4.59 1 83.44 349 THR B CA 1
ATOM 5363 C C . THR B 1 349 ? -21.656 15.906 6.082 1 83.44 349 THR B C 1
ATOM 5365 O O . THR B 1 349 ? -21.031 16.641 6.855 1 83.44 349 THR B O 1
ATOM 5368 N N . GLU B 1 350 ? -22.906 15.445 6.605 1 66.81 350 GLU B N 1
ATOM 5369 C CA . GLU B 1 350 ? -23.375 15.398 7.988 1 66.81 350 GLU B CA 1
ATOM 5370 C C . GLU B 1 350 ? -23.031 14.062 8.641 1 66.81 350 GLU B C 1
ATOM 5372 O O . GLU B 1 350 ? -22.953 13.031 7.965 1 66.81 350 GLU B O 1
#

Organism: NCBI:txid1720316

Secondary structure (DSSP, 8-state):
--HHHHHHHHHTT-B-TTT-SBTTTTT-EEEEEEETTEEEEEEEESSTT-TTHHHHHHHHHHHHTTSTT-SEEEEEEEEPPHHHHHHHHHHHHTTS-TTSTTTTSEEEEEEESSTTSSHHHHHHHHHHHHHHTT--EEEEE--STT--HHHHTT-TT--PEEPTTS-EEPEEETTEEEEEHHHHS-TT------HHHHHHHHHHHHHTB---S-SEEEEEPPSSSSHHHHHHHHH-TT-EEEEEE-S-HHHHHHHHHHHHHHHHTTPEEEEEEE-S--EE-TTT--EE-TT-SSHHHHHHHHHT--EEEE--B-HHHHHHHHHT--GGG-TTSTHHHHHHHHHHHHHH--/--HHHHHHHHHTT-B-TTT-SBTTTTT-EEEEEEETTEEEEEEEESSTT-TTHHHHHHHHHHHHTTSTT-SEEEEEEEEPPHHHHHHHHHHHHTTS-TTSTTTTSEEEEEEESSTTSSHHHHHHHHHHHHHHTT--EEEEE--STT--HHHHTT-TT--PEEPTTS-EEPEEETTEEEEEHHHHS-TT------HHHHHHHHHHHHHTB---S-SEEEEEPPSSSSHHHHHHHHH-TT-EEEEEE-S-HHHHHHHHHHHHHHHHTTPEEEEEEE-S--EE-TTT--EE-TT-SSHHHHHHHHHT--EEEE--B-HHHHHHHHHT--GGG-TTSTHHHHHHHHHHHHHH--

InterPro domains:
  IPR000808 Iron-sulfur cluster carrier protein-like, conserved site [PS01215] (211-227)
  IPR002744 MIP18 family-like [PF01883] (4-75)
  IPR019591 Mrp/NBP35 ATP-binding protein [MF_02040] (90-347)
  IPR019591 Mrp/NBP35 ATP-binding protein [cd02037] (121-319)
  IPR027417 P-loop containing nucleoside triphosphate hydrolase [G3DSA:3.40.50.300] (103-348)
  IPR027417 P-loop containing nucleoside triphosphate hydrolase [SSF52540] (102-329)
  IPR033756 Flagellum site-determining protein YlxH/ Fe-S cluster assembling factor NBP35 [PF10609] (105-346)
  IPR034904 Fe-S cluster assembly domain superfamily [G3DSA:3.30.300.130] (1-95)
  IPR034904 Fe-S cluster assembly domain superfamily [SSF117916] (1-93)
  IPR044304 Iron-sulfur protein NUBPL-like [PTHR42961] (4-346)